Protein AF-A0A5C2SNL9-F1 (afdb_monomer)

pLDDT: mean 78.42, std 20.56, range [28.67, 98.5]

Mean predicted aligned error: 19.16 Å

Organism: NCBI:txid1328759

Solvent-accessible surface area (backbone atoms only — not comparable to full-atom values): 27314 Å² total; per-residue (Å²): 134,86,83,87,65,66,71,44,98,86,70,51,68,56,78,79,51,70,65,57,56,46,52,51,51,50,51,48,57,51,48,55,52,50,52,53,54,51,51,59,58,72,69,59,87,65,99,70,80,88,68,76,87,62,68,80,42,65,68,57,46,49,50,51,54,52,52,55,47,50,52,51,52,53,46,53,50,50,50,52,50,49,53,50,51,52,52,52,50,50,54,48,51,54,49,53,52,50,54,48,51,52,53,48,54,51,50,54,51,52,49,54,52,51,50,54,54,48,56,52,49,53,51,52,50,52,53,51,50,54,52,51,52,52,50,55,52,49,52,51,52,53,52,52,50,52,52,48,55,50,53,53,51,49,53,51,51,52,52,52,52,53,49,52,50,55,50,51,58,47,49,54,52,51,53,49,54,50,51,52,51,53,49,52,52,55,53,48,54,53,51,52,54,49,51,50,53,55,52,49,52,49,52,52,51,52,50,51,50,54,50,51,53,50,48,54,51,49,50,52,53,48,51,55,50,49,52,52,48,51,52,55,43,50,65,39,50,80,70,57,80,86,72,80,89,84,82,88,87,83,90,90,89,88,93,86,83,88,91,85,82,90,80,92,86,83,86,89,84,84,80,86,80,84,73,83,71,82,83,74,88,69,82,82,68,77,77,78,74,74,73,74,66,97,74,66,45,70,66,53,70,68,59,47,58,60,48,71,73,52,82,76,40,89,64,88,70,65,45,102,81,72,53,82,63,78,39,40,51,64,54,48,25,68,56,35,26,40,63,43,89,86,41,47,69,31,56,31,82,56,60,29,77,58,16,64,75,66,70,42,56,47,36,34,54,45,40,44,84,82,40,61,39,52,44,91,48,54,36,46,53,29,44,39,85,54,68,74,61,73,67,72,62,51,68,84,74,64,76,92,83,71,48,66,75,44,70,34,40,39,28,44,24,59,67,86,57,87,76,55,37,25,34,74,40,50,76,31,36,34,29,81,36,80,66,73,50,76,68,58,49,68,54,44,56,76,92,59,52,81,63,87,83,60,55,24,31,31,43,80

Secondary structure (DSSP, 8-state):
------B-TTS-B----HHHHHHHHHHHHHHHHHHHHHHHHHT----S------TT-HHHHHHHHHHHHHHHHHHHHHHHHHHHHHHHHHHHHHHHHHHHHHHHHHHHHHHHHHHHHHHHHHHHHHHHHHHHHHHHHHHHHHHHHHHHHHHHHHHHHHHHHHHHHHHHHHHHHHHHHHHHHHHHHHHHHHHHHHHHHHHHHHHHHHHHHHHHHHHHHHHHHHHHHHHHHHHHHHHHHTT-SS---------------------------------------------------TT--PPPHHHHHHHTTSPP-------TTSPPPEEEHHHHHHHT-S--SS-SEEE-SS--HHHHHTT--EEEEEEGGG-TTS-SSTT--EEE-SPPPTTTTTTT-S-SS--TTEEEEEEEEESS-SSPEEEEEEEEEEEE-PPPPHHHHHTS-HHHHT--S---EEE-

Sequence (460 aa):
MVSLQEVDESGRKKLVTTSDTFVLELVQVLSDIFECNVSVFQGSSSPTHQSPLNMFKPHVVQYLVQSLRRAAESHVTRNADYASCKKALLAAEEATVAARGEAQCELETQSAAHQSTLENAEAAHRIALANMEAQLAQVRVDSSREAGVAQEEIQRLEGELLSQKAAHEAEIREQATMHASVTIVLQVELMETKRHLEQEKSKALEEFKRLTTRCAELEATNKELMRKFEEQSNERVERTNDQEEQSSSAQTSLTIRVPVPSSSSRSPIAAGSKRTIEQSTEDPARPQEFLQTTNEPSLPSRRALDLAKLPEIHADLSASNGTPEFFTRESISATLGGNARYRLHIYVANPTSLSVKHDIKWYLCLTVSKLGWLPSGPGKHGFLHMELDQKVTKTDGSSAGNIDNTQLHLFVGIGAGSPEIFQYYGMYRITDAPVLSPEEWEALPAEVSHRRYRLPIRIC

Radius of gyration: 68.68 Å; Cα contacts (8 Å, |Δi|>4): 320; chains: 1; bounding box: 152×44×224 Å

Structure (mmCIF, N/CA/C/O backbone):
data_AF-A0A5C2SNL9-F1
#
_entry.id   AF-A0A5C2SNL9-F1
#
loop_
_atom_site.group_PDB
_atom_site.id
_atom_site.type_symbol
_atom_site.label_atom_id
_atom_site.label_alt_id
_atom_site.label_comp_id
_atom_site.label_asym_id
_atom_site.label_entity_id
_atom_site.label_seq_id
_atom_site.pdbx_PDB_ins_code
_atom_site.Cartn_x
_atom_site.Cartn_y
_atom_site.Cartn_z
_atom_site.occupancy
_atom_site.B_iso_or_equiv
_atom_site.auth_seq_id
_atom_site.auth_comp_id
_atom_site.auth_asym_id
_atom_site.auth_atom_id
_atom_site.pdbx_PDB_model_num
ATOM 1 N N . MET A 1 1 ? 35.360 6.014 -78.372 1.00 32.19 1 MET A N 1
ATOM 2 C CA . MET A 1 1 ? 35.058 5.244 -77.142 1.00 32.19 1 MET A CA 1
ATOM 3 C C . MET A 1 1 ? 36.319 4.491 -76.752 1.00 32.19 1 MET A C 1
ATOM 5 O O . MET A 1 1 ? 36.962 3.970 -77.652 1.00 32.19 1 MET A O 1
ATOM 9 N N . VAL A 1 2 ? 36.692 4.447 -75.471 1.00 33.28 2 VAL A N 1
ATOM 10 C CA . VAL A 1 2 ? 37.789 3.576 -75.008 1.00 33.28 2 VAL A CA 1
ATOM 11 C C . VAL A 1 2 ? 37.181 2.217 -74.677 1.00 33.28 2 VAL A C 1
ATOM 13 O O . VAL A 1 2 ? 36.361 2.132 -73.765 1.00 33.28 2 VAL A O 1
ATOM 16 N N . SER A 1 3 ? 37.541 1.175 -75.427 1.00 36.47 3 SER A N 1
ATOM 17 C CA . SER A 1 3 ? 37.116 -0.190 -75.106 1.00 36.47 3 SER A CA 1
ATOM 18 C C . SER A 1 3 ? 37.955 -0.712 -73.941 1.00 36.47 3 SER A C 1
ATOM 20 O O . SER A 1 3 ? 39.163 -0.891 -74.077 1.00 36.47 3 SER A O 1
ATOM 22 N N . LEU A 1 4 ? 37.327 -0.916 -72.783 1.00 38.38 4 LEU A N 1
ATOM 23 C CA . LEU A 1 4 ? 37.940 -1.606 -71.650 1.00 38.38 4 LEU A CA 1
ATOM 24 C C . LEU A 1 4 ? 37.628 -3.095 -71.778 1.00 38.38 4 LEU A C 1
ATOM 26 O O . LEU A 1 4 ? 36.536 -3.529 -71.414 1.00 38.38 4 LEU A O 1
ATOM 30 N N . GLN A 1 5 ? 38.580 -3.859 -72.307 1.00 48.78 5 GLN A N 1
ATOM 31 C CA . GLN A 1 5 ? 38.438 -5.298 -72.495 1.00 48.78 5 GLN A CA 1
ATOM 32 C C . GLN A 1 5 ? 39.237 -6.065 -71.431 1.00 48.78 5 GLN A C 1
ATOM 34 O O . GLN A 1 5 ? 40.351 -5.679 -71.093 1.00 48.78 5 GLN A O 1
ATOM 39 N N . GLU A 1 6 ? 38.618 -7.130 -70.917 1.00 47.19 6 GLU A N 1
ATOM 40 C CA . GLU A 1 6 ? 39.160 -8.155 -70.009 1.00 47.19 6 GLU A CA 1
ATOM 41 C C . GLU A 1 6 ? 39.798 -7.679 -68.682 1.00 47.19 6 GLU A C 1
ATOM 43 O O . GLU A 1 6 ? 40.902 -7.136 -68.592 1.00 47.19 6 GLU A O 1
ATOM 48 N N . VAL A 1 7 ? 39.074 -7.973 -67.597 1.00 43.97 7 VAL A N 1
ATOM 49 C CA . VAL A 1 7 ? 39.592 -7.966 -66.226 1.00 43.97 7 VAL A CA 1
ATOM 50 C C . VAL A 1 7 ? 40.145 -9.361 -65.943 1.00 43.97 7 VAL A C 1
ATOM 52 O O . VAL A 1 7 ? 39.394 -10.331 -65.949 1.00 43.97 7 VAL A O 1
ATOM 55 N N . ASP A 1 8 ? 41.453 -9.446 -65.715 1.00 49.72 8 ASP A N 1
ATOM 56 C CA . ASP A 1 8 ? 42.127 -10.652 -65.225 1.00 49.72 8 ASP A CA 1
ATOM 57 C C . ASP A 1 8 ? 41.672 -10.997 -63.790 1.00 49.72 8 ASP A C 1
ATOM 59 O O . ASP A 1 8 ? 41.261 -10.104 -63.045 1.00 49.72 8 ASP A O 1
ATOM 63 N N . GLU A 1 9 ? 41.783 -12.262 -63.367 1.00 52.03 9 GLU A N 1
ATOM 64 C CA . GLU A 1 9 ? 41.311 -12.727 -62.045 1.00 52.03 9 GLU A CA 1
ATOM 65 C C . GLU A 1 9 ? 41.981 -11.988 -60.868 1.00 52.03 9 GLU A C 1
ATOM 67 O O . GLU A 1 9 ? 41.417 -11.895 -59.779 1.00 52.03 9 GLU A O 1
ATOM 72 N N . SER A 1 10 ? 43.146 -11.370 -61.097 1.00 54.22 10 SER A N 1
ATOM 73 C CA . SER A 1 10 ? 43.816 -10.477 -60.141 1.00 54.22 10 SER A CA 1
ATOM 74 C C . SER A 1 10 ? 43.144 -9.102 -59.946 1.00 54.22 10 SER A C 1
ATOM 76 O O . SER A 1 10 ? 43.667 -8.260 -59.211 1.00 54.22 10 SER A O 1
ATOM 78 N N . GLY A 1 11 ? 42.030 -8.824 -60.634 1.00 50.88 11 GLY A N 1
ATOM 79 C CA . GLY A 1 11 ? 41.327 -7.533 -60.645 1.00 50.88 11 GLY A CA 1
ATOM 80 C C . GLY A 1 11 ? 42.047 -6.428 -61.432 1.00 50.88 11 GLY A C 1
ATOM 81 O O . GLY A 1 11 ? 41.539 -5.310 -61.562 1.00 50.88 11 GLY A O 1
ATOM 82 N N . ARG A 1 12 ? 43.235 -6.714 -61.977 1.00 46.56 12 ARG A N 1
ATOM 83 C CA . ARG A 1 12 ? 44.069 -5.746 -62.695 1.00 46.56 12 ARG A CA 1
ATOM 84 C C . ARG A 1 12 ? 43.608 -5.650 -64.146 1.00 46.56 12 ARG A C 1
ATOM 86 O O . ARG A 1 12 ? 43.833 -6.556 -64.943 1.00 46.56 12 ARG A O 1
ATOM 93 N N . LYS A 1 13 ? 42.988 -4.520 -64.503 1.00 47.03 13 LYS A N 1
ATOM 94 C CA . LYS A 1 13 ? 42.634 -4.186 -65.894 1.00 47.03 13 LYS A CA 1
ATOM 95 C C . LYS A 1 13 ? 43.892 -4.244 -66.760 1.00 47.03 13 LYS A C 1
ATOM 97 O O . LYS A 1 13 ? 44.826 -3.467 -66.540 1.00 47.03 13 LYS A O 1
ATOM 102 N N . LYS A 1 14 ? 43.928 -5.166 -67.721 1.00 48.41 14 LYS A N 1
ATOM 103 C CA . LYS A 1 14 ? 45.103 -5.380 -68.568 1.00 48.41 14 LYS A CA 1
ATOM 104 C C . LYS A 1 14 ? 45.218 -4.203 -69.533 1.00 48.41 14 LYS A C 1
ATOM 106 O O . LYS A 1 14 ? 44.316 -3.950 -70.327 1.00 48.41 14 LYS A O 1
ATOM 111 N N . LEU A 1 15 ? 46.296 -3.429 -69.423 1.00 46.41 15 LEU A N 1
ATOM 112 C CA . LEU A 1 15 ? 46.454 -2.225 -70.231 1.00 46.41 15 LEU A CA 1
ATOM 113 C C . LEU A 1 15 ? 46.811 -2.615 -71.672 1.00 46.41 15 LEU A C 1
ATOM 115 O O . LEU A 1 15 ? 47.982 -2.853 -71.965 1.00 46.41 15 LEU A O 1
ATOM 119 N N . VAL A 1 16 ? 45.805 -2.665 -72.553 1.00 51.72 16 VAL A N 1
ATOM 120 C CA . VAL A 1 16 ? 46.008 -2.698 -74.011 1.00 51.72 16 VAL A CA 1
ATOM 121 C C . VAL A 1 16 ? 46.941 -1.545 -74.362 1.00 51.72 16 VAL A C 1
ATOM 123 O O . VAL A 1 16 ? 46.668 -0.392 -74.012 1.00 51.72 16 VAL A O 1
ATOM 126 N N . THR A 1 17 ? 48.086 -1.855 -74.963 1.00 52.75 17 THR A N 1
ATOM 127 C CA . THR A 1 17 ? 49.123 -0.847 -75.158 1.00 52.75 17 THR A CA 1
ATOM 128 C C . THR A 1 17 ? 48.731 0.048 -76.324 1.00 52.75 17 THR A C 1
ATOM 130 O O . THR A 1 17 ? 48.059 -0.374 -77.264 1.00 52.75 17 THR A O 1
ATOM 133 N N . THR A 1 18 ? 49.140 1.314 -76.300 1.00 57.50 18 THR A N 1
ATOM 134 C CA . THR A 1 18 ? 48.778 2.244 -77.381 1.00 57.50 18 THR A CA 1
ATOM 135 C C . THR A 1 18 ? 49.390 1.846 -78.729 1.00 57.50 18 THR A C 1
ATOM 137 O O . THR A 1 18 ? 48.820 2.173 -79.769 1.00 57.50 18 THR A O 1
ATOM 140 N N . SER A 1 19 ? 50.451 1.024 -78.711 1.00 61.34 19 SER A N 1
ATOM 141 C CA . SER A 1 19 ? 50.983 0.315 -79.880 1.00 61.34 19 SER A CA 1
ATOM 142 C C . SER A 1 19 ? 49.924 -0.538 -80.584 1.00 61.34 19 SER A C 1
ATOM 144 O O . SER A 1 19 ? 49.846 -0.514 -81.808 1.00 61.34 19 SER A O 1
ATOM 146 N N . ASP A 1 20 ? 49.087 -1.259 -79.836 1.00 60.19 20 ASP A N 1
ATOM 147 C CA . ASP A 1 20 ? 48.084 -2.171 -80.397 1.00 60.19 20 ASP A CA 1
ATOM 148 C C . ASP A 1 20 ? 46.988 -1.380 -81.130 1.00 60.19 20 ASP A C 1
ATOM 150 O O . ASP A 1 20 ? 46.641 -1.679 -82.273 1.00 60.19 20 ASP A O 1
ATOM 154 N N . THR A 1 21 ? 46.519 -0.285 -80.521 1.00 65.12 21 THR A N 1
ATOM 155 C CA . THR A 1 21 ? 45.574 0.655 -81.146 1.00 65.12 21 THR A CA 1
ATOM 156 C C . THR A 1 21 ? 46.169 1.322 -82.389 1.00 65.12 21 THR A C 1
ATOM 158 O O . THR A 1 21 ? 45.479 1.446 -83.398 1.00 65.12 21 THR A O 1
ATOM 161 N N . PHE A 1 22 ? 47.450 1.713 -82.357 1.00 66.62 22 PHE A N 1
ATOM 162 C CA . PHE A 1 22 ? 48.137 2.269 -83.527 1.00 66.62 22 PHE A CA 1
ATOM 163 C C . PHE A 1 22 ? 48.246 1.254 -84.667 1.00 66.62 22 PHE A C 1
ATOM 165 O O . PHE A 1 22 ? 47.986 1.610 -85.812 1.00 66.62 22 PHE A O 1
ATOM 172 N N . VAL A 1 23 ? 48.585 -0.005 -84.371 1.00 66.62 23 VAL A N 1
ATOM 173 C CA . VAL A 1 23 ? 48.637 -1.081 -85.373 1.00 66.62 23 VAL A CA 1
ATOM 174 C C . VAL A 1 23 ? 47.256 -1.322 -85.987 1.00 66.62 23 VAL A C 1
ATOM 176 O O . VAL A 1 23 ? 47.160 -1.452 -87.204 1.00 66.62 23 VAL A O 1
ATOM 179 N N . LEU A 1 24 ? 46.182 -1.311 -85.191 1.00 66.00 24 LEU A N 1
ATOM 180 C CA . LEU A 1 24 ? 44.815 -1.462 -85.700 1.00 66.00 24 LEU A CA 1
ATOM 181 C C . LEU A 1 24 ? 44.378 -0.285 -86.588 1.00 66.00 24 LEU A C 1
ATOM 183 O O . LEU A 1 24 ? 43.839 -0.513 -87.669 1.00 66.00 24 LEU A O 1
ATOM 187 N N . GLU A 1 25 ? 44.652 0.963 -86.196 1.00 69.56 25 GLU A N 1
ATOM 188 C CA . GLU A 1 25 ? 44.330 2.135 -87.029 1.00 69.56 25 GLU A CA 1
ATOM 189 C C . GLU A 1 25 ? 45.195 2.212 -88.294 1.00 69.56 25 GLU A C 1
ATOM 191 O O . GLU A 1 25 ? 44.699 2.578 -89.357 1.00 69.56 25 GLU A O 1
ATOM 196 N N . LEU A 1 26 ? 46.464 1.806 -88.211 1.00 73.19 26 LEU A N 1
ATOM 197 C CA . LEU A 1 26 ? 47.361 1.657 -89.356 1.00 73.19 26 LEU A CA 1
ATOM 198 C C . LEU A 1 26 ? 46.841 0.601 -90.344 1.00 73.19 26 LEU A C 1
ATOM 200 O O . LEU A 1 26 ? 46.809 0.857 -91.546 1.00 73.19 26 LEU A O 1
ATOM 204 N N . VAL A 1 27 ? 46.405 -0.561 -89.850 1.00 71.12 27 VAL A N 1
ATOM 205 C CA . VAL A 1 27 ? 45.818 -1.630 -90.674 1.00 71.12 27 VAL A CA 1
ATOM 206 C C . VAL A 1 27 ? 44.502 -1.179 -91.311 1.00 71.12 27 VAL A C 1
ATOM 208 O O . VAL A 1 27 ? 44.329 -1.396 -92.508 1.00 71.12 27 VAL A O 1
ATOM 211 N N . GLN A 1 28 ? 43.619 -0.496 -90.574 1.00 73.50 28 GLN A N 1
ATOM 212 C CA . GLN A 1 28 ? 42.370 0.033 -91.133 1.00 73.50 28 GLN A CA 1
ATOM 213 C C . GLN A 1 28 ? 42.643 1.062 -92.238 1.00 73.50 28 GLN A C 1
ATOM 215 O O . GLN A 1 28 ? 42.144 0.907 -93.345 1.00 73.50 28 GLN A O 1
ATOM 220 N N . VAL A 1 29 ? 43.512 2.048 -91.988 1.00 74.44 29 VAL A N 1
ATOM 221 C CA . VAL A 1 29 ? 43.892 3.066 -92.985 1.00 74.44 29 VAL A CA 1
ATOM 222 C C . VAL A 1 29 ? 44.501 2.439 -94.244 1.00 74.44 29 VAL A C 1
ATOM 224 O O . VAL A 1 29 ? 44.264 2.922 -95.351 1.00 74.44 29 VAL A O 1
ATOM 227 N N . LEU A 1 30 ? 45.273 1.357 -94.105 1.00 72.25 30 LEU A N 1
ATOM 228 C CA . LEU A 1 30 ? 45.780 0.601 -95.250 1.00 72.25 30 LEU A CA 1
ATOM 229 C C . LEU A 1 30 ? 44.655 -0.157 -95.980 1.00 72.25 30 LEU A C 1
ATOM 231 O O . LEU A 1 30 ? 44.642 -0.148 -97.211 1.00 72.25 30 LEU A O 1
ATOM 235 N N . SER A 1 31 ? 43.695 -0.751 -95.261 1.00 70.25 31 SER A N 1
ATOM 236 C CA . SER A 1 31 ? 42.516 -1.411 -95.849 1.00 70.25 31 SER A CA 1
ATOM 237 C C . SER A 1 31 ? 41.666 -0.434 -96.659 1.00 70.25 31 SER A C 1
ATOM 239 O O . SER A 1 31 ? 41.411 -0.686 -97.836 1.00 70.25 31 SER A O 1
ATOM 241 N N . ASP A 1 32 ? 41.335 0.729 -96.089 1.00 73.38 32 ASP A N 1
ATOM 242 C CA . ASP A 1 32 ? 40.562 1.791 -96.747 1.00 73.38 32 ASP A CA 1
ATOM 243 C C . ASP A 1 32 ? 41.228 2.229 -98.069 1.00 73.38 32 ASP A C 1
ATOM 245 O O . ASP A 1 32 ? 40.563 2.462 -99.082 1.00 73.38 32 ASP A O 1
ATOM 249 N N . ILE A 1 33 ? 42.568 2.294 -98.088 1.00 70.56 33 ILE A N 1
ATOM 250 C CA . ILE A 1 33 ? 43.363 2.602 -99.285 1.00 70.56 33 ILE A CA 1
ATOM 251 C C . ILE A 1 33 ? 43.245 1.491 -100.334 1.00 70.56 33 ILE A C 1
ATOM 253 O O . ILE A 1 33 ? 43.094 1.795 -101.522 1.00 70.56 33 ILE A O 1
ATOM 257 N N . PHE A 1 34 ? 43.302 0.216 -99.942 1.00 67.62 34 PHE A N 1
ATOM 258 C CA . PHE A 1 34 ? 43.116 -0.894 -100.879 1.00 67.62 34 PHE A CA 1
ATOM 259 C C . PHE A 1 34 ? 41.684 -0.937 -101.433 1.00 67.62 34 PHE A C 1
ATOM 261 O O . PHE A 1 34 ? 41.520 -1.034 -102.650 1.00 67.62 34 PHE A O 1
ATOM 268 N N . GLU A 1 35 ? 40.661 -0.768 -100.595 1.00 69.25 35 GLU A N 1
ATOM 269 C CA . GLU A 1 35 ? 39.249 -0.752 -101.005 1.00 69.25 35 GLU A CA 1
ATOM 270 C C . GLU A 1 35 ? 38.927 0.407 -101.960 1.00 69.25 35 GLU A C 1
ATOM 272 O O . GLU A 1 35 ? 38.272 0.200 -102.988 1.00 69.25 35 GLU A O 1
ATOM 277 N N . CYS A 1 36 ? 39.464 1.607 -101.707 1.00 70.81 36 CYS A N 1
ATOM 278 C CA . CYS A 1 36 ? 39.355 2.735 -102.636 1.00 70.81 36 CYS A CA 1
ATOM 279 C C . CYS A 1 36 ? 39.973 2.418 -104.008 1.00 70.81 36 CYS A C 1
ATOM 281 O O . CYS A 1 36 ? 39.364 2.696 -105.043 1.00 70.81 36 CYS A O 1
ATOM 283 N N . ASN A 1 37 ? 41.164 1.810 -104.042 1.00 64.44 37 ASN A N 1
ATOM 284 C CA . ASN A 1 37 ? 41.824 1.444 -105.300 1.00 64.44 37 ASN A CA 1
ATOM 285 C C . ASN A 1 37 ? 41.065 0.337 -106.056 1.00 64.44 37 ASN A C 1
ATOM 287 O O . ASN A 1 37 ? 40.913 0.429 -107.275 1.00 64.44 37 ASN A O 1
ATOM 291 N N . VAL A 1 38 ? 40.546 -0.676 -105.354 1.00 65.31 38 VAL A N 1
ATOM 292 C CA . VAL A 1 38 ? 39.716 -1.741 -105.948 1.00 65.31 38 VAL A CA 1
ATOM 293 C C . VAL A 1 38 ? 38.429 -1.163 -106.543 1.00 65.31 38 VAL A C 1
ATOM 295 O O . VAL A 1 38 ? 38.079 -1.492 -107.677 1.00 65.31 38 VAL A O 1
ATOM 298 N N . SER A 1 39 ? 37.771 -0.244 -105.833 1.00 68.50 39 SER A N 1
ATOM 299 C CA . SER A 1 39 ? 36.540 0.415 -106.291 1.00 68.50 39 SER A CA 1
ATOM 300 C C . SER A 1 39 ? 36.750 1.215 -107.584 1.00 68.50 39 SER A C 1
ATOM 302 O O . SER A 1 39 ? 35.936 1.140 -108.504 1.00 68.50 39 SER A O 1
ATOM 304 N N . VAL A 1 40 ? 37.878 1.928 -107.702 1.00 66.75 40 VAL A N 1
ATOM 305 C CA . VAL A 1 40 ? 38.250 2.662 -108.928 1.00 66.75 40 VAL A CA 1
ATOM 306 C C . VAL A 1 40 ? 38.477 1.718 -110.117 1.00 66.75 40 VAL A C 1
ATOM 308 O O . VAL A 1 40 ? 38.085 2.054 -111.233 1.00 66.75 40 VAL A O 1
ATOM 311 N N . PHE A 1 41 ? 39.048 0.527 -109.899 1.00 59.66 41 PHE A N 1
ATOM 312 C CA . PHE A 1 41 ? 39.198 -0.490 -110.951 1.00 59.66 41 PHE A CA 1
ATOM 313 C C . PHE A 1 41 ? 37.863 -1.128 -111.366 1.00 59.66 41 PHE A C 1
ATOM 315 O O . PHE A 1 41 ? 37.646 -1.379 -112.550 1.00 59.66 41 PHE A O 1
ATOM 322 N N . GLN A 1 42 ? 36.953 -1.381 -110.422 1.00 63.53 42 GLN A N 1
ATOM 323 C CA . GLN A 1 42 ? 35.643 -1.971 -110.728 1.00 63.53 42 GLN A CA 1
ATOM 324 C C . GLN A 1 42 ? 34.722 -1.006 -111.496 1.00 63.53 42 GLN A C 1
ATOM 326 O O . GLN A 1 42 ? 33.881 -1.452 -112.273 1.00 63.53 42 GLN A O 1
ATOM 331 N N . GLY A 1 43 ? 34.911 0.310 -111.341 1.00 61.12 43 GLY A N 1
ATOM 332 C CA . GLY A 1 43 ? 34.165 1.330 -112.084 1.00 61.12 43 GLY A CA 1
ATOM 333 C C . GLY A 1 43 ? 34.548 1.487 -113.565 1.00 61.12 43 GLY A C 1
ATOM 334 O O . GLY A 1 43 ? 33.787 2.091 -114.320 1.00 61.12 43 GLY A O 1
ATOM 335 N N . SER A 1 44 ? 35.698 0.967 -114.019 1.00 55.66 44 SER A N 1
ATOM 336 C CA . SER A 1 44 ? 36.167 1.144 -115.404 1.00 55.66 44 SER A CA 1
ATOM 337 C C . SER A 1 44 ? 35.714 0.007 -116.330 1.00 55.66 44 SER A C 1
ATOM 339 O O . SER A 1 44 ? 36.445 -0.953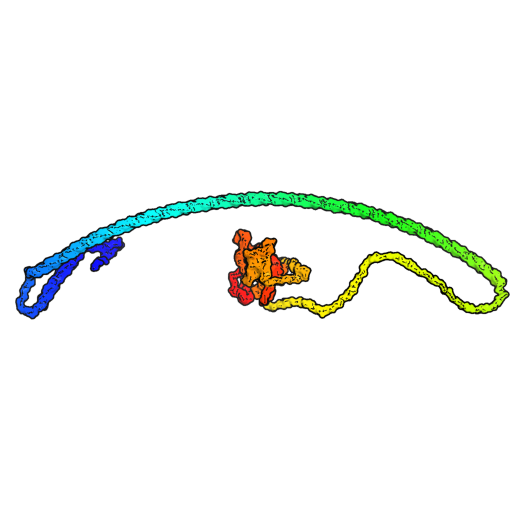 -116.566 1.00 55.66 44 SER A O 1
ATOM 341 N N . SER A 1 45 ? 34.509 0.127 -116.890 1.00 51.53 45 SER A N 1
ATOM 342 C CA . SER A 1 45 ? 33.850 -0.907 -117.708 1.00 51.53 45 SER A CA 1
ATOM 343 C C . SER A 1 45 ? 34.259 -0.965 -119.198 1.00 51.53 45 SER A C 1
ATOM 345 O O . SER A 1 45 ? 33.584 -1.619 -119.992 1.00 51.53 45 SER A O 1
ATOM 347 N N . SER A 1 46 ? 35.368 -0.330 -119.605 1.00 52.62 46 SER A N 1
ATOM 348 C CA . SER A 1 46 ? 35.897 -0.377 -120.984 1.00 52.62 46 SER A CA 1
ATOM 349 C C . SER A 1 46 ? 37.118 -1.315 -121.110 1.00 52.62 46 SER A C 1
ATOM 351 O O . SER A 1 46 ? 38.172 -1.003 -120.551 1.00 52.62 46 SER A O 1
ATOM 353 N N . PRO A 1 47 ? 37.039 -2.439 -121.851 1.00 53.25 47 PRO A N 1
ATOM 354 C CA . PRO A 1 47 ? 38.054 -3.497 -121.822 1.00 53.25 47 PRO A CA 1
ATOM 355 C C . PRO A 1 47 ? 39.234 -3.272 -122.793 1.00 53.25 47 PRO A C 1
ATOM 357 O O . PRO A 1 47 ? 39.540 -4.128 -123.621 1.00 53.25 47 PRO A O 1
ATOM 360 N N . THR A 1 48 ? 39.940 -2.143 -122.683 1.00 53.22 48 THR A N 1
ATOM 361 C CA . THR A 1 48 ? 41.230 -1.913 -123.366 1.00 53.22 48 THR A CA 1
ATOM 362 C C . THR A 1 48 ? 42.224 -1.188 -122.453 1.00 53.22 48 THR A C 1
ATOM 364 O O . THR A 1 48 ? 41.891 -0.205 -121.803 1.00 53.22 48 THR A O 1
ATOM 367 N N . HIS A 1 49 ? 43.466 -1.686 -122.408 1.00 52.62 49 HIS A N 1
ATOM 368 C CA . HIS A 1 49 ? 44.561 -1.207 -121.547 1.00 52.62 49 HIS A CA 1
ATOM 369 C C . HIS A 1 49 ? 44.280 -1.178 -120.032 1.00 52.62 49 HIS A C 1
ATOM 371 O O . HIS A 1 49 ? 44.311 -0.130 -119.383 1.00 52.62 49 HIS A O 1
ATOM 377 N N . GLN A 1 50 ? 44.204 -2.370 -119.428 1.00 51.53 50 GLN A N 1
ATOM 378 C CA . GLN A 1 50 ? 44.609 -2.536 -118.028 1.00 51.53 50 GLN A CA 1
ATOM 379 C C . GLN A 1 50 ? 46.097 -2.170 -117.888 1.00 51.53 50 GLN A C 1
ATOM 381 O O . GLN A 1 50 ? 46.984 -2.987 -118.133 1.00 51.53 50 GLN A O 1
ATOM 386 N N . SER A 1 51 ? 46.386 -0.921 -117.521 1.00 51.12 51 SER A N 1
ATOM 387 C CA . SER A 1 51 ? 47.729 -0.548 -117.070 1.00 51.12 51 SER A CA 1
ATOM 388 C C . SER A 1 51 ? 48.011 -1.240 -115.733 1.00 51.12 51 SER A C 1
ATOM 390 O O . SER A 1 51 ? 47.137 -1.203 -114.862 1.00 51.12 51 SER A O 1
ATOM 392 N N . PRO A 1 52 ? 49.201 -1.838 -115.525 1.00 56.50 52 PRO A N 1
ATOM 393 C CA . PRO A 1 52 ? 49.544 -2.446 -114.244 1.00 56.50 52 PRO A CA 1
ATOM 394 C C . PRO A 1 52 ? 49.435 -1.411 -113.119 1.00 56.50 52 PRO A C 1
ATOM 396 O O . PRO A 1 52 ? 49.699 -0.221 -113.326 1.00 56.50 52 PRO A O 1
ATOM 399 N N . LEU A 1 53 ? 49.012 -1.868 -111.937 1.00 56.56 53 LEU A N 1
ATOM 400 C CA . LEU A 1 53 ? 48.620 -1.023 -110.808 1.00 56.56 53 LEU A CA 1
ATOM 401 C C . LEU A 1 53 ? 49.837 -0.272 -110.248 1.00 56.56 53 LEU A C 1
ATOM 403 O O . LEU A 1 53 ? 50.536 -0.729 -109.345 1.00 56.56 53 LEU A O 1
ATOM 407 N N . ASN A 1 54 ? 50.122 0.887 -110.841 1.00 61.94 54 ASN A N 1
ATOM 408 C CA . ASN A 1 54 ? 51.305 1.671 -110.532 1.00 61.94 54 ASN A CA 1
ATOM 409 C C . ASN A 1 54 ? 51.119 2.427 -109.207 1.00 61.94 54 ASN A C 1
ATOM 411 O O . ASN A 1 54 ? 50.722 3.593 -109.185 1.00 61.94 54 ASN A O 1
ATOM 415 N N . MET A 1 55 ? 51.450 1.736 -108.114 1.00 60.72 55 MET A N 1
ATOM 416 C CA . MET A 1 55 ? 51.522 2.249 -106.739 1.00 60.72 55 MET A CA 1
ATOM 417 C C . MET A 1 55 ? 52.372 3.525 -106.609 1.00 60.72 55 MET A C 1
ATOM 419 O O . MET A 1 55 ? 52.154 4.313 -105.695 1.00 60.72 55 MET A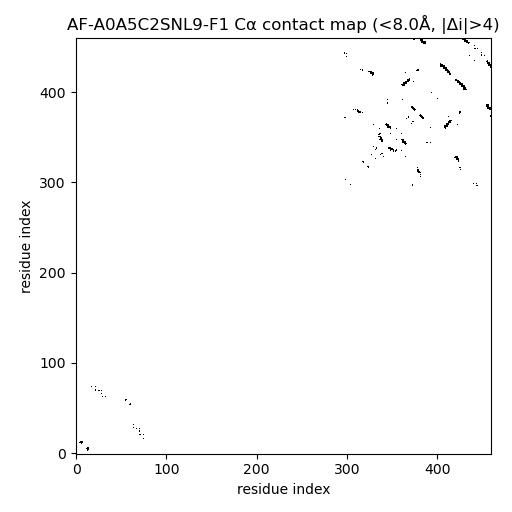 O 1
ATOM 423 N N . PHE A 1 56 ? 53.305 3.764 -107.538 1.00 58.22 56 PHE A N 1
ATOM 424 C CA . PHE A 1 56 ? 54.171 4.945 -107.568 1.00 58.22 56 PHE A CA 1
ATOM 425 C C . PHE A 1 56 ? 53.535 6.161 -108.271 1.00 58.22 56 PHE A C 1
ATOM 427 O O . PHE A 1 56 ? 54.199 7.184 -108.440 1.00 58.22 56 PHE A O 1
ATOM 434 N N . LYS A 1 57 ? 52.249 6.103 -108.664 1.00 66.25 57 LYS A N 1
ATOM 435 C CA . LYS A 1 57 ? 51.488 7.301 -109.065 1.00 66.25 57 LYS A CA 1
ATOM 436 C C . LYS A 1 57 ? 51.523 8.324 -107.913 1.00 66.25 57 LYS A C 1
ATOM 438 O O . LYS A 1 57 ? 51.013 8.004 -106.837 1.00 66.25 57 LYS A O 1
ATOM 443 N N . PRO A 1 58 ? 52.046 9.555 -108.111 1.00 65.69 58 PRO A N 1
ATOM 444 C CA . PRO A 1 58 ? 52.345 10.472 -107.007 1.00 65.69 58 PRO A CA 1
ATOM 445 C C . PRO A 1 58 ? 51.185 10.732 -106.042 1.00 65.69 58 PRO A C 1
ATOM 447 O O . PRO A 1 58 ? 51.402 10.775 -104.837 1.00 65.69 58 PRO A O 1
ATOM 450 N N . HIS A 1 59 ? 49.949 10.837 -106.539 1.00 67.69 59 HIS A N 1
ATOM 451 C CA . HIS A 1 59 ? 48.773 11.089 -105.698 1.00 67.69 59 HIS A CA 1
ATOM 452 C C . HIS A 1 59 ? 48.402 9.913 -104.777 1.00 67.69 59 HIS A C 1
ATOM 454 O O . HIS A 1 59 ? 47.898 10.148 -103.683 1.00 67.69 59 HIS A O 1
ATOM 460 N N . VAL A 1 60 ? 48.684 8.662 -105.170 1.00 72.31 60 VAL A N 1
ATOM 461 C CA . VAL A 1 60 ? 48.441 7.478 -104.321 1.00 72.31 60 VAL A CA 1
ATOM 462 C C . VAL A 1 60 ? 49.458 7.443 -103.182 1.00 72.31 60 VAL A C 1
ATOM 464 O O . VAL A 1 60 ? 49.078 7.303 -102.021 1.00 72.31 60 VAL A O 1
ATOM 467 N N . VAL A 1 61 ? 50.738 7.675 -103.497 1.00 69.62 61 VAL A N 1
ATOM 468 C CA . VAL A 1 61 ? 51.811 7.812 -102.496 1.00 69.62 61 VAL A CA 1
ATOM 469 C C . VAL A 1 61 ? 51.522 8.982 -101.549 1.00 69.62 61 VAL A C 1
ATOM 471 O O . VAL A 1 61 ? 51.647 8.840 -100.337 1.00 69.62 61 VAL A O 1
ATOM 474 N N . GLN A 1 62 ? 51.080 10.124 -102.081 1.00 69.88 62 GLN A N 1
ATOM 475 C CA . GLN A 1 62 ? 50.734 11.316 -101.305 1.00 69.88 62 GLN A CA 1
ATOM 476 C C . GLN A 1 62 ? 49.546 11.076 -100.361 1.00 69.88 62 GLN A C 1
ATOM 478 O O . GLN A 1 62 ? 49.615 11.480 -99.201 1.00 69.88 62 GLN A O 1
ATOM 483 N N . TYR A 1 63 ? 48.488 10.398 -100.822 1.00 75.19 63 TYR A N 1
ATOM 484 C CA . TYR A 1 63 ? 47.343 10.038 -99.982 1.00 75.19 63 TYR A CA 1
ATOM 485 C C . TYR A 1 63 ? 47.745 9.050 -98.880 1.00 75.19 63 TYR A C 1
ATOM 487 O O . TYR A 1 63 ? 47.449 9.291 -97.713 1.00 75.19 63 TYR A O 1
ATOM 495 N N . LEU A 1 64 ? 48.498 7.997 -99.222 1.00 75.56 64 LEU A N 1
ATOM 496 C CA . LEU A 1 64 ? 49.041 7.041 -98.254 1.00 75.56 64 LEU A CA 1
ATOM 497 C C . LEU A 1 64 ? 49.878 7.751 -97.180 1.00 75.56 64 LEU A C 1
ATOM 499 O O . LEU A 1 64 ? 49.601 7.603 -95.994 1.00 75.56 64 LEU A O 1
ATOM 503 N N . VAL A 1 65 ? 50.844 8.585 -97.575 1.00 72.00 65 VAL A N 1
ATOM 504 C CA . VAL A 1 65 ? 51.682 9.352 -96.637 1.00 72.00 65 VAL A CA 1
ATOM 505 C C . VAL A 1 65 ? 50.847 10.309 -95.779 1.00 72.00 65 VAL A C 1
ATOM 507 O O . VAL A 1 65 ? 51.111 10.430 -94.584 1.00 72.00 65 VAL A O 1
ATOM 510 N N . GLN A 1 66 ? 49.819 10.961 -96.333 1.00 74.50 66 GLN A N 1
ATOM 511 C CA . GLN A 1 66 ? 48.948 11.854 -95.563 1.00 74.50 66 GLN A CA 1
ATOM 512 C C . GLN A 1 66 ? 48.075 11.096 -94.548 1.00 74.50 66 GLN A C 1
ATOM 514 O O . GLN A 1 66 ? 47.903 11.572 -93.426 1.00 74.50 66 GLN A O 1
ATOM 519 N N . SER A 1 67 ? 47.554 9.922 -94.904 1.00 75.81 67 SER A N 1
ATOM 520 C CA . SER A 1 67 ? 46.726 9.106 -94.009 1.00 75.81 67 SER A CA 1
ATOM 521 C C . SER A 1 67 ? 47.561 8.414 -92.925 1.00 75.81 67 SER A C 1
ATOM 523 O O . SER A 1 67 ? 47.191 8.476 -91.753 1.00 75.81 67 SER A O 1
ATOM 525 N N . LEU A 1 68 ? 48.743 7.882 -93.267 1.00 74.88 68 LEU A N 1
ATOM 526 C CA . LEU A 1 68 ? 49.739 7.401 -92.296 1.00 74.88 68 LEU A CA 1
ATOM 527 C C . LEU A 1 68 ? 50.142 8.506 -91.310 1.00 74.88 68 LEU A C 1
ATOM 529 O O . LEU A 1 68 ? 50.202 8.277 -90.102 1.00 74.88 68 LEU A O 1
ATOM 533 N N . ARG A 1 69 ? 50.371 9.725 -91.815 1.00 74.06 69 ARG A N 1
ATOM 534 C CA . ARG A 1 69 ? 50.682 10.893 -90.989 1.00 74.06 69 ARG A CA 1
ATOM 535 C C . ARG A 1 69 ? 49.537 11.237 -90.032 1.00 74.06 69 ARG A C 1
ATOM 537 O O . ARG A 1 69 ? 49.805 11.430 -88.854 1.00 74.06 69 ARG A O 1
ATOM 544 N N . ARG A 1 70 ? 48.282 11.258 -90.496 1.00 78.00 70 ARG A N 1
ATOM 545 C CA . ARG A 1 70 ? 47.107 11.509 -89.635 1.00 78.00 70 ARG A CA 1
ATOM 546 C C . ARG A 1 70 ? 46.931 10.438 -88.555 1.00 78.00 70 ARG A C 1
ATOM 548 O O . ARG A 1 70 ? 46.607 10.785 -87.422 1.00 78.00 70 ARG A O 1
ATOM 555 N N . ALA A 1 71 ? 47.169 9.165 -88.877 1.00 74.94 71 ALA A N 1
ATOM 556 C CA . ALA A 1 71 ? 47.144 8.078 -87.898 1.00 74.94 71 ALA A CA 1
ATOM 557 C C . ALA A 1 71 ? 48.242 8.258 -86.832 1.00 74.94 71 ALA A C 1
ATOM 559 O O . ALA A 1 71 ? 47.962 8.183 -85.638 1.00 74.94 71 ALA A O 1
ATOM 560 N N . ALA A 1 72 ? 49.470 8.591 -87.243 1.00 71.81 72 ALA A N 1
ATOM 561 C CA . ALA A 1 72 ? 50.563 8.895 -86.319 1.00 71.81 72 ALA A CA 1
ATOM 562 C C . ALA A 1 72 ? 50.282 10.143 -85.456 1.00 71.81 72 ALA A C 1
ATOM 564 O O . ALA A 1 72 ? 50.501 10.108 -84.247 1.00 71.81 72 ALA A O 1
ATOM 565 N N . GLU A 1 73 ? 49.746 11.219 -86.039 1.00 75.50 73 GLU A N 1
ATOM 566 C CA . GLU A 1 73 ? 49.347 12.435 -85.315 1.00 75.50 73 GLU A CA 1
ATOM 567 C C . GLU A 1 73 ? 48.227 12.141 -84.295 1.00 75.50 73 GLU A C 1
ATOM 569 O O . GLU A 1 73 ? 48.330 12.580 -83.150 1.00 75.50 73 GLU A O 1
ATOM 574 N N . SER A 1 74 ? 47.217 11.328 -84.645 1.00 78.44 74 SER A N 1
ATOM 575 C CA . SER A 1 74 ? 46.153 10.912 -83.711 1.00 78.44 74 SER A CA 1
ATOM 576 C C . SER A 1 74 ? 46.651 9.962 -82.615 1.00 78.44 74 SER A C 1
ATOM 578 O O . SER A 1 74 ? 46.194 10.040 -81.475 1.00 78.44 74 SER A O 1
ATOM 580 N N . HIS A 1 75 ? 47.618 9.094 -82.916 1.00 74.00 75 HIS A N 1
ATOM 581 C CA . HIS A 1 75 ? 48.257 8.250 -81.909 1.00 74.00 75 HIS A CA 1
ATOM 582 C C . HIS A 1 75 ? 49.087 9.084 -80.923 1.00 74.00 75 HIS A C 1
ATOM 584 O O . HIS A 1 75 ? 48.998 8.875 -79.714 1.00 74.00 75 HIS A O 1
ATOM 590 N N . VAL A 1 76 ? 49.863 10.062 -81.402 1.00 73.81 76 VAL A N 1
ATOM 591 C CA . VAL A 1 76 ? 50.661 10.953 -80.541 1.00 73.81 76 VAL A CA 1
ATOM 592 C C . VAL A 1 76 ? 49.771 11.799 -79.626 1.00 73.81 76 VAL A C 1
ATOM 594 O O . VAL A 1 76 ? 50.073 11.888 -78.435 1.00 73.81 76 VAL A O 1
ATOM 597 N N . THR A 1 77 ? 48.653 12.352 -80.114 1.00 80.25 77 THR A N 1
ATOM 598 C CA . THR A 1 77 ? 47.719 13.083 -79.237 1.00 80.25 77 THR A CA 1
ATOM 599 C C . THR A 1 77 ? 47.070 12.163 -78.206 1.00 80.25 77 THR A C 1
ATOM 601 O O . THR A 1 77 ? 47.135 12.467 -77.019 1.00 80.25 77 THR A O 1
ATOM 604 N N . ARG A 1 78 ? 46.572 10.980 -78.597 1.00 79.69 78 ARG A N 1
ATOM 605 C CA . ARG A 1 78 ? 46.009 10.006 -77.639 1.00 79.69 78 ARG A CA 1
ATOM 606 C C . ARG A 1 78 ? 47.018 9.513 -76.603 1.00 79.69 78 ARG A C 1
ATOM 608 O O . ARG A 1 78 ? 46.625 9.240 -75.474 1.00 79.69 78 ARG A O 1
ATOM 615 N N . ASN A 1 79 ? 48.302 9.407 -76.949 1.00 79.25 79 ASN A N 1
ATOM 616 C CA . ASN A 1 79 ? 49.360 9.100 -75.982 1.00 79.25 79 ASN A CA 1
ATOM 617 C C . ASN A 1 79 ? 49.538 10.228 -74.956 1.00 79.25 79 ASN A C 1
ATOM 619 O O . ASN A 1 79 ? 49.693 9.947 -73.767 1.00 79.25 79 ASN A O 1
ATOM 623 N N . ALA A 1 80 ? 49.492 11.490 -75.393 1.00 79.38 80 ALA A N 1
ATOM 624 C CA . ALA A 1 80 ? 49.551 12.646 -74.501 1.00 79.38 80 ALA A CA 1
ATOM 625 C C . ALA A 1 80 ? 48.306 12.732 -73.598 1.00 79.38 80 ALA A C 1
ATOM 627 O O . ALA A 1 80 ? 48.445 12.898 -72.386 1.00 79.38 80 ALA A O 1
ATOM 628 N N . ASP A 1 81 ? 47.111 12.524 -74.159 1.00 84.00 81 ASP A N 1
ATOM 629 C CA . ASP A 1 81 ? 45.851 12.468 -73.411 1.00 84.00 81 ASP A CA 1
ATOM 630 C C . ASP A 1 81 ? 45.866 11.323 -72.389 1.00 84.00 81 ASP A C 1
ATOM 632 O O . ASP A 1 81 ? 45.564 11.534 -71.217 1.00 84.00 81 ASP A O 1
ATOM 636 N N . TYR A 1 82 ? 46.301 10.122 -72.787 1.00 82.56 82 TYR A N 1
ATOM 637 C CA . TYR A 1 82 ? 46.432 8.978 -71.883 1.00 82.56 82 TYR A CA 1
ATOM 638 C C . TYR A 1 82 ? 47.448 9.236 -70.760 1.00 82.56 82 TYR A C 1
ATOM 640 O O . TYR A 1 82 ? 47.170 8.931 -69.599 1.00 82.56 82 TYR A O 1
ATOM 648 N N . ALA A 1 83 ? 48.605 9.834 -71.065 1.00 83.06 83 ALA A N 1
ATOM 649 C CA . ALA A 1 83 ? 49.594 10.211 -70.056 1.00 83.06 83 ALA A CA 1
ATOM 650 C C . ALA A 1 83 ? 49.046 11.272 -69.082 1.00 83.06 83 ALA A C 1
ATOM 652 O O . ALA A 1 83 ? 49.274 11.173 -67.874 1.00 83.06 83 ALA A O 1
ATOM 653 N N . SER A 1 84 ? 48.273 12.238 -69.589 1.00 90.25 84 SER A N 1
ATOM 654 C CA . SER A 1 84 ? 47.570 13.246 -68.789 1.00 90.25 84 SER A CA 1
ATOM 655 C C . SER A 1 84 ? 46.525 12.603 -67.869 1.00 90.25 84 SER A C 1
ATOM 657 O O . SER A 1 84 ? 46.572 12.796 -66.654 1.00 90.25 84 SER A O 1
ATOM 659 N N . CYS A 1 85 ? 45.655 11.740 -68.406 1.00 86.62 85 CYS A N 1
ATOM 660 C CA . CYS A 1 85 ? 44.668 10.985 -67.634 1.00 86.62 85 CYS A CA 1
ATOM 661 C C . CYS A 1 85 ? 45.318 10.075 -66.584 1.00 86.62 85 CYS A C 1
ATOM 663 O O . CYS A 1 85 ? 44.832 10.010 -65.459 1.00 86.62 85 CYS A O 1
ATOM 665 N N . LYS A 1 86 ? 46.435 9.408 -66.905 1.00 89.44 86 LYS A N 1
ATOM 666 C CA . LYS A 1 86 ? 47.186 8.586 -65.944 1.00 89.44 86 LYS A CA 1
ATOM 667 C C . LYS A 1 86 ? 47.781 9.433 -64.817 1.00 89.44 86 LYS A C 1
ATOM 669 O O . LYS A 1 86 ? 47.715 9.023 -63.662 1.00 89.44 86 LYS A O 1
ATOM 674 N N . LYS A 1 87 ? 48.323 10.618 -65.123 1.00 93.19 87 LYS A N 1
ATOM 675 C CA . LYS A 1 87 ? 48.820 11.557 -64.105 1.00 93.19 87 LYS A CA 1
ATOM 676 C C . LYS A 1 87 ? 47.686 12.082 -63.218 1.00 93.19 87 LYS A C 1
ATOM 678 O O . LYS A 1 87 ? 47.852 12.138 -62.006 1.00 93.19 87 LYS A O 1
ATOM 683 N N . ALA A 1 88 ? 46.541 12.430 -63.806 1.00 92.31 88 ALA A N 1
ATOM 684 C CA . ALA A 1 88 ? 45.360 12.871 -63.065 1.00 92.31 88 ALA A CA 1
ATOM 685 C C . ALA A 1 88 ? 44.785 11.760 -62.169 1.00 92.31 88 ALA A C 1
ATOM 687 O O . ALA A 1 88 ? 44.393 12.036 -61.040 1.00 92.31 88 ALA A O 1
ATOM 688 N N . LEU A 1 89 ? 44.787 10.506 -62.639 1.00 91.06 89 LEU A N 1
ATOM 689 C CA . LEU A 1 89 ? 44.363 9.345 -61.855 1.00 91.06 89 LEU A CA 1
ATOM 690 C C . LEU A 1 89 ? 45.273 9.116 -60.642 1.00 91.06 89 LEU A C 1
ATOM 692 O O . LEU A 1 89 ? 44.760 8.957 -59.543 1.00 91.06 89 LEU A O 1
ATOM 696 N N . LEU A 1 90 ? 46.598 9.159 -60.824 1.00 93.94 90 LEU A N 1
ATOM 697 C CA . LEU A 1 90 ? 47.557 9.019 -59.720 1.00 93.94 90 LEU A CA 1
ATOM 698 C C . LEU A 1 90 ? 47.424 10.159 -58.701 1.00 93.94 90 LEU A C 1
ATOM 700 O O . LEU A 1 90 ? 47.364 9.896 -57.508 1.00 93.94 90 LEU A O 1
ATOM 704 N N . ALA A 1 91 ? 47.277 11.408 -59.153 1.00 94.25 91 ALA A N 1
ATOM 705 C CA . ALA A 1 91 ? 47.053 12.545 -58.256 1.00 94.25 91 ALA A CA 1
ATOM 706 C C . ALA A 1 91 ? 45.716 12.447 -57.488 1.00 94.25 91 ALA A C 1
ATOM 708 O O . ALA A 1 91 ? 45.626 12.875 -56.339 1.00 94.25 91 ALA A O 1
ATOM 709 N N . ALA A 1 92 ? 44.674 11.868 -58.096 1.00 92.69 92 ALA A N 1
ATOM 710 C CA . ALA A 1 92 ? 43.410 11.587 -57.415 1.00 92.69 92 ALA A CA 1
ATOM 711 C C . ALA A 1 92 ? 43.535 10.419 -56.415 1.00 92.69 92 ALA A C 1
ATOM 713 O O . ALA A 1 92 ? 42.957 10.471 -55.330 1.00 92.69 92 ALA A O 1
ATOM 714 N N . GLU A 1 93 ? 44.313 9.386 -56.744 1.00 93.69 93 GLU A N 1
ATOM 715 C CA . GLU A 1 93 ? 44.620 8.268 -55.845 1.00 93.69 93 GLU A CA 1
ATOM 716 C C . GLU A 1 93 ? 45.405 8.762 -54.617 1.00 93.69 93 GLU A C 1
ATOM 718 O O . GLU A 1 93 ? 44.961 8.558 -53.490 1.00 93.69 93 GLU A O 1
ATOM 723 N N . GLU A 1 94 ? 46.471 9.542 -54.818 1.00 95.69 94 GLU A N 1
ATOM 724 C CA . GLU A 1 94 ? 47.221 10.230 -53.755 1.00 95.69 94 GLU A CA 1
ATOM 725 C C . GLU A 1 94 ? 46.310 11.108 -52.875 1.00 95.69 94 GLU A C 1
ATOM 727 O O . GLU A 1 94 ? 46.354 11.006 -51.647 1.00 95.69 94 GLU A O 1
ATOM 732 N N . ALA A 1 95 ? 45.425 11.914 -53.476 1.00 95.12 95 ALA A N 1
ATOM 733 C CA . ALA A 1 95 ? 44.484 12.761 -52.738 1.00 95.12 95 ALA A CA 1
ATOM 734 C C . ALA A 1 95 ? 43.458 11.954 -51.917 1.00 95.12 95 ALA A C 1
ATOM 736 O O . ALA A 1 95 ? 43.138 12.328 -50.789 1.00 95.12 95 ALA A O 1
ATOM 737 N N . THR A 1 96 ? 42.957 10.830 -52.444 1.00 92.81 96 THR A N 1
ATOM 738 C CA . THR A 1 96 ? 42.042 9.944 -51.695 1.00 92.81 96 THR A CA 1
ATOM 739 C C . THR A 1 96 ? 42.740 9.176 -50.575 1.00 92.81 96 THR A C 1
ATOM 741 O O . THR A 1 96 ? 42.121 8.939 -49.539 1.00 92.81 96 THR A O 1
ATOM 744 N N . VAL A 1 97 ? 44.025 8.836 -50.724 1.00 95.38 97 VAL A N 1
ATOM 745 C CA . VAL A 1 97 ? 44.842 8.273 -49.636 1.00 95.38 97 VAL A CA 1
ATOM 746 C C . VAL A 1 97 ? 45.086 9.317 -48.541 1.00 95.38 97 VAL A C 1
ATOM 748 O O . VAL A 1 97 ? 44.908 8.998 -47.367 1.00 95.38 97 VAL A O 1
ATOM 751 N N . ALA A 1 98 ? 45.410 10.563 -48.904 1.00 95.25 98 ALA A N 1
ATOM 752 C CA . ALA A 1 98 ? 45.587 11.658 -47.948 1.00 95.25 98 ALA A CA 1
ATOM 753 C C . ALA A 1 98 ? 44.303 11.935 -47.144 1.00 95.25 98 ALA A C 1
ATOM 755 O O . ALA A 1 98 ? 44.317 11.836 -45.917 1.00 95.25 98 ALA A O 1
ATOM 756 N N . ALA A 1 99 ? 43.172 12.152 -47.826 1.00 94.00 99 ALA A N 1
ATOM 757 C CA . ALA A 1 99 ? 41.877 12.394 -47.182 1.00 94.00 99 ALA A CA 1
ATOM 758 C C . ALA A 1 99 ? 41.417 11.218 -46.295 1.00 94.00 99 ALA A C 1
ATOM 760 O O . ALA A 1 99 ? 40.751 11.415 -45.280 1.00 94.00 99 ALA A O 1
ATOM 761 N N . ARG A 1 100 ? 41.794 9.977 -46.642 1.00 95.81 100 ARG A N 1
ATOM 762 C CA . ARG A 1 100 ? 41.537 8.795 -45.805 1.00 95.81 100 ARG A CA 1
ATOM 763 C C . ARG A 1 100 ? 42.389 8.784 -44.535 1.00 95.81 100 ARG A C 1
ATOM 765 O O . ARG A 1 100 ? 41.884 8.380 -43.492 1.00 95.81 100 ARG A O 1
ATOM 772 N N . GLY A 1 101 ? 43.645 9.224 -44.615 1.00 96.69 101 GLY A N 1
ATOM 773 C CA . GLY A 1 101 ? 44.521 9.391 -43.453 1.00 96.69 101 GLY A CA 1
ATOM 774 C C . GLY A 1 101 ? 44.025 10.483 -42.503 1.00 96.69 101 GLY A C 1
ATOM 775 O O . GLY A 1 101 ? 43.986 10.269 -41.295 1.00 96.69 101 GLY A O 1
ATOM 776 N N . GLU A 1 102 ? 43.566 11.614 -43.047 1.00 97.00 102 GLU A N 1
ATOM 777 C CA . GLU A 1 102 ? 42.937 12.695 -42.275 1.00 97.00 102 GLU A CA 1
ATOM 778 C C . GLU A 1 102 ? 41.668 12.204 -41.558 1.00 97.00 102 GLU A C 1
ATOM 780 O O . GLU A 1 102 ? 41.562 12.337 -40.339 1.00 97.00 102 GLU A O 1
ATOM 785 N N . ALA A 1 103 ? 40.755 11.542 -42.278 1.00 95.25 103 ALA A N 1
ATOM 786 C CA . ALA A 1 103 ? 39.526 10.991 -41.701 1.00 95.25 103 ALA A CA 1
ATOM 787 C C . ALA A 1 103 ? 39.782 9.887 -40.654 1.00 95.25 103 ALA A C 1
ATOM 789 O O . ALA A 1 103 ? 39.033 9.774 -39.683 1.00 95.25 103 ALA A O 1
ATOM 790 N N . GLN A 1 104 ? 40.838 9.079 -40.814 1.00 97.12 104 GLN A N 1
ATOM 791 C CA . GLN A 1 104 ? 41.241 8.102 -39.798 1.00 97.12 104 GLN A CA 1
ATOM 792 C C . GLN A 1 104 ? 41.790 8.794 -38.540 1.00 97.12 104 GLN A C 1
ATOM 794 O O . GLN A 1 104 ? 41.400 8.429 -37.434 1.00 97.12 104 GLN A O 1
ATOM 799 N N . CYS A 1 105 ? 42.639 9.813 -38.696 1.00 97.25 105 CYS A N 1
ATOM 800 C CA . CYS A 1 105 ? 43.177 10.596 -37.581 1.00 97.25 105 CYS A CA 1
ATOM 801 C C . CYS A 1 105 ? 42.062 11.311 -36.792 1.00 97.25 105 CYS A C 1
ATOM 803 O O . CYS A 1 105 ? 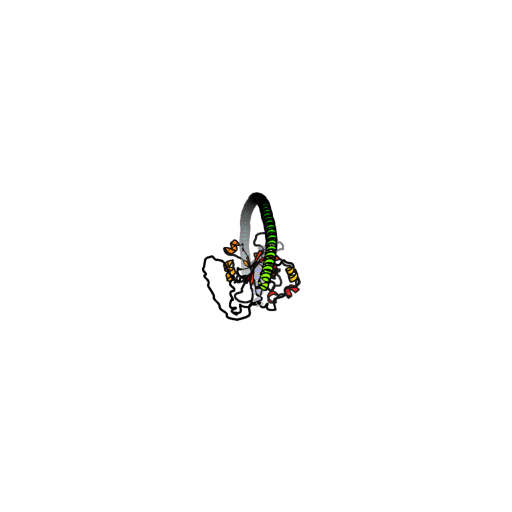42.067 11.319 -35.557 1.00 97.25 105 CYS A O 1
ATOM 805 N N . GLU A 1 106 ? 41.055 11.854 -37.488 1.00 97.38 106 GLU A N 1
ATOM 806 C CA . GLU A 1 106 ? 39.875 12.436 -36.842 1.00 97.38 106 GLU A CA 1
ATOM 807 C C . GLU A 1 106 ? 39.068 11.373 -36.080 1.00 97.38 106 GLU A C 1
ATOM 809 O O . GLU A 1 106 ? 38.733 11.585 -34.916 1.00 97.38 106 GLU A O 1
ATOM 814 N N . LEU A 1 107 ? 38.810 10.207 -36.684 1.00 97.00 107 LEU A N 1
ATOM 815 C CA . LEU A 1 107 ? 38.080 9.111 -36.040 1.00 97.00 107 LEU A CA 1
ATOM 816 C C . LEU A 1 107 ? 38.800 8.580 -34.787 1.00 97.00 107 LEU A C 1
ATOM 818 O O . LEU A 1 107 ? 38.158 8.340 -33.765 1.00 97.00 107 LEU A O 1
ATOM 822 N N . GLU A 1 108 ? 40.124 8.429 -34.837 1.00 97.38 108 GLU A N 1
ATOM 823 C CA . GLU A 1 108 ? 40.946 8.040 -33.684 1.00 97.38 108 GLU A CA 1
ATOM 824 C C . GLU A 1 108 ? 40.886 9.104 -32.573 1.00 97.38 108 GLU A C 1
ATOM 826 O O . GLU A 1 108 ? 40.714 8.764 -31.399 1.00 97.38 108 GLU A O 1
ATOM 831 N N . THR A 1 109 ? 40.914 10.390 -32.938 1.00 97.50 109 THR A N 1
ATOM 832 C CA . THR A 1 109 ? 40.774 11.516 -31.997 1.00 97.50 109 THR A CA 1
ATOM 833 C C . THR A 1 109 ? 39.386 11.554 -31.345 1.00 97.50 109 THR A C 1
ATOM 835 O O . THR A 1 109 ? 39.279 11.690 -30.124 1.00 97.50 109 THR A O 1
ATOM 838 N N . GLN A 1 110 ? 38.314 11.387 -32.128 1.00 96.81 110 GLN A N 1
ATOM 839 C CA . GLN A 1 110 ? 36.940 11.319 -31.620 1.00 96.81 110 GLN A CA 1
ATOM 840 C C . GLN A 1 110 ? 36.735 10.092 -30.715 1.00 96.81 110 GLN A C 1
ATOM 842 O O . GLN A 1 110 ? 36.111 10.205 -29.660 1.00 96.81 110 GLN A O 1
ATOM 847 N N . SER A 1 111 ? 37.307 8.939 -31.076 1.00 96.88 111 SER A N 1
ATOM 848 C CA . SER A 1 111 ? 37.262 7.712 -30.268 1.00 96.88 111 SER A CA 1
ATOM 849 C C . SER A 1 111 ? 37.947 7.895 -28.907 1.00 96.88 111 SER A C 1
ATOM 851 O O . SER A 1 111 ? 37.354 7.588 -27.871 1.00 96.88 111 SER A O 1
ATOM 853 N N . ALA A 1 112 ? 39.147 8.487 -28.881 1.00 97.62 112 ALA A N 1
ATOM 854 C CA . ALA A 1 112 ? 39.867 8.786 -27.642 1.00 97.62 112 ALA A CA 1
ATOM 855 C C . ALA A 1 112 ? 39.105 9.782 -26.744 1.00 97.62 112 ALA A C 1
ATOM 857 O O . ALA A 1 112 ? 39.019 9.588 -25.528 1.00 97.62 112 ALA A O 1
ATOM 858 N N . ALA A 1 113 ? 38.497 10.817 -27.336 1.00 97.06 113 ALA A N 1
ATOM 859 C CA . ALA A 1 113 ? 37.647 11.759 -26.609 1.00 97.06 113 ALA A CA 1
ATOM 860 C C . ALA A 1 113 ? 36.413 11.064 -26.005 1.00 97.06 113 ALA A C 1
ATOM 862 O O . ALA A 1 113 ? 36.124 11.241 -24.820 1.00 97.06 113 ALA A O 1
ATOM 863 N N . HIS A 1 114 ? 35.722 10.221 -26.780 1.00 95.25 114 HIS A N 1
ATOM 864 C CA . HIS A 1 114 ? 34.571 9.459 -26.296 1.00 95.25 114 HIS A CA 1
ATOM 865 C C . HIS A 1 114 ? 34.940 8.484 -25.173 1.00 95.25 114 HIS A C 1
ATOM 867 O O . HIS A 1 114 ? 34.251 8.471 -24.149 1.00 95.25 114 HIS A O 1
ATOM 873 N N . GLN A 1 115 ? 36.042 7.738 -25.301 1.00 97.69 115 GLN A N 1
ATOM 874 C CA . GLN A 1 115 ? 36.526 6.859 -24.234 1.00 97.69 115 GLN A CA 1
ATOM 875 C C . GLN A 1 115 ? 36.802 7.651 -22.947 1.00 97.69 115 GLN A C 1
ATOM 877 O O . GLN A 1 115 ? 36.313 7.273 -21.884 1.00 97.69 115 GLN A O 1
ATOM 882 N N . SER A 1 116 ? 37.480 8.800 -23.038 1.00 97.50 116 SER A N 1
ATOM 883 C CA . SER A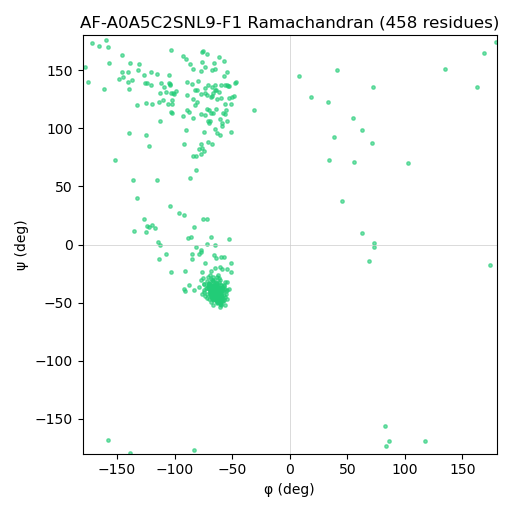 1 116 ? 37.720 9.650 -21.867 1.00 97.50 116 SER A CA 1
ATOM 884 C C . SER A 1 116 ? 36.415 10.158 -21.235 1.00 97.50 116 SER A C 1
ATOM 886 O O . SER A 1 116 ? 36.292 10.176 -20.009 1.00 97.50 116 SER A O 1
ATOM 888 N N . THR A 1 117 ? 35.393 10.519 -22.024 1.00 96.44 117 THR A N 1
ATOM 889 C CA . THR A 1 117 ? 34.082 10.895 -21.453 1.00 96.44 117 THR A CA 1
ATOM 890 C C . THR A 1 117 ? 33.375 9.731 -20.752 1.00 96.44 117 THR A C 1
ATOM 892 O O . THR A 1 117 ? 32.740 9.953 -19.720 1.00 96.44 117 THR A O 1
ATOM 895 N N . LEU A 1 118 ? 33.524 8.499 -21.251 1.00 97.44 118 LEU A N 1
ATOM 896 C CA . LEU A 1 118 ? 32.956 7.298 -20.637 1.00 97.44 118 LEU A CA 1
ATOM 897 C C . LEU A 1 118 ? 33.645 6.971 -19.303 1.00 97.44 118 LEU A C 1
ATOM 899 O O . LEU A 1 118 ? 32.967 6.822 -18.290 1.00 97.44 118 LEU A O 1
ATOM 903 N N . GLU A 1 119 ? 34.979 6.951 -19.271 1.00 97.88 119 GLU A N 1
ATOM 904 C CA . GLU A 1 119 ? 35.767 6.689 -18.056 1.00 97.88 119 GLU A CA 1
ATOM 905 C C . GLU A 1 119 ? 35.460 7.704 -16.938 1.00 97.88 119 GLU A C 1
ATOM 907 O O . GLU A 1 119 ? 35.302 7.331 -15.770 1.00 97.88 119 GLU A O 1
ATOM 912 N N . ASN A 1 120 ? 35.294 8.984 -17.297 1.00 97.38 120 ASN A N 1
ATOM 913 C CA . ASN A 1 120 ? 34.873 10.036 -16.369 1.00 97.38 120 ASN A CA 1
ATOM 914 C C . ASN A 1 120 ? 33.432 9.833 -15.860 1.00 97.38 120 ASN A C 1
ATOM 916 O O . ASN A 1 120 ? 33.172 10.014 -14.668 1.00 97.38 120 ASN A O 1
ATOM 920 N N . ALA A 1 121 ? 32.497 9.421 -16.724 1.00 95.69 121 ALA A N 1
ATOM 921 C CA . ALA A 1 121 ? 31.122 9.119 -16.323 1.00 95.69 121 ALA A CA 1
ATOM 922 C C . ALA A 1 121 ? 31.047 7.898 -15.385 1.00 95.69 121 ALA A C 1
ATOM 924 O O . ALA A 1 121 ? 30.346 7.934 -14.372 1.00 95.69 121 ALA A O 1
ATOM 925 N N . GLU A 1 122 ? 31.823 6.845 -15.653 1.00 97.25 122 GLU A N 1
ATOM 926 C CA . GLU A 1 122 ? 31.937 5.673 -14.779 1.00 97.25 122 GLU A CA 1
ATOM 927 C C . GLU A 1 122 ? 32.600 5.997 -13.434 1.00 97.25 122 GLU A C 1
ATOM 929 O O . GLU A 1 122 ? 32.251 5.406 -12.409 1.00 97.25 122 GLU A O 1
ATOM 934 N N . ALA A 1 123 ? 33.570 6.915 -13.404 1.00 97.88 123 ALA A N 1
ATOM 935 C CA . ALA A 1 123 ? 34.158 7.409 -12.160 1.00 97.88 123 ALA A CA 1
ATOM 936 C C . ALA A 1 123 ? 33.124 8.189 -11.328 1.00 97.88 123 ALA A C 1
ATOM 938 O O . ALA A 1 123 ? 32.948 7.902 -10.142 1.00 97.88 123 ALA A O 1
ATOM 939 N N . ALA A 1 124 ? 32.374 9.101 -11.956 1.00 97.62 124 ALA A N 1
ATOM 940 C CA . ALA A 1 124 ? 31.296 9.842 -11.302 1.00 97.62 124 ALA A CA 1
ATOM 941 C C . ALA A 1 124 ? 30.185 8.913 -10.773 1.00 97.62 124 ALA A C 1
ATOM 943 O O . ALA A 1 124 ? 29.734 9.078 -9.638 1.00 97.62 124 ALA A O 1
ATOM 944 N N . HIS A 1 125 ? 29.790 7.893 -11.542 1.00 95.69 125 HIS A N 1
ATOM 945 C CA . HIS A 1 125 ? 28.792 6.908 -11.119 1.00 95.69 125 HIS A CA 1
ATOM 946 C C . HIS A 1 125 ? 29.268 6.068 -9.921 1.00 95.69 125 HIS A C 1
ATOM 948 O O . HIS A 1 125 ? 28.508 5.856 -8.978 1.00 95.69 125 HIS A O 1
ATOM 954 N N . ARG A 1 126 ? 30.541 5.644 -9.897 1.00 97.75 126 ARG A N 1
ATOM 955 C CA . ARG A 1 126 ? 31.135 4.944 -8.741 1.00 97.75 126 ARG A CA 1
ATOM 956 C C . ARG A 1 126 ? 31.139 5.805 -7.473 1.00 97.75 126 ARG A C 1
ATOM 958 O O . ARG A 1 126 ? 30.810 5.299 -6.404 1.00 97.75 126 ARG A O 1
ATOM 965 N N . ILE A 1 127 ? 31.444 7.099 -7.591 1.00 97.94 127 ILE A N 1
ATOM 966 C CA . ILE A 1 127 ? 31.372 8.049 -6.466 1.00 97.94 127 ILE A CA 1
ATOM 967 C C . ILE A 1 127 ? 29.918 8.223 -5.990 1.00 97.94 127 ILE A C 1
ATOM 969 O O . ILE A 1 127 ? 29.661 8.228 -4.788 1.00 97.94 127 ILE A O 1
ATOM 973 N N . ALA A 1 128 ? 28.954 8.313 -6.912 1.00 96.81 128 ALA A N 1
ATOM 974 C CA . ALA A 1 128 ? 27.535 8.420 -6.571 1.00 96.81 128 ALA A CA 1
ATOM 975 C C . ALA A 1 128 ? 27.009 7.174 -5.832 1.00 96.81 128 ALA A C 1
ATOM 977 O O . ALA A 1 128 ? 26.312 7.319 -4.828 1.00 96.81 128 ALA A O 1
ATOM 978 N N . LEU A 1 129 ? 27.388 5.966 -6.271 1.00 96.88 129 LEU A N 1
ATOM 979 C CA . LEU A 1 129 ? 27.063 4.715 -5.574 1.00 96.88 129 LEU A CA 1
ATOM 980 C C . LEU A 1 129 ? 27.632 4.696 -4.149 1.00 96.88 129 LEU A C 1
ATOM 982 O O . LEU A 1 129 ? 26.868 4.509 -3.206 1.00 96.88 129 LEU A O 1
ATOM 986 N N . ALA A 1 130 ? 28.928 4.975 -3.977 1.00 97.75 130 ALA A N 1
ATOM 987 C CA . ALA A 1 130 ? 29.569 4.989 -2.659 1.00 97.75 130 ALA A CA 1
ATOM 988 C C . ALA A 1 130 ? 28.918 6.003 -1.694 1.00 97.75 130 ALA A C 1
ATOM 990 O O . ALA A 1 130 ? 28.739 5.718 -0.509 1.00 97.75 130 ALA A O 1
ATOM 991 N N . ASN A 1 131 ? 28.495 7.167 -2.203 1.00 97.31 131 ASN A N 1
ATOM 992 C CA . ASN A 1 131 ? 27.756 8.158 -1.418 1.00 97.31 131 ASN A CA 1
ATOM 993 C C . ASN A 1 131 ? 26.362 7.655 -0.996 1.00 97.31 131 ASN A C 1
ATOM 995 O O . ASN A 1 131 ? 25.955 7.885 0.143 1.00 97.31 131 ASN A O 1
ATOM 999 N N . MET A 1 132 ? 25.633 6.950 -1.871 1.00 95.81 132 MET A N 1
ATOM 1000 C CA . MET A 1 132 ? 24.338 6.348 -1.518 1.00 95.81 132 MET A CA 1
ATOM 1001 C C . MET A 1 132 ? 24.491 5.183 -0.530 1.00 95.81 132 MET A C 1
ATOM 1003 O O . MET A 1 132 ? 23.689 5.060 0.393 1.00 95.81 132 MET A O 1
ATOM 1007 N N . GLU A 1 133 ? 25.531 4.359 -0.664 1.00 97.38 133 GLU A N 1
ATOM 1008 C CA . GLU A 1 133 ? 25.843 3.292 0.296 1.00 97.38 133 GLU A CA 1
ATOM 1009 C C . GLU A 1 133 ? 26.178 3.860 1.684 1.00 97.38 133 GLU A C 1
ATOM 1011 O O . GLU A 1 133 ? 25.667 3.361 2.688 1.00 97.38 133 GLU A O 1
ATOM 1016 N N . ALA A 1 134 ? 26.947 4.953 1.750 1.00 97.75 134 ALA A N 1
ATOM 1017 C CA . ALA A 1 134 ? 27.222 5.668 2.995 1.00 97.75 134 ALA A CA 1
ATOM 1018 C C . ALA A 1 134 ? 25.949 6.269 3.625 1.00 97.75 134 ALA A C 1
ATOM 1020 O O . ALA A 1 134 ? 25.749 6.160 4.835 1.00 97.75 134 ALA A O 1
ATOM 1021 N N . GLN A 1 135 ? 25.047 6.843 2.819 1.00 97.00 135 GLN A N 1
ATOM 1022 C CA . GLN A 1 135 ? 23.748 7.336 3.299 1.00 97.00 135 GLN A CA 1
ATOM 1023 C C . GLN A 1 135 ? 22.857 6.199 3.825 1.00 97.00 135 GLN A C 1
ATOM 1025 O O . GLN A 1 135 ? 22.272 6.329 4.899 1.00 97.00 135 GLN A O 1
ATOM 1030 N N . LEU A 1 136 ? 22.794 5.058 3.130 1.00 96.12 136 LEU A N 1
ATOM 1031 C CA . LEU A 1 136 ? 22.053 3.877 3.588 1.00 96.12 136 LEU A CA 1
ATOM 1032 C C . LEU A 1 136 ? 22.651 3.271 4.866 1.00 96.12 136 LEU A C 1
ATOM 1034 O O . LEU A 1 136 ? 21.904 2.786 5.717 1.00 96.12 136 LEU A O 1
ATOM 1038 N N . ALA A 1 137 ? 23.976 3.311 5.033 1.00 97.56 137 ALA A N 1
ATOM 1039 C CA . ALA A 1 137 ? 24.631 2.919 6.277 1.00 97.56 137 ALA A CA 1
ATOM 1040 C C . ALA A 1 137 ? 24.255 3.861 7.435 1.00 97.56 137 ALA A C 1
ATOM 1042 O O . ALA A 1 137 ? 23.878 3.379 8.502 1.00 97.56 137 ALA A O 1
ATOM 1043 N N . GLN A 1 138 ? 24.269 5.180 7.212 1.00 97.62 138 GLN A N 1
ATOM 1044 C CA . GLN A 1 138 ? 23.864 6.169 8.215 1.00 97.62 138 GLN A CA 1
ATOM 1045 C C . GLN A 1 138 ? 22.393 5.996 8.630 1.00 97.62 138 GLN A C 1
ATOM 1047 O O . GLN A 1 138 ? 22.108 5.877 9.818 1.00 97.62 138 GLN A O 1
ATOM 1052 N N . VAL A 1 139 ? 21.470 5.873 7.668 1.00 96.56 139 VAL A N 1
ATOM 1053 C CA . VAL A 1 139 ? 20.034 5.656 7.942 1.00 96.56 139 VAL A CA 1
ATOM 1054 C C . VAL A 1 139 ? 19.791 4.369 8.741 1.00 96.56 139 VAL A C 1
ATOM 1056 O O . VAL A 1 139 ? 18.927 4.345 9.614 1.00 96.56 139 VAL A O 1
ATOM 1059 N N . ARG A 1 140 ? 20.574 3.304 8.511 1.00 97.06 140 ARG A N 1
ATOM 1060 C CA . ARG A 1 140 ? 20.513 2.077 9.329 1.00 97.06 140 ARG A CA 1
ATOM 1061 C C . ARG A 1 140 ? 20.996 2.297 10.764 1.00 97.06 140 ARG A C 1
ATOM 1063 O O . ARG A 1 140 ? 20.411 1.723 11.678 1.00 97.06 140 ARG A O 1
ATOM 1070 N N . VAL A 1 141 ? 22.035 3.108 10.976 1.00 98.00 141 VAL A N 1
ATOM 1071 C CA . VAL A 1 141 ? 22.525 3.457 12.322 1.00 98.00 141 VAL A CA 1
ATOM 1072 C C . VAL A 1 141 ? 21.499 4.311 13.068 1.00 98.00 141 VAL A C 1
ATOM 1074 O O . VAL A 1 141 ? 21.178 3.997 14.213 1.00 98.00 141 VAL A O 1
ATOM 1077 N N . ASP A 1 142 ? 20.938 5.335 12.423 1.00 96.38 142 ASP A N 1
ATOM 1078 C CA . ASP A 1 142 ? 19.917 6.191 13.034 1.00 96.38 142 ASP A CA 1
ATOM 1079 C C . ASP A 1 142 ? 18.631 5.418 13.348 1.00 96.38 142 ASP A C 1
ATOM 1081 O O . ASP A 1 142 ? 18.165 5.464 14.484 1.00 96.38 142 ASP A O 1
ATOM 1085 N N . SER A 1 143 ? 18.128 4.607 12.412 1.00 95.38 143 SER A N 1
ATOM 1086 C CA . SER A 1 143 ? 16.956 3.750 12.641 1.00 95.38 143 SER A CA 1
ATOM 1087 C C . SER A 1 143 ? 17.186 2.716 13.755 1.00 95.38 143 SER A C 1
ATOM 1089 O O . SER A 1 143 ? 16.293 2.477 14.565 1.00 95.38 143 SER A O 1
ATOM 1091 N N . SER A 1 144 ? 18.392 2.142 13.861 1.00 96.88 144 SER A N 1
ATOM 1092 C CA . SER A 1 144 ? 18.757 1.237 14.964 1.00 96.88 144 SER A CA 1
ATOM 1093 C C . SER A 1 144 ? 18.796 1.957 16.320 1.00 96.88 144 SER A C 1
ATOM 1095 O O . SER A 1 144 ? 18.375 1.405 17.336 1.00 96.88 144 SER A O 1
ATOM 1097 N N . ARG A 1 145 ? 19.241 3.222 16.346 1.00 97.88 145 ARG A N 1
ATOM 1098 C CA . ARG A 1 145 ? 19.225 4.068 17.549 1.00 97.88 145 ARG A CA 1
ATOM 1099 C C . ARG A 1 145 ? 17.801 4.449 17.960 1.00 97.88 145 ARG A C 1
ATOM 1101 O O . ARG A 1 145 ? 17.479 4.368 19.141 1.00 97.88 145 ARG A O 1
ATOM 1108 N N . GLU A 1 146 ? 16.951 4.828 17.009 1.00 96.69 146 GLU A N 1
ATOM 1109 C CA . GLU A 1 146 ? 15.533 5.130 17.253 1.00 96.69 146 GLU A CA 1
ATOM 1110 C C . GLU A 1 146 ? 14.776 3.898 17.770 1.00 96.69 146 GLU A C 1
ATOM 1112 O O . GLU A 1 146 ? 14.031 4.002 18.743 1.00 96.69 146 GLU A O 1
ATOM 1117 N N . ALA A 1 147 ? 15.033 2.717 17.197 1.00 95.50 147 ALA A N 1
ATOM 1118 C CA . ALA A 1 147 ? 14.496 1.451 17.692 1.00 95.50 147 ALA A CA 1
ATOM 1119 C C . ALA A 1 147 ? 14.972 1.126 19.121 1.00 95.50 147 ALA A C 1
ATOM 1121 O O . ALA A 1 147 ? 14.179 0.650 19.930 1.00 95.50 147 ALA A O 1
ATOM 1122 N N . GLY A 1 148 ? 16.233 1.427 19.456 1.00 97.62 148 GLY A N 1
ATOM 1123 C CA . GLY A 1 148 ? 16.760 1.305 20.819 1.00 97.62 148 GLY A CA 1
ATOM 1124 C C . GLY A 1 148 ? 16.019 2.194 21.821 1.00 97.62 148 GLY A C 1
ATOM 1125 O O . GLY A 1 148 ? 15.503 1.693 22.816 1.00 97.62 148 GLY A O 1
ATOM 1126 N N . VAL A 1 149 ? 15.878 3.490 21.520 1.00 97.75 149 VAL A N 1
ATOM 1127 C CA . VAL A 1 149 ? 15.147 4.449 22.374 1.00 97.75 149 VAL A CA 1
ATOM 1128 C C . VAL A 1 149 ? 13.673 4.053 22.532 1.00 97.75 149 VAL A C 1
ATOM 1130 O O . VAL A 1 149 ? 13.130 4.120 23.633 1.00 97.75 149 VAL A O 1
ATOM 1133 N N . ALA A 1 150 ? 13.024 3.585 21.461 1.00 95.50 150 ALA A N 1
ATOM 1134 C CA . ALA A 1 150 ? 11.654 3.079 21.532 1.00 95.50 150 ALA A CA 1
ATOM 1135 C C . ALA A 1 150 ? 11.539 1.822 22.416 1.00 95.50 150 ALA A C 1
ATOM 1137 O O . ALA A 1 150 ? 10.577 1.687 23.170 1.00 95.50 150 ALA A O 1
ATOM 1138 N N . GLN A 1 151 ? 12.521 0.918 22.366 1.00 97.25 151 GLN A N 1
ATOM 1139 C CA . GLN A 1 151 ? 12.549 -0.293 23.189 1.00 97.25 151 GLN A CA 1
ATOM 1140 C C . GLN A 1 151 ? 12.785 0.011 24.680 1.00 97.25 151 GLN A C 1
ATOM 1142 O O . GLN A 1 151 ? 12.173 -0.642 25.528 1.00 97.25 151 GLN A O 1
ATOM 1147 N N . GLU A 1 152 ? 13.624 1.000 25.000 1.00 98.00 152 GLU A N 1
ATOM 1148 C CA . GLU A 1 152 ? 13.830 1.504 26.368 1.00 98.00 152 GLU A CA 1
ATOM 1149 C C . GLU A 1 152 ? 12.551 2.155 26.927 1.00 98.00 152 GLU A C 1
ATOM 1151 O O . GLU A 1 152 ? 12.152 1.872 28.058 1.00 98.00 152 GLU A O 1
ATOM 1156 N N . GLU A 1 153 ? 11.853 2.963 26.122 1.00 97.88 153 GLU A N 1
ATOM 1157 C CA . GLU A 1 153 ? 10.582 3.594 26.506 1.00 97.88 153 GLU A CA 1
ATOM 1158 C C . GLU A 1 153 ? 9.455 2.565 26.712 1.00 97.88 153 GLU A C 1
ATOM 1160 O O . GLU A 1 153 ? 8.694 2.670 27.675 1.00 97.88 153 GLU A O 1
ATOM 1165 N N . ILE A 1 154 ? 9.380 1.522 25.875 1.00 95.69 154 ILE A N 1
ATOM 1166 C CA . ILE A 1 154 ? 8.453 0.395 26.079 1.00 95.69 154 ILE A CA 1
ATOM 1167 C C . ILE A 1 154 ? 8.732 -0.288 27.425 1.00 95.69 154 ILE A C 1
ATOM 1169 O O . ILE A 1 154 ? 7.806 -0.468 28.213 1.00 95.69 154 ILE A O 1
ATOM 1173 N N . GLN A 1 155 ? 9.994 -0.599 27.738 1.00 97.94 155 GLN A N 1
ATOM 1174 C CA . GLN A 1 155 ? 10.361 -1.228 29.015 1.00 97.94 155 GLN A CA 1
ATOM 1175 C C . GLN A 1 155 ? 10.056 -0.328 30.226 1.00 97.94 155 GLN A C 1
ATOM 1177 O O . GLN A 1 155 ? 9.626 -0.826 31.271 1.00 97.94 155 GLN A O 1
ATOM 1182 N N . ARG A 1 156 ? 10.215 0.998 30.093 1.00 98.50 156 ARG A N 1
ATOM 1183 C CA . ARG A 1 156 ? 9.811 1.969 31.124 1.00 98.50 156 ARG A CA 1
ATOM 1184 C C . ARG A 1 156 ? 8.300 1.916 31.375 1.00 98.50 156 ARG A C 1
ATOM 1186 O O . ARG A 1 156 ? 7.876 1.808 32.526 1.00 98.50 156 ARG A O 1
ATOM 1193 N N . LEU A 1 157 ? 7.499 1.948 30.310 1.00 97.56 157 LEU A N 1
ATOM 1194 C CA . LEU A 1 157 ? 6.036 1.914 30.384 1.00 97.56 157 LEU A CA 1
ATOM 1195 C C . LEU A 1 157 ? 5.501 0.568 30.901 1.00 97.56 157 LEU A C 1
ATOM 1197 O O . LEU A 1 157 ? 4.555 0.554 31.686 1.00 97.56 157 LEU A O 1
ATOM 1201 N N . GLU A 1 158 ? 6.124 -0.558 30.538 1.00 97.81 158 GLU A N 1
ATOM 1202 C CA . GLU A 1 158 ? 5.812 -1.879 31.106 1.00 97.81 158 GLU A CA 1
ATOM 1203 C C . GLU A 1 158 ? 6.081 -1.921 32.620 1.00 97.81 158 GLU A C 1
ATOM 1205 O O . GLU A 1 158 ? 5.243 -2.404 33.387 1.00 97.81 158 GLU A O 1
ATOM 1210 N N . GLY A 1 159 ? 7.209 -1.360 33.073 1.00 97.88 159 GLY A N 1
ATOM 1211 C CA . GLY A 1 159 ? 7.534 -1.234 34.496 1.00 97.88 159 GLY A CA 1
ATOM 1212 C C . GLY A 1 159 ? 6.540 -0.357 35.267 1.00 97.88 159 GLY A C 1
ATOM 1213 O O . GLY A 1 159 ? 6.101 -0.725 36.361 1.00 97.88 159 GLY A O 1
ATOM 1214 N N . GLU A 1 160 ? 6.126 0.772 34.689 1.00 97.94 160 GLU A N 1
ATOM 1215 C CA . GLU A 1 160 ? 5.116 1.660 35.278 1.00 97.94 160 GLU A CA 1
ATOM 1216 C C . GLU A 1 160 ? 3.730 1.002 35.338 1.00 97.94 160 GLU A C 1
ATOM 1218 O O . GLU A 1 160 ? 3.064 1.084 36.372 1.00 97.94 160 GLU A O 1
ATOM 1223 N N . LEU A 1 161 ? 3.322 0.275 34.294 1.00 97.56 161 LEU A N 1
ATOM 1224 C CA . LEU A 1 161 ? 2.059 -0.467 34.260 1.00 97.56 161 LEU A CA 1
ATOM 1225 C C . LEU A 1 161 ? 2.022 -1.594 35.306 1.00 97.56 161 LEU A C 1
ATOM 1227 O O . LEU A 1 161 ? 1.015 -1.769 35.996 1.00 97.56 161 LEU A O 1
ATOM 1231 N N . LEU A 1 162 ? 3.122 -2.338 35.469 1.00 97.81 162 LEU A N 1
ATOM 1232 C CA . LEU A 1 162 ? 3.250 -3.364 36.511 1.00 97.81 162 LEU A CA 1
ATOM 1233 C C . LEU A 1 162 ? 3.200 -2.756 37.921 1.00 97.81 162 LEU A C 1
ATOM 1235 O O . LEU A 1 162 ? 2.547 -3.317 38.803 1.00 97.81 162 LEU A O 1
ATOM 1239 N N . SER A 1 163 ? 3.826 -1.593 38.123 1.00 97.75 163 SER A N 1
ATOM 1240 C CA . SER A 1 163 ? 3.780 -0.846 39.386 1.00 97.75 163 SER A CA 1
ATOM 1241 C C . SER A 1 163 ? 2.359 -0.368 39.721 1.00 97.75 163 SER A C 1
ATOM 1243 O O . SER A 1 163 ? 1.855 -0.631 40.815 1.00 97.75 163 SER A O 1
ATOM 1245 N N . GLN A 1 164 ? 1.658 0.241 38.755 1.00 97.19 164 GLN A N 1
ATOM 1246 C CA . GLN A 1 164 ? 0.258 0.661 38.906 1.00 97.19 164 GLN A CA 1
ATOM 1247 C C . GLN A 1 164 ? -0.665 -0.524 39.214 1.00 97.19 164 GLN A C 1
ATOM 1249 O O . GLN A 1 164 ? -1.496 -0.441 40.120 1.00 97.19 164 GLN A O 1
ATOM 1254 N N . LYS A 1 165 ? -0.489 -1.654 38.517 1.00 97.12 165 LYS A N 1
ATOM 1255 C CA . LYS A 1 165 ? -1.251 -2.879 38.782 1.00 97.12 165 LYS A CA 1
ATOM 1256 C C . LYS A 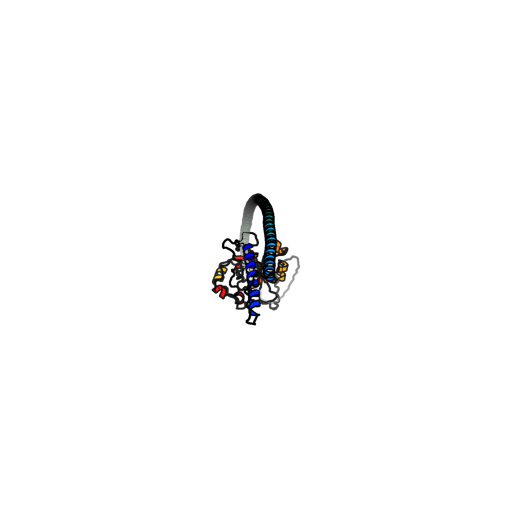1 165 ? -1.017 -3.398 40.204 1.00 97.12 165 LYS A C 1
ATOM 1258 O O . LYS A 1 165 ? -1.983 -3.706 40.897 1.00 97.12 165 LYS A O 1
ATOM 1263 N N . ALA A 1 166 ? 0.234 -3.458 40.664 1.00 97.69 166 ALA A N 1
ATOM 1264 C CA . ALA A 1 166 ? 0.561 -3.908 42.018 1.00 97.69 166 ALA A CA 1
ATOM 1265 C C . ALA A 1 166 ? -0.023 -2.988 43.109 1.00 97.69 166 ALA A C 1
ATOM 1267 O O . ALA A 1 166 ? -0.464 -3.479 44.152 1.00 97.69 166 ALA A O 1
ATOM 1268 N N . ALA A 1 167 ? -0.068 -1.674 42.857 1.00 97.38 167 ALA A N 1
ATOM 1269 C CA . ALA A 1 167 ? -0.707 -0.697 43.737 1.00 97.38 167 ALA A CA 1
ATOM 1270 C C . ALA A 1 167 ? -2.235 -0.882 43.794 1.00 97.38 167 ALA A C 1
ATOM 1272 O O . ALA A 1 167 ? -2.797 -0.974 44.883 1.00 97.38 167 ALA A O 1
ATOM 1273 N N . HIS A 1 168 ? -2.904 -1.027 42.646 1.00 96.19 168 HIS A N 1
ATOM 1274 C CA . HIS A 1 168 ? -4.354 -1.243 42.598 1.00 96.19 168 HIS A CA 1
ATOM 1275 C C . HIS A 1 168 ? -4.768 -2.606 43.188 1.00 96.19 168 HIS A C 1
ATOM 1277 O O . HIS A 1 168 ? -5.761 -2.711 43.903 1.00 96.19 168 HIS A O 1
ATOM 1283 N N . GLU A 1 169 ? -3.965 -3.659 43.001 1.00 97.06 169 GLU A N 1
ATOM 1284 C CA . GLU A 1 169 ? -4.178 -4.934 43.699 1.00 97.06 169 GLU A CA 1
ATOM 1285 C C . GLU A 1 169 ? -4.026 -4.811 45.226 1.00 97.06 169 GLU A C 1
ATOM 1287 O O . GLU A 1 169 ? -4.632 -5.596 45.957 1.00 97.06 169 GLU A O 1
ATOM 1292 N N . ALA A 1 170 ? -3.219 -3.866 45.726 1.00 97.56 170 ALA A N 1
ATOM 1293 C CA . ALA A 1 170 ? -3.109 -3.581 47.157 1.00 97.56 170 ALA A CA 1
ATOM 1294 C C . ALA A 1 170 ? -4.319 -2.786 47.675 1.00 97.56 170 ALA A C 1
ATOM 1296 O O . ALA A 1 170 ? -4.877 -3.158 48.705 1.00 97.56 170 ALA A O 1
ATOM 1297 N N . GLU A 1 171 ? -4.777 -1.784 46.923 1.00 97.62 171 GLU A N 1
ATOM 1298 C CA . GLU A 1 171 ? -6.005 -1.020 47.187 1.00 97.62 171 GLU A CA 1
ATOM 1299 C C . GLU A 1 171 ? -7.241 -1.935 47.264 1.00 97.62 171 GLU A C 1
ATOM 1301 O O . GLU A 1 171 ? -7.985 -1.887 48.242 1.00 97.62 171 GLU A O 1
ATOM 1306 N N . ILE A 1 172 ? -7.421 -2.852 46.304 1.00 96.50 172 ILE A N 1
ATOM 1307 C CA . ILE A 1 172 ? -8.506 -3.851 46.327 1.00 96.50 172 ILE A CA 1
ATOM 1308 C C . ILE A 1 172 ? -8.414 -4.742 47.577 1.00 96.50 172 ILE A C 1
ATOM 1310 O O . ILE A 1 172 ? -9.435 -5.067 48.190 1.00 96.50 172 ILE A O 1
ATOM 1314 N N . ARG A 1 173 ? -7.200 -5.135 47.990 1.00 97.44 173 ARG A N 1
ATOM 1315 C CA . ARG A 1 173 ? -6.986 -5.929 49.213 1.00 97.44 173 ARG A CA 1
ATOM 1316 C C . ARG A 1 173 ? -7.332 -5.144 50.482 1.00 97.44 173 ARG A C 1
ATOM 1318 O O . ARG A 1 173 ? -7.931 -5.725 51.384 1.00 97.44 173 ARG A O 1
ATOM 1325 N N . GLU A 1 174 ? -7.018 -3.853 50.545 1.00 97.38 174 GLU A N 1
ATOM 1326 C CA . GLU A 1 174 ? -7.391 -2.971 51.660 1.00 97.38 174 GLU A CA 1
ATOM 1327 C C . GLU A 1 174 ? -8.904 -2.700 51.701 1.00 97.38 174 GLU A C 1
ATOM 1329 O O . GLU A 1 174 ? -9.531 -2.779 52.758 1.00 97.38 174 GLU A O 1
ATOM 1334 N N . GLN A 1 175 ? -9.539 -2.490 50.545 1.00 95.38 175 GLN A N 1
ATOM 1335 C CA . GLN A 1 175 ? -10.993 -2.356 50.457 1.00 95.38 175 GLN A CA 1
ATOM 1336 C C . GLN A 1 175 ? -11.707 -3.646 50.901 1.00 95.38 175 GLN A C 1
ATOM 1338 O O . GLN A 1 175 ? -12.729 -3.587 51.590 1.00 95.38 175 GLN A O 1
ATOM 1343 N N . ALA A 1 176 ? -11.153 -4.819 50.574 1.00 95.88 176 ALA A N 1
ATOM 1344 C CA . ALA A 1 176 ? -11.686 -6.109 51.006 1.00 95.88 176 ALA A CA 1
ATOM 1345 C C . ALA A 1 176 ? -11.560 -6.332 52.526 1.00 95.88 176 ALA A C 1
ATOM 1347 O O . ALA A 1 176 ? -12.514 -6.807 53.149 1.00 95.88 176 ALA A O 1
ATOM 1348 N N . THR A 1 177 ? -10.435 -5.964 53.156 1.00 97.25 177 THR A N 1
ATOM 1349 C CA . THR A 1 177 ? -10.291 -6.058 54.624 1.00 97.25 177 THR A CA 1
ATOM 1350 C C . THR A 1 177 ? -11.154 -5.028 55.355 1.00 97.25 177 THR A C 1
ATOM 1352 O O . THR A 1 177 ? -11.733 -5.349 56.398 1.00 97.25 177 THR A O 1
ATOM 1355 N N . MET A 1 178 ? -11.338 -3.831 54.788 1.00 96.69 178 MET A N 1
ATOM 1356 C CA . MET A 1 178 ? -12.295 -2.839 55.285 1.00 96.69 178 MET A CA 1
ATOM 1357 C C . MET A 1 178 ? -13.735 -3.373 55.222 1.00 96.69 178 MET A C 1
ATOM 1359 O O . MET A 1 178 ? -14.439 -3.355 56.232 1.00 96.69 178 MET A O 1
ATOM 1363 N N . HIS A 1 179 ? -14.163 -3.924 54.081 1.00 93.75 179 HIS A N 1
ATOM 1364 C CA . HIS A 1 179 ? -15.503 -4.498 53.923 1.00 93.75 179 HIS A CA 1
ATOM 1365 C C . HIS A 1 179 ? -15.742 -5.682 54.873 1.00 93.75 179 HIS A C 1
ATOM 1367 O O . HIS A 1 179 ? -16.809 -5.782 55.484 1.00 93.75 179 HIS A O 1
ATOM 1373 N N . ALA A 1 180 ? -14.752 -6.563 55.053 1.00 96.25 180 ALA A N 1
ATOM 1374 C CA . ALA A 1 180 ? -14.827 -7.649 56.031 1.00 96.25 180 ALA A CA 1
ATOM 1375 C C . ALA A 1 180 ? -15.000 -7.111 57.465 1.00 96.25 180 ALA A C 1
ATOM 1377 O O . ALA A 1 180 ? -15.845 -7.606 58.210 1.00 96.25 180 ALA A O 1
ATOM 1378 N N . SER A 1 181 ? -14.272 -6.050 57.825 1.00 96.50 181 SER A N 1
ATOM 1379 C CA . SER A 1 181 ? -14.376 -5.401 59.140 1.00 96.50 181 SER A CA 1
ATOM 1380 C C . SER A 1 181 ? -15.761 -4.783 59.374 1.00 96.50 181 SER A C 1
ATOM 1382 O O . SER A 1 181 ? -16.371 -5.022 60.414 1.00 96.50 181 SER A O 1
ATOM 1384 N N . VAL A 1 182 ? -16.307 -4.064 58.385 1.00 96.69 182 VAL A N 1
ATOM 1385 C CA . VAL A 1 182 ? -17.678 -3.515 58.432 1.00 96.69 182 VAL A CA 1
ATOM 1386 C C . VAL A 1 182 ? -18.722 -4.632 58.543 1.00 96.69 182 VAL A C 1
ATOM 1388 O O . VAL A 1 182 ? -19.657 -4.525 59.333 1.00 96.69 182 VAL A O 1
ATOM 1391 N N . THR A 1 183 ? -18.538 -5.738 57.814 1.00 96.31 183 THR A N 1
ATOM 1392 C CA . THR A 1 183 ? -19.432 -6.908 57.880 1.00 96.31 183 THR A CA 1
ATOM 1393 C C . THR A 1 183 ? -19.465 -7.509 59.289 1.00 96.31 183 THR A C 1
ATOM 1395 O O . THR A 1 183 ? -20.542 -7.828 59.790 1.00 96.31 183 THR A O 1
ATOM 1398 N N . ILE A 1 184 ? -18.310 -7.615 59.958 1.00 97.19 184 ILE A N 1
ATOM 1399 C CA . ILE A 1 184 ? -18.214 -8.110 61.341 1.00 97.19 184 ILE A CA 1
ATOM 1400 C C . ILE A 1 184 ? -18.940 -7.170 62.316 1.00 97.19 184 ILE A C 1
ATOM 1402 O O . ILE A 1 184 ? -19.697 -7.653 63.156 1.00 97.19 184 ILE A O 1
ATOM 1406 N N . VAL A 1 185 ? -18.765 -5.848 62.192 1.00 96.25 185 VAL A N 1
ATOM 1407 C CA . VAL A 1 185 ? -19.456 -4.862 63.050 1.00 96.25 185 VAL A CA 1
ATOM 1408 C C . VAL A 1 185 ? -20.976 -4.979 62.905 1.00 96.25 185 VAL A C 1
ATOM 1410 O O . VAL A 1 185 ? -21.666 -5.186 63.902 1.00 96.25 185 VAL A O 1
ATOM 1413 N N . LEU A 1 186 ? -21.491 -4.967 61.671 1.00 95.88 186 LEU A N 1
ATOM 1414 C CA . LEU A 1 186 ? -22.926 -5.121 61.398 1.00 95.88 186 LEU A CA 1
ATOM 1415 C C . LEU A 1 186 ? -23.478 -6.463 61.913 1.00 95.88 186 LEU A C 1
ATOM 1417 O O . LEU A 1 186 ? -24.609 -6.533 62.394 1.00 95.88 186 LEU A O 1
ATOM 1421 N N . GLN A 1 187 ? -22.686 -7.539 61.852 1.00 95.56 187 GLN A N 1
ATOM 1422 C CA . GLN A 1 187 ? -23.081 -8.843 62.386 1.00 95.56 187 GLN A CA 1
ATOM 1423 C C . GLN A 1 187 ? -23.127 -8.859 63.925 1.00 95.56 187 GLN A C 1
ATOM 1425 O O . GLN A 1 187 ? -23.989 -9.531 64.496 1.00 95.56 187 GLN A O 1
ATOM 1430 N N . VAL A 1 188 ? -22.252 -8.109 64.605 1.00 96.44 188 VAL A N 1
ATOM 1431 C CA . VAL A 1 188 ? -22.320 -7.913 66.062 1.00 96.44 188 VAL A CA 1
ATOM 1432 C C . VAL A 1 188 ? -23.570 -7.113 66.430 1.00 96.44 188 VAL A C 1
ATOM 1434 O O . VAL A 1 188 ? -24.376 -7.611 67.213 1.00 96.44 188 VAL A O 1
ATOM 1437 N N . GLU A 1 189 ? -23.806 -5.956 65.807 1.00 95.69 189 GLU A N 1
ATOM 1438 C CA . GLU A 1 189 ? -25.004 -5.126 66.035 1.00 95.69 189 GLU A CA 1
ATOM 1439 C C . GLU A 1 189 ? -26.312 -5.913 65.813 1.00 95.69 189 GLU A C 1
ATOM 1441 O O . GLU A 1 189 ? -27.258 -5.820 66.605 1.00 95.69 189 GLU A O 1
ATOM 1446 N N . LEU A 1 190 ? -26.356 -6.768 64.785 1.00 97.00 190 LEU A N 1
ATOM 1447 C CA . LEU A 1 190 ? -27.488 -7.656 64.511 1.00 97.00 190 LEU A CA 1
ATOM 1448 C C . LEU A 1 190 ? -27.691 -8.721 65.607 1.00 97.00 190 LEU A C 1
ATOM 1450 O O . LEU A 1 190 ? -28.828 -9.064 65.938 1.00 97.00 190 LEU A O 1
ATOM 1454 N N . MET A 1 191 ? -26.615 -9.242 66.206 1.00 95.94 191 MET A N 1
ATOM 1455 C CA . MET A 1 191 ? -26.720 -10.154 67.353 1.00 95.94 191 MET A CA 1
ATOM 1456 C C . MET A 1 191 ? -27.174 -9.437 68.629 1.00 95.94 191 MET A C 1
ATOM 1458 O O . MET A 1 191 ? -27.920 -10.022 69.415 1.00 95.94 191 MET A O 1
ATOM 1462 N N . GLU A 1 192 ? -26.762 -8.189 68.852 1.00 96.31 192 GLU A N 1
ATOM 1463 C CA . GLU A 1 192 ? -27.152 -7.422 70.041 1.00 96.31 192 GLU A CA 1
ATOM 1464 C C . GLU A 1 192 ? -28.608 -6.957 69.982 1.00 96.31 192 GLU A C 1
ATOM 1466 O O . GLU A 1 192 ? -29.359 -7.162 70.938 1.00 96.31 192 GLU A O 1
ATOM 1471 N N . THR A 1 193 ? -29.049 -6.436 68.835 1.00 94.31 193 THR A N 1
ATOM 1472 C CA . THR A 1 193 ? -30.459 -6.083 68.595 1.00 94.31 193 THR A CA 1
ATOM 1473 C C . THR A 1 193 ? -31.374 -7.307 68.685 1.00 94.31 193 THR A C 1
ATOM 1475 O O . THR A 1 193 ? -32.417 -7.247 69.340 1.00 94.31 193 THR A O 1
ATOM 1478 N N . LYS A 1 194 ? -30.959 -8.461 68.137 1.00 95.62 194 LYS A N 1
ATOM 1479 C CA . LYS A 1 194 ? -31.673 -9.733 68.329 1.00 95.62 194 LYS A CA 1
ATOM 1480 C C . LYS A 1 194 ? -31.754 -10.130 69.811 1.00 95.62 194 LYS A C 1
ATOM 1482 O O . LYS A 1 194 ? -32.831 -10.503 70.275 1.00 95.62 194 LYS A O 1
ATOM 1487 N N . ARG A 1 195 ? -30.652 -10.028 70.565 1.00 96.50 195 ARG A N 1
ATOM 1488 C CA . ARG A 1 195 ? -30.614 -10.336 72.007 1.00 96.50 195 ARG A CA 1
ATOM 1489 C C . ARG A 1 195 ? -31.562 -9.431 72.804 1.00 96.50 195 ARG A C 1
ATOM 1491 O O . ARG A 1 195 ? -32.242 -9.920 73.703 1.00 96.50 195 ARG A O 1
ATOM 1498 N N . HIS A 1 196 ? -31.650 -8.144 72.455 1.00 93.62 196 HIS A N 1
ATOM 1499 C CA . HIS A 1 196 ? -32.598 -7.208 73.068 1.00 93.62 196 HIS A CA 1
ATOM 1500 C C . HIS A 1 196 ? -34.052 -7.623 72.804 1.00 93.62 196 HIS A C 1
ATOM 1502 O O . HIS A 1 196 ? -34.833 -7.751 73.745 1.00 93.62 196 HIS A O 1
ATOM 1508 N N . LEU A 1 197 ? -34.394 -7.932 71.547 1.00 95.31 197 LEU A N 1
ATOM 1509 C CA . LEU A 1 197 ? -35.728 -8.405 71.157 1.00 95.31 197 LEU A CA 1
ATOM 1510 C C . LEU A 1 197 ? -36.122 -9.714 71.861 1.00 95.31 197 LEU A C 1
ATOM 1512 O O . LEU A 1 197 ? -37.266 -9.865 72.290 1.00 95.31 197 LEU A O 1
ATOM 1516 N N . GLU A 1 198 ? -35.191 -10.657 72.024 1.00 94.94 198 GLU A N 1
ATOM 1517 C CA . GLU A 1 198 ? -35.431 -11.894 72.780 1.00 94.94 198 GLU A CA 1
ATOM 1518 C C . GLU A 1 198 ? -35.636 -11.618 74.283 1.00 94.94 198 GLU A C 1
ATOM 1520 O O . GLU A 1 198 ? -36.524 -12.213 74.901 1.00 94.94 198 GLU A O 1
ATOM 1525 N N . GLN A 1 199 ? -34.901 -10.662 74.864 1.00 96.19 199 GLN A N 1
ATOM 1526 C CA . GLN A 1 199 ? -35.081 -10.241 76.256 1.00 96.19 199 GLN A CA 1
ATOM 1527 C C . GLN A 1 199 ? -36.423 -9.520 76.481 1.00 96.19 199 GLN A C 1
ATOM 1529 O O . GLN A 1 199 ? -37.109 -9.795 77.467 1.00 96.19 199 GLN A O 1
ATOM 1534 N N . GLU A 1 200 ? -36.833 -8.625 75.581 1.00 95.69 200 GLU A N 1
ATOM 1535 C CA . GLU A 1 200 ? -38.137 -7.949 75.641 1.00 95.69 200 GLU A CA 1
ATOM 1536 C C . GLU A 1 200 ? -39.295 -8.924 75.441 1.00 95.69 200 GLU A C 1
ATOM 1538 O O . GLU A 1 200 ? -40.259 -8.890 76.205 1.00 95.69 200 GLU A O 1
ATOM 1543 N N . LYS A 1 201 ? -39.166 -9.871 74.506 1.00 95.12 201 LYS A N 1
ATOM 1544 C CA . LYS A 1 201 ? -40.124 -10.971 74.339 1.00 95.12 201 LYS A CA 1
ATOM 1545 C C . LYS A 1 201 ? -40.260 -11.811 75.614 1.00 95.12 201 LYS A C 1
ATOM 1547 O O . LYS A 1 201 ? -41.371 -12.219 75.945 1.00 95.12 201 LYS A O 1
ATOM 1552 N N . SER A 1 202 ? -39.167 -12.047 76.347 1.00 94.12 202 SER A N 1
ATOM 1553 C CA . SER A 1 202 ? -39.216 -12.744 77.641 1.00 94.12 202 SER A CA 1
ATOM 1554 C C . SER A 1 202 ? -39.963 -11.927 78.703 1.00 94.12 202 SER A C 1
ATOM 1556 O O . SER A 1 202 ? -40.869 -12.459 79.341 1.00 94.12 202 SER A O 1
ATOM 1558 N N . LYS A 1 203 ? -39.657 -10.626 78.840 1.00 95.44 203 LYS A N 1
ATOM 1559 C CA . LYS A 1 203 ? -40.360 -9.709 79.762 1.00 95.44 203 LYS A CA 1
ATOM 1560 C C . LYS A 1 203 ? -41.863 -9.647 79.461 1.00 95.44 203 LYS A C 1
ATOM 1562 O O . LYS A 1 203 ? -42.679 -9.824 80.360 1.00 95.44 203 LYS A O 1
ATOM 1567 N N . ALA A 1 204 ? -42.232 -9.467 78.191 1.00 93.00 204 ALA A N 1
ATOM 1568 C CA . ALA A 1 204 ? -43.625 -9.417 77.751 1.00 93.00 204 ALA A CA 1
ATOM 1569 C C . ALA A 1 204 ? -44.365 -10.747 77.990 1.00 93.00 204 ALA A C 1
ATOM 1571 O O . ALA A 1 204 ? -45.545 -10.746 78.332 1.00 93.00 204 ALA A O 1
ATOM 1572 N N . LEU A 1 205 ? -43.681 -11.891 77.865 1.00 95.31 205 LEU A N 1
ATOM 1573 C CA . LEU A 1 205 ? -44.251 -13.204 78.181 1.00 95.31 205 LEU A CA 1
ATOM 1574 C C . LEU A 1 205 ? -44.470 -13.399 79.693 1.00 95.31 205 LEU A C 1
ATOM 1576 O O . LEU A 1 205 ? -45.449 -14.030 80.090 1.00 95.31 205 LEU A O 1
ATOM 1580 N N . GLU A 1 206 ? -43.588 -12.873 80.543 1.00 95.44 206 GLU A N 1
ATOM 1581 C CA . GLU A 1 206 ? -43.767 -12.869 82.002 1.00 95.44 206 GLU A CA 1
ATOM 1582 C C . GLU A 1 206 ? -44.899 -11.931 82.441 1.00 95.44 206 GLU A C 1
ATOM 1584 O O . GLU A 1 206 ? -45.728 -12.316 83.268 1.00 95.44 206 GLU A O 1
ATOM 1589 N N . GLU A 1 207 ? -44.999 -10.744 81.841 1.00 94.81 207 GLU A N 1
ATOM 1590 C CA . GLU A 1 207 ? -46.110 -9.820 82.074 1.00 94.81 207 GLU A CA 1
ATOM 1591 C C . GLU A 1 207 ? -47.447 -10.409 81.601 1.00 94.81 207 GLU A C 1
ATOM 1593 O O . GLU A 1 207 ? -48.418 -10.400 82.355 1.00 94.81 207 GLU A O 1
ATOM 1598 N N . PHE A 1 208 ? -47.490 -11.030 80.417 1.00 94.50 208 PHE A N 1
ATOM 1599 C CA . PHE A 1 208 ? -48.676 -11.733 79.921 1.00 94.50 208 PHE A CA 1
ATOM 1600 C C . PHE A 1 208 ? -49.105 -12.881 80.848 1.00 94.50 208 PHE A C 1
ATOM 1602 O O . PHE A 1 208 ? -50.291 -13.013 81.156 1.00 94.50 208 PHE A O 1
ATOM 1609 N N . LYS A 1 209 ? -48.158 -13.684 81.358 1.00 94.50 209 LYS A N 1
ATOM 1610 C CA . LYS A 1 209 ? -48.447 -14.701 82.386 1.00 94.50 209 LYS A CA 1
ATOM 1611 C C . LYS A 1 209 ? -49.045 -14.059 83.639 1.00 94.50 209 LYS A C 1
ATOM 1613 O O . LYS A 1 209 ? -50.088 -14.507 84.100 1.00 94.50 209 LYS A O 1
ATOM 1618 N N . ARG A 1 210 ? -48.436 -12.986 84.157 1.00 94.44 210 ARG A N 1
ATOM 1619 C CA . ARG A 1 210 ? -48.901 -12.265 85.356 1.00 94.44 210 ARG A CA 1
ATOM 1620 C C . ARG A 1 210 ? -50.307 -11.681 85.182 1.00 94.44 210 ARG A C 1
ATOM 1622 O O . ARG A 1 210 ? -51.114 -11.760 86.106 1.00 94.44 210 ARG A O 1
ATOM 1629 N N . LEU A 1 211 ? -50.607 -11.126 84.008 1.00 92.75 211 LEU A N 1
ATOM 1630 C CA . LEU A 1 211 ? -51.945 -10.658 83.641 1.00 92.75 211 LEU A CA 1
ATOM 1631 C C . LEU A 1 211 ? -52.936 -11.825 83.558 1.00 92.75 211 LEU A C 1
ATOM 1633 O O . LEU A 1 211 ? -54.027 -11.717 84.105 1.00 92.75 211 LEU A O 1
ATOM 1637 N N . THR A 1 212 ? -52.537 -12.959 82.976 1.00 93.75 212 THR A N 1
ATOM 1638 C CA . THR A 1 212 ? -53.366 -14.176 82.897 1.00 93.75 212 THR A CA 1
ATOM 1639 C C . THR A 1 212 ? -53.734 -14.695 84.292 1.00 93.75 212 THR A C 1
ATOM 1641 O O . THR A 1 212 ? -54.908 -14.953 84.553 1.00 93.75 212 THR A O 1
ATOM 1644 N N . THR A 1 213 ? -52.772 -14.775 85.223 1.00 93.94 213 THR A N 1
ATOM 1645 C CA . THR A 1 213 ? -53.046 -15.150 86.623 1.00 93.94 213 THR A CA 1
ATOM 1646 C C . THR A 1 213 ? -54.025 -14.173 87.272 1.00 93.94 213 THR A C 1
ATOM 1648 O O . THR A 1 213 ? -55.005 -14.598 87.877 1.00 93.94 213 THR A O 1
ATOM 1651 N N . ARG A 1 214 ? -53.822 -12.863 87.082 1.00 93.81 214 ARG A N 1
ATOM 1652 C CA . ARG A 1 214 ? -54.696 -11.830 87.655 1.00 93.81 214 ARG A CA 1
ATOM 1653 C C . ARG A 1 214 ? -56.103 -11.822 87.044 1.00 93.81 214 ARG A C 1
ATOM 1655 O O . ARG A 1 214 ? -57.063 -11.499 87.737 1.00 93.81 214 ARG A O 1
ATOM 1662 N N . CYS A 1 215 ? -56.256 -12.206 85.778 1.00 91.88 215 CYS A N 1
ATOM 1663 C CA . CYS A 1 215 ? -57.566 -12.441 85.171 1.00 91.88 215 CYS A CA 1
ATOM 1664 C C . CYS A 1 215 ? -58.263 -13.655 85.803 1.00 91.88 215 CYS A C 1
ATOM 1666 O O . CYS A 1 215 ? -59.438 -13.552 86.140 1.00 91.88 215 CYS A O 1
ATOM 1668 N N . ALA A 1 216 ? -57.549 -14.758 86.052 1.00 92.50 216 ALA A N 1
ATOM 1669 C CA . ALA A 1 216 ? -58.107 -15.921 86.748 1.00 92.50 216 ALA A CA 1
ATOM 1670 C C . ALA A 1 216 ? -58.494 -15.610 88.212 1.00 92.50 216 ALA A C 1
ATOM 1672 O O . ALA A 1 216 ? -59.542 -16.055 88.679 1.00 92.50 216 ALA A O 1
ATOM 1673 N N . GLU A 1 217 ? -57.703 -14.794 88.919 1.00 92.56 217 GLU A N 1
ATOM 1674 C CA . GLU A 1 217 ? -58.046 -14.256 90.247 1.00 92.56 217 GLU A CA 1
ATOM 1675 C C . GLU A 1 217 ? -59.330 -13.408 90.202 1.00 92.56 217 GLU A C 1
ATOM 1677 O O . GLU A 1 217 ? -60.219 -13.589 91.034 1.00 92.56 217 GLU A O 1
ATOM 1682 N N . LEU A 1 218 ? -59.456 -12.512 89.215 1.00 90.31 218 LEU A N 1
ATOM 1683 C CA . LEU A 1 218 ? -60.647 -11.675 89.023 1.00 90.31 218 LEU A CA 1
ATOM 1684 C C . LEU A 1 218 ? -61.881 -12.487 88.609 1.00 90.31 218 LEU A C 1
ATOM 1686 O O . LEU A 1 218 ? -62.984 -12.180 89.051 1.00 90.31 218 LEU A O 1
ATOM 1690 N N . GLU A 1 219 ? -61.727 -13.543 87.811 1.00 91.38 219 GLU A N 1
ATOM 1691 C CA . GLU A 1 219 ? -62.816 -14.481 87.531 1.00 91.38 219 GLU A CA 1
ATOM 1692 C C . GLU A 1 219 ? -63.260 -15.239 88.783 1.00 91.38 219 GLU A C 1
ATOM 1694 O O . GLU A 1 219 ? -64.457 -15.456 88.967 1.00 91.38 219 GLU A O 1
ATOM 1699 N N . ALA A 1 220 ? -62.324 -15.646 89.645 1.00 90.44 220 ALA A N 1
ATOM 1700 C CA . ALA A 1 220 ? -62.644 -16.330 90.893 1.00 90.44 220 ALA A CA 1
ATOM 1701 C C . ALA A 1 220 ? -63.397 -15.406 91.866 1.00 90.44 220 ALA A C 1
ATOM 1703 O O . ALA A 1 220 ? -64.404 -15.821 92.442 1.00 90.44 220 ALA A O 1
ATOM 1704 N N . THR A 1 221 ? -62.982 -14.140 92.003 1.00 91.19 221 THR A N 1
ATOM 1705 C CA . THR A 1 221 ? -63.714 -13.170 92.835 1.00 91.19 221 THR A CA 1
ATOM 1706 C C . THR A 1 221 ? -65.054 -12.764 92.226 1.00 91.19 221 THR A C 1
ATOM 1708 O O . THR A 1 221 ? -66.016 -12.622 92.978 1.00 91.19 221 THR A O 1
ATOM 1711 N N . ASN A 1 222 ? -65.181 -12.671 90.895 1.00 88.06 222 ASN A N 1
ATOM 1712 C CA . ASN A 1 222 ? -66.484 -12.483 90.245 1.00 88.06 222 ASN A CA 1
ATOM 1713 C C . ASN A 1 222 ? -67.408 -13.692 90.439 1.00 88.06 222 ASN A C 1
ATOM 1715 O O . ASN A 1 222 ? -68.586 -13.497 90.706 1.00 88.06 222 ASN A O 1
ATOM 1719 N N . LYS A 1 223 ? -66.907 -14.933 90.356 1.00 90.06 223 LYS A N 1
ATOM 1720 C CA . LYS A 1 223 ? -67.707 -16.144 90.626 1.00 90.06 223 LYS A CA 1
ATOM 1721 C C . LYS A 1 223 ? -68.202 -16.179 92.077 1.00 90.06 223 LYS A C 1
ATOM 1723 O O . LYS A 1 223 ? -69.366 -16.480 92.310 1.00 90.06 223 LYS A O 1
ATOM 1728 N N . GLU A 1 224 ? -67.367 -15.792 93.039 1.00 89.25 224 GLU A N 1
ATOM 1729 C CA . GLU A 1 224 ? -67.758 -15.674 94.453 1.00 89.25 224 GLU A CA 1
ATOM 1730 C C . GLU A 1 224 ? -68.728 -14.502 94.718 1.00 89.25 224 GLU A C 1
ATOM 1732 O O . GLU A 1 224 ? -69.618 -14.617 95.560 1.00 89.25 224 GLU A O 1
ATOM 1737 N N . LEU A 1 225 ? -68.601 -13.382 93.995 1.00 88.81 225 LEU A N 1
ATOM 1738 C CA . LEU A 1 225 ? -69.570 -12.279 94.036 1.00 88.81 225 LEU A CA 1
ATOM 1739 C C . LEU A 1 225 ? -70.911 -12.670 93.406 1.00 88.81 225 LEU A C 1
ATOM 1741 O O . LEU A 1 225 ? -71.947 -12.360 93.983 1.00 88.81 225 LEU A O 1
ATOM 1745 N N . MET A 1 226 ? -70.900 -13.378 92.274 1.00 86.06 226 MET A N 1
ATOM 1746 C CA . MET A 1 226 ? -72.104 -13.912 91.632 1.00 86.06 226 MET A CA 1
ATOM 1747 C C . MET A 1 226 ? -72.803 -14.928 92.533 1.00 86.06 226 MET A C 1
ATOM 1749 O O . MET A 1 226 ? -74.002 -14.798 92.734 1.00 86.06 226 MET A O 1
ATOM 1753 N N . ARG A 1 227 ? -72.063 -15.846 93.173 1.00 87.00 227 ARG A N 1
ATOM 1754 C CA . ARG A 1 227 ? -72.618 -16.779 94.167 1.00 87.00 227 ARG A CA 1
ATOM 1755 C C . ARG A 1 227 ? -73.315 -16.039 95.314 1.00 87.00 227 ARG A C 1
ATOM 1757 O O . ARG A 1 227 ? -74.442 -16.372 95.656 1.00 87.00 227 ARG A O 1
ATOM 1764 N N . LYS A 1 228 ? -72.696 -14.982 95.852 1.00 85.56 228 LYS A N 1
ATOM 1765 C CA . LYS A 1 228 ? -73.314 -14.119 96.880 1.00 85.56 228 LYS A CA 1
ATOM 1766 C C . LYS A 1 228 ? -74.514 -13.327 96.366 1.00 85.56 228 LYS A C 1
ATOM 1768 O O . LYS A 1 228 ? -75.433 -13.059 97.135 1.00 85.56 228 LYS A O 1
ATOM 1773 N N . PHE A 1 229 ? -74.521 -12.954 95.088 1.00 83.88 229 PHE A N 1
ATOM 1774 C CA . PHE A 1 229 ? -75.670 -12.320 94.446 1.00 83.88 229 PHE A CA 1
ATOM 1775 C C . PHE A 1 229 ? -76.818 -13.306 94.219 1.00 83.88 229 PHE A C 1
ATOM 1777 O O . PHE A 1 229 ? -77.960 -12.918 94.413 1.00 83.88 229 PHE A O 1
ATOM 1784 N N . GLU A 1 230 ? -76.545 -14.567 93.877 1.00 83.31 230 GLU A N 1
ATOM 1785 C CA . GLU A 1 230 ? -77.551 -15.634 93.802 1.00 83.31 230 GLU A CA 1
ATOM 1786 C C . GLU A 1 230 ? -78.082 -15.997 95.196 1.00 83.31 230 GLU A C 1
ATOM 1788 O O . GLU A 1 230 ? -79.289 -16.130 95.367 1.00 83.31 230 GLU A O 1
ATOM 1793 N N . GLU A 1 231 ? -77.225 -16.047 96.220 1.00 79.25 231 GLU A N 1
ATOM 1794 C CA . GLU A 1 231 ? -77.629 -16.213 97.624 1.00 79.25 231 GLU A CA 1
ATOM 1795 C C . GLU A 1 231 ? -78.535 -15.054 98.087 1.00 79.25 231 GLU A C 1
ATOM 1797 O O . GLU A 1 231 ? -79.640 -15.300 98.571 1.00 79.25 231 GLU A O 1
ATOM 1802 N N . GLN A 1 232 ? -78.156 -13.791 97.837 1.00 77.75 232 GLN A N 1
ATOM 1803 C CA . GLN A 1 232 ? -79.024 -12.630 98.099 1.00 77.75 232 GLN A CA 1
ATOM 1804 C C . GLN A 1 232 ? -80.270 -12.566 97.204 1.00 77.75 232 GLN A C 1
ATOM 1806 O O . GLN A 1 232 ? -81.282 -11.992 97.607 1.00 77.75 232 GLN A O 1
ATOM 1811 N N . SER A 1 233 ? -80.214 -13.115 95.989 1.00 73.62 233 SER A N 1
ATOM 1812 C CA . SER A 1 233 ? -81.356 -13.189 95.077 1.00 73.62 233 SER A CA 1
ATOM 1813 C C . SER A 1 233 ? -82.366 -14.211 95.584 1.00 73.62 233 SER A C 1
ATOM 1815 O O . SER A 1 233 ? -83.550 -13.902 95.639 1.00 73.62 233 SER A O 1
ATOM 1817 N N . ASN A 1 234 ? -81.917 -15.374 96.053 1.00 63.84 234 ASN A N 1
ATOM 1818 C CA . ASN A 1 234 ? -82.775 -16.384 96.671 1.00 63.84 234 ASN A CA 1
ATOM 1819 C C . ASN A 1 234 ? -83.384 -15.861 97.986 1.00 63.84 234 ASN A C 1
ATOM 1821 O O . ASN A 1 234 ? -84.599 -15.927 98.154 1.00 63.84 234 ASN A O 1
ATOM 1825 N N . GLU A 1 235 ? -82.597 -15.194 98.840 1.00 59.22 235 GLU A N 1
ATOM 1826 C CA . GLU A 1 235 ? -83.105 -14.460 100.015 1.00 59.22 235 GLU A CA 1
ATOM 1827 C C . GLU A 1 235 ? -84.095 -13.321 99.677 1.00 59.22 235 GLU A C 1
ATOM 1829 O O . GLU A 1 235 ? -84.807 -12.824 100.558 1.00 59.22 235 GLU A O 1
ATOM 1834 N N . ARG A 1 236 ? -84.113 -12.836 98.430 1.00 53.06 236 ARG A N 1
ATOM 1835 C CA . ARG A 1 236 ? -85.096 -11.855 97.948 1.00 53.06 236 ARG A CA 1
ATOM 1836 C C . ARG A 1 236 ? -86.313 -12.523 97.329 1.00 53.06 236 ARG A C 1
ATOM 1838 O O . ARG A 1 236 ? -87.408 -12.060 97.607 1.00 53.06 236 ARG A O 1
ATOM 1845 N N . VAL A 1 237 ? -86.154 -13.625 96.600 1.00 48.56 237 VAL A N 1
ATOM 1846 C CA . VAL A 1 237 ? -87.261 -14.438 96.072 1.00 48.56 237 VAL A CA 1
ATOM 1847 C C . VAL A 1 237 ? -88.113 -15.000 97.217 1.00 48.56 237 VAL A C 1
ATOM 1849 O O . VAL A 1 237 ? -89.335 -14.899 97.159 1.00 48.56 237 VAL A O 1
ATOM 1852 N N . GLU A 1 238 ? -87.504 -15.436 98.326 1.00 46.53 238 GLU A N 1
ATOM 1853 C CA . GLU A 1 238 ? -88.228 -15.789 99.565 1.00 46.53 238 GLU A CA 1
ATOM 1854 C C . GLU A 1 238 ? -88.966 -14.602 100.226 1.00 46.53 238 GLU A C 1
ATOM 1856 O O . GLU A 1 238 ? -89.792 -14.806 101.114 1.00 46.53 238 GLU A O 1
ATOM 1861 N N . ARG A 1 239 ? -88.708 -13.360 99.794 1.00 41.41 239 ARG A N 1
ATOM 1862 C CA . ARG A 1 239 ? -89.386 -12.130 100.248 1.00 41.41 239 ARG A CA 1
ATOM 1863 C C . ARG A 1 239 ? -90.243 -11.457 99.164 1.00 41.41 239 ARG A C 1
ATOM 1865 O O . ARG A 1 239 ? -90.849 -10.427 99.448 1.00 41.41 239 ARG A O 1
ATOM 1872 N N . THR A 1 240 ? -90.308 -12.002 97.947 1.00 38.19 240 THR A N 1
ATOM 1873 C CA . THR A 1 240 ? -91.074 -11.443 96.814 1.00 38.19 240 THR A CA 1
ATOM 1874 C C . THR A 1 240 ? -91.915 -12.507 96.104 1.00 38.19 240 THR A C 1
ATOM 1876 O O . THR A 1 240 ? -92.009 -12.509 94.879 1.00 38.19 240 THR A O 1
ATOM 1879 N N . ASN A 1 241 ? -92.532 -13.408 96.874 1.00 35.06 241 ASN A N 1
ATOM 1880 C CA . ASN A 1 241 ? -93.596 -14.299 96.388 1.00 35.06 241 ASN A CA 1
ATOM 1881 C C . ASN A 1 241 ? -94.996 -13.647 96.430 1.00 35.06 241 ASN A C 1
ATOM 1883 O O . ASN A 1 241 ? -95.935 -14.209 95.878 1.00 35.06 241 ASN A O 1
ATOM 1887 N N . ASP A 1 242 ? -95.124 -12.459 97.036 1.00 33.53 242 ASP A N 1
ATOM 1888 C CA . ASP A 1 242 ? -96.376 -11.701 97.177 1.00 33.53 242 ASP A CA 1
ATOM 1889 C C . ASP A 1 242 ? -96.341 -10.361 96.408 1.00 33.53 242 ASP A C 1
ATOM 1891 O O . ASP A 1 242 ? -96.566 -9.306 97.002 1.00 33.53 242 ASP A O 1
ATOM 1895 N N . GLN A 1 243 ? -96.062 -10.363 95.094 1.00 32.47 243 GLN A N 1
ATOM 1896 C CA . GLN A 1 243 ? -96.730 -9.397 94.200 1.00 32.47 243 GLN A CA 1
ATOM 1897 C C . GLN A 1 243 ? -96.700 -9.745 92.706 1.00 32.47 243 GLN A C 1
ATOM 1899 O O . GLN A 1 243 ? -95.679 -10.101 92.123 1.00 32.47 243 GLN A O 1
ATOM 1904 N N . GLU A 1 244 ? -97.883 -9.597 92.118 1.00 30.36 244 GLU A N 1
ATOM 1905 C CA . GLU A 1 244 ? -98.273 -9.896 90.747 1.00 30.36 244 GLU A CA 1
ATOM 1906 C C . GLU A 1 244 ? -97.581 -9.032 89.672 1.00 30.36 244 GLU A C 1
ATOM 1908 O O . GLU A 1 244 ? -97.232 -7.871 89.873 1.00 30.36 244 GLU A O 1
ATOM 1913 N N . GLU A 1 245 ? -97.439 -9.649 88.498 1.00 35.81 245 GLU A N 1
ATOM 1914 C CA . GLU A 1 245 ? -97.841 -9.146 87.174 1.00 35.81 245 GLU A CA 1
ATOM 1915 C C . GLU A 1 245 ? -98.095 -7.629 86.974 1.00 35.81 245 GLU A C 1
ATOM 1917 O O . GLU A 1 245 ? -99.013 -7.071 87.569 1.00 35.81 245 GLU A O 1
ATOM 1922 N N . GLN A 1 246 ? -97.441 -7.013 85.967 1.00 29.78 246 GLN A N 1
ATOM 1923 C CA . GLN A 1 246 ? -98.091 -6.449 84.751 1.00 29.78 246 GLN A CA 1
ATOM 1924 C C . GLN A 1 246 ? -97.165 -5.562 83.871 1.00 29.78 246 GLN A C 1
ATOM 1926 O O . GLN A 1 246 ? -96.135 -5.051 84.297 1.00 29.78 246 GLN A O 1
ATOM 1931 N N . SER A 1 247 ? -97.618 -5.304 82.633 1.00 28.67 247 SER A N 1
ATOM 1932 C CA . SER A 1 247 ? -97.287 -4.150 81.757 1.00 28.67 247 SER A CA 1
ATOM 1933 C C . SER A 1 247 ? -95.893 -4.008 81.091 1.00 28.67 247 SER A C 1
ATOM 1935 O O . SER A 1 247 ? -95.012 -3.278 81.522 1.00 28.67 247 SER A O 1
ATOM 1937 N N . SER A 1 248 ? -95.782 -4.621 79.908 1.00 36.78 248 SER A N 1
ATOM 1938 C CA . SER A 1 248 ? -95.380 -4.023 78.608 1.00 36.78 248 SER A CA 1
ATOM 1939 C C . SER A 1 248 ? -94.841 -2.569 78.489 1.00 36.78 248 SER A C 1
ATOM 1941 O O . SER A 1 248 ? -95.488 -1.642 78.973 1.00 36.78 248 SER A O 1
ATOM 1943 N N . SER A 1 249 ? -93.884 -2.359 77.556 1.00 31.75 249 SER A N 1
ATOM 1944 C CA . SER A 1 249 ? -93.994 -1.474 76.348 1.00 31.75 249 SER A CA 1
ATOM 1945 C C . SER A 1 249 ? -92.797 -0.533 76.017 1.00 31.75 249 SER A C 1
ATOM 1947 O O . SER A 1 249 ? -92.103 -0.042 76.896 1.00 31.75 249 SER A O 1
ATOM 1949 N N . ALA A 1 250 ? -92.642 -0.244 74.711 1.00 32.31 250 ALA A N 1
ATOM 1950 C CA . ALA A 1 250 ? -92.044 0.941 74.050 1.00 32.31 250 ALA A CA 1
ATOM 1951 C C . ALA A 1 250 ? -90.548 1.357 74.215 1.00 32.31 250 ALA A C 1
ATOM 1953 O O . ALA A 1 250 ? -90.171 2.147 75.071 1.00 32.31 250 ALA A O 1
ATOM 1954 N N . GLN A 1 251 ? -89.734 0.980 73.215 1.00 39.38 251 GLN A N 1
ATOM 1955 C CA . GLN A 1 251 ? -89.110 1.881 72.209 1.00 39.38 251 GLN A CA 1
ATOM 1956 C C . GLN A 1 251 ? -88.683 3.330 72.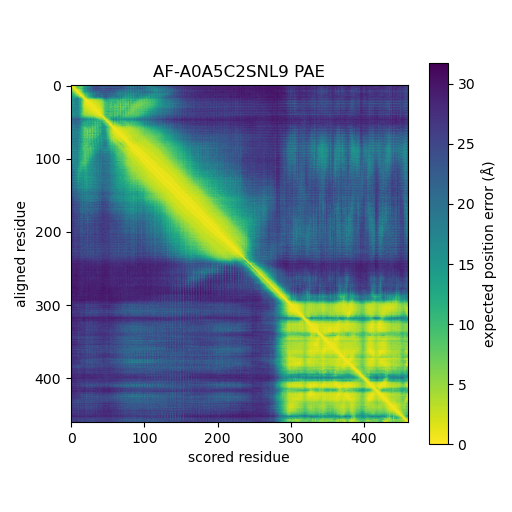588 1.00 39.38 251 GLN A C 1
ATOM 1958 O O . GLN A 1 251 ? -89.536 4.190 72.791 1.00 39.38 251 GLN A O 1
ATOM 1963 N N . THR A 1 252 ? -87.393 3.683 72.412 1.00 31.31 252 THR A N 1
ATOM 1964 C CA . THR A 1 252 ? -86.939 4.992 71.838 1.00 31.31 252 THR A CA 1
ATOM 1965 C C . THR A 1 252 ? -85.448 5.006 71.430 1.00 31.31 252 THR A C 1
ATOM 1967 O O . THR A 1 252 ? -84.725 4.050 71.699 1.00 31.31 252 THR A O 1
ATOM 1970 N N . SER A 1 253 ? -84.988 6.060 70.730 1.00 46.31 253 SER A N 1
ATOM 1971 C CA . SER A 1 253 ? -83.654 6.166 70.098 1.00 46.31 253 SER A CA 1
ATOM 1972 C C . SER A 1 253 ? -83.088 7.607 70.046 1.00 46.31 253 SER A C 1
ATOM 1974 O O . SER A 1 253 ? -83.841 8.546 69.806 1.00 46.31 253 SER A O 1
ATOM 1976 N N . LEU A 1 254 ? -81.764 7.773 70.237 1.00 30.89 254 LEU A N 1
ATOM 1977 C CA . LEU A 1 254 ? -80.892 8.942 69.921 1.00 30.89 254 LEU A CA 1
ATOM 1978 C C . LEU A 1 254 ? -79.421 8.536 70.233 1.00 30.89 254 LEU A C 1
ATOM 1980 O O . LEU A 1 254 ? -79.225 7.825 71.212 1.00 30.89 254 LEU A O 1
ATOM 1984 N N . THR A 1 255 ? -78.320 8.839 69.521 1.00 46.88 255 THR A N 1
ATOM 1985 C CA . THR A 1 255 ? -77.974 9.671 68.333 1.00 46.88 255 THR A CA 1
ATOM 1986 C C . THR A 1 255 ? -77.291 11.032 68.610 1.00 46.88 255 THR A C 1
ATOM 1988 O O . THR A 1 255 ? -77.854 12.093 68.351 1.00 46.88 255 THR A O 1
ATOM 1991 N N . ILE A 1 256 ? -76.023 11.001 69.060 1.00 32.81 256 ILE A N 1
ATOM 1992 C CA . ILE A 1 256 ? -75.055 12.128 69.140 1.00 32.81 256 ILE A CA 1
ATOM 1993 C C . ILE A 1 256 ? -73.646 11.557 68.833 1.00 32.81 256 ILE A C 1
ATOM 1995 O O . ILE A 1 256 ? -73.357 10.477 69.332 1.00 32.81 256 ILE A O 1
ATOM 1999 N N . ARG A 1 257 ? -72.658 12.178 68.166 1.00 29.00 257 ARG A N 1
ATOM 2000 C CA . ARG A 1 257 ? -72.486 13.155 67.060 1.00 29.00 257 ARG A CA 1
ATOM 2001 C C . ARG A 1 257 ? -70.946 13.292 66.872 1.00 29.00 257 ARG A C 1
ATOM 2003 O O . ARG A 1 257 ? -70.205 13.074 67.824 1.00 29.00 257 ARG A O 1
ATOM 2010 N N . VAL A 1 258 ? -70.456 13.630 65.677 1.00 51.34 258 VAL A N 1
ATOM 2011 C CA . VAL A 1 258 ? -69.007 13.655 65.318 1.00 51.34 258 VAL A CA 1
ATOM 2012 C C . VAL A 1 258 ? -68.371 15.038 65.594 1.00 51.34 258 VAL A C 1
ATOM 2014 O O . VAL A 1 258 ? -69.106 16.029 65.627 1.00 51.34 258 VAL A O 1
ATOM 2017 N N . PRO A 1 259 ? -67.031 15.148 65.732 1.00 40.84 259 PRO A N 1
ATOM 2018 C CA . PRO A 1 259 ? -66.302 16.046 64.817 1.00 40.84 259 PRO A CA 1
ATOM 2019 C C . PRO A 1 259 ? -64.951 15.511 64.278 1.00 40.84 259 PRO A C 1
ATOM 2021 O O . PRO A 1 259 ? -64.295 14.664 64.873 1.00 40.84 259 PRO A O 1
ATOM 2024 N N . VAL A 1 260 ? -64.551 16.060 63.127 1.00 44.06 260 VAL A N 1
ATOM 2025 C CA . VAL A 1 260 ? -63.329 15.813 62.326 1.00 44.06 260 VAL A CA 1
ATOM 2026 C C . VAL A 1 260 ? -62.627 17.172 62.152 1.00 44.06 260 VAL A C 1
ATOM 2028 O O . VAL A 1 260 ? -63.359 18.151 61.974 1.00 44.06 260 VAL A O 1
ATOM 2031 N N . PRO A 1 261 ? -61.279 17.301 62.251 1.00 47.69 261 PRO A N 1
ATOM 2032 C CA . PRO A 1 261 ? -60.494 17.634 61.035 1.00 47.69 261 PRO A CA 1
ATOM 2033 C C . PRO A 1 261 ? -58.977 17.259 61.006 1.00 47.69 261 PRO A C 1
ATOM 2035 O O . PRO A 1 261 ? -58.333 17.173 62.041 1.00 47.69 261 PRO A O 1
ATOM 2038 N N . SER A 1 262 ? -58.439 17.108 59.777 1.00 35.72 262 SER A N 1
ATOM 2039 C CA . SER A 1 262 ? -57.231 17.753 59.168 1.00 35.72 262 SER A CA 1
ATOM 2040 C C . SER A 1 262 ? -55.910 17.969 59.961 1.00 35.72 262 SER A C 1
ATOM 2042 O O . SER A 1 262 ? -55.943 18.273 61.141 1.00 35.72 262 SER A O 1
ATOM 2044 N N . SER A 1 263 ? -54.696 17.988 59.373 1.00 34.91 263 SER A N 1
ATOM 2045 C CA . SER A 1 263 ? -54.209 17.963 57.964 1.00 34.91 263 SER A CA 1
ATOM 2046 C C . SER A 1 263 ? -52.666 17.789 57.889 1.00 34.91 263 SER A C 1
ATOM 2048 O O . SER A 1 263 ? -51.995 17.964 58.897 1.00 34.91 263 SER A O 1
ATOM 2050 N N . SER A 1 264 ? -52.114 17.621 56.664 1.00 35.56 264 SER A N 1
ATOM 2051 C CA . SER A 1 264 ? -50.697 17.884 56.270 1.00 35.56 264 SER A CA 1
ATOM 2052 C C . SER A 1 264 ? -49.633 16.888 56.790 1.00 35.56 264 SER A C 1
ATOM 2054 O O . SER A 1 264 ? -49.624 16.571 57.967 1.00 35.56 264 SER A O 1
ATOM 2056 N N . SER A 1 265 ? -48.647 16.375 56.034 1.00 38.53 265 SER A N 1
ATOM 2057 C CA . SER A 1 265 ? -48.329 16.296 54.580 1.00 38.53 265 SER A CA 1
ATOM 2058 C C . SER A 1 265 ? -47.340 15.096 54.385 1.00 38.53 265 SER A C 1
ATOM 2060 O O . SER A 1 265 ? -47.209 14.314 55.319 1.00 38.53 265 SER A O 1
ATOM 2062 N N . ARG A 1 266 ? -46.628 14.790 53.280 1.00 36.88 266 ARG A N 1
ATOM 2063 C CA . ARG A 1 266 ? -46.282 15.470 52.008 1.00 36.88 266 ARG A CA 1
ATOM 2064 C C . ARG A 1 266 ? -45.911 14.425 50.920 1.00 36.88 266 ARG A C 1
ATOM 2066 O O . ARG A 1 266 ? -45.748 13.249 51.220 1.00 36.88 266 ARG A O 1
ATOM 2073 N N . SER A 1 267 ? -45.768 14.867 49.670 1.00 39.56 267 SER A N 1
ATOM 2074 C CA . SER A 1 267 ? -45.363 14.089 48.471 1.00 39.56 267 SER A CA 1
ATOM 2075 C C . SER A 1 267 ? -43.821 13.943 48.334 1.00 39.56 267 SER A C 1
ATOM 2077 O O . SER A 1 267 ? -43.132 14.545 49.162 1.00 39.56 267 SER A O 1
ATOM 2079 N N . PRO A 1 268 ? -43.242 13.317 47.266 1.00 59.22 268 PRO A N 1
ATOM 2080 C CA . PRO A 1 268 ? -43.844 12.609 46.105 1.00 59.22 268 PRO A CA 1
ATOM 2081 C C . PRO A 1 268 ? -43.132 11.284 45.677 1.00 59.22 268 PRO A C 1
ATOM 2083 O O . PRO A 1 268 ? -42.104 10.930 46.240 1.00 59.22 268 PRO A O 1
ATOM 2086 N N . ILE A 1 269 ? -43.624 10.601 44.619 1.00 39.91 269 ILE A N 1
ATOM 2087 C CA . ILE A 1 269 ? -42.910 10.289 43.336 1.00 39.91 269 ILE A CA 1
ATOM 2088 C C . ILE A 1 269 ? -43.593 9.149 42.528 1.00 39.91 269 ILE A C 1
ATOM 2090 O O . ILE A 1 269 ? -43.976 8.122 43.069 1.00 39.91 269 ILE A O 1
ATOM 2094 N N . ALA A 1 270 ? -43.717 9.374 41.210 1.00 39.53 270 ALA A N 1
ATOM 2095 C CA . ALA A 1 270 ? -43.935 8.426 40.098 1.00 39.53 270 ALA A CA 1
ATOM 2096 C C . ALA A 1 270 ? -44.877 7.206 40.276 1.00 39.53 270 ALA A C 1
ATOM 2098 O O . ALA A 1 270 ? -44.440 6.085 40.526 1.00 39.53 270 ALA A O 1
ATOM 2099 N N . ALA A 1 271 ? -46.153 7.381 39.911 1.00 39.50 271 ALA A N 1
ATOM 2100 C CA . ALA A 1 271 ? -46.958 6.279 39.373 1.00 39.50 271 ALA A CA 1
ATOM 2101 C C . ALA A 1 271 ? -46.641 6.076 37.875 1.00 39.50 271 ALA A C 1
ATOM 2103 O O . ALA A 1 271 ? -46.615 7.042 37.109 1.00 39.50 271 ALA A O 1
ATOM 2104 N N . GLY A 1 272 ? -46.416 4.830 37.444 1.00 36.53 272 GLY A N 1
ATOM 2105 C CA . GLY A 1 272 ? -46.123 4.502 36.044 1.00 36.53 272 GLY A CA 1
ATOM 2106 C C . GLY A 1 272 ? -47.332 4.720 35.129 1.00 36.53 272 GLY A C 1
ATOM 2107 O O . GLY A 1 272 ? -48.329 4.006 35.229 1.00 36.53 272 GLY A O 1
ATOM 2108 N N . SER A 1 273 ? -47.247 5.697 34.223 1.00 36.78 273 SER A N 1
ATOM 2109 C CA . SER A 1 273 ? -48.344 6.032 33.309 1.00 36.78 273 SER A CA 1
ATOM 2110 C C . SER A 1 273 ? -48.509 4.982 32.207 1.00 36.78 273 SER A C 1
ATOM 2112 O O . SER A 1 273 ? -47.684 4.885 31.296 1.00 36.78 273 SER A O 1
ATOM 2114 N N . LYS A 1 274 ? -49.614 4.227 32.248 1.00 46.03 274 LYS A N 1
ATOM 2115 C CA . LYS A 1 274 ? -50.088 3.447 31.098 1.00 46.03 274 LYS A CA 1
ATOM 2116 C C . LYS A 1 274 ? -50.631 4.400 30.031 1.00 46.03 274 LYS A C 1
ATOM 2118 O O . LYS A 1 274 ? -51.827 4.676 29.991 1.00 46.03 274 LYS A O 1
ATOM 2123 N N . ARG A 1 275 ? -49.760 4.877 29.137 1.00 37.78 275 ARG A N 1
ATOM 2124 C CA . ARG A 1 275 ? -50.211 5.417 27.850 1.00 37.78 275 ARG A CA 1
ATOM 2125 C C . ARG A 1 275 ? -50.744 4.268 27.000 1.00 37.78 275 ARG A C 1
ATOM 2127 O O . ARG A 1 275 ? -49.963 3.497 26.449 1.00 37.78 275 ARG A O 1
ATOM 2134 N N . THR A 1 276 ? -52.063 4.200 26.852 1.00 44.84 276 THR A N 1
ATOM 2135 C CA . THR A 1 276 ? -52.661 3.657 25.630 1.00 44.84 276 THR A CA 1
ATOM 2136 C C . THR A 1 276 ? -52.153 4.528 24.484 1.00 44.84 276 THR A C 1
ATOM 2138 O O . THR A 1 276 ? -52.563 5.679 24.356 1.00 44.84 276 THR A O 1
ATOM 2141 N N . ILE A 1 277 ? -51.201 4.017 23.708 1.00 40.41 277 ILE A N 1
ATOM 2142 C CA . ILE A 1 277 ? -50.849 4.610 22.421 1.00 40.41 277 ILE A CA 1
ATOM 2143 C C . ILE A 1 277 ? -51.903 4.113 21.439 1.00 40.41 277 ILE A C 1
ATOM 2145 O O . ILE A 1 277 ? -52.097 2.905 21.307 1.00 40.41 277 ILE A O 1
ATOM 2149 N N . GLU A 1 278 ? -52.606 5.036 20.789 1.00 37.81 278 GLU A N 1
ATOM 2150 C CA . GLU A 1 278 ? -53.510 4.683 19.699 1.00 37.81 278 GLU A CA 1
ATOM 2151 C C . GLU A 1 278 ? -52.675 4.093 18.562 1.00 37.81 278 GLU A C 1
ATOM 2153 O O . GLU A 1 278 ? -51.774 4.735 18.020 1.00 37.81 278 GLU A O 1
ATOM 2158 N N . GLN A 1 279 ? -52.933 2.822 18.264 1.00 38.41 279 GLN A N 1
ATOM 2159 C CA . GLN A 1 279 ? -52.174 2.042 17.301 1.00 38.41 279 GLN A CA 1
ATOM 2160 C C . GLN A 1 279 ? -52.598 2.439 15.883 1.00 38.41 279 GLN A C 1
ATOM 2162 O O . GLN A 1 279 ? -53.385 1.744 15.245 1.00 38.41 279 GLN A O 1
ATOM 2167 N N . SER A 1 280 ? -52.099 3.587 15.415 1.00 35.09 280 SER A N 1
ATOM 2168 C CA . SER A 1 280 ? -52.298 4.039 14.037 1.00 35.09 280 SER A CA 1
ATOM 2169 C C . SER A 1 280 ? -51.746 2.988 13.078 1.00 35.09 280 SER A C 1
ATOM 2171 O O . SER A 1 280 ? -50.541 2.738 13.038 1.00 35.09 280 SER A O 1
ATOM 2173 N N . THR A 1 281 ? -52.634 2.347 12.322 1.00 38.75 281 THR A N 1
ATOM 2174 C CA . THR A 1 281 ? -52.284 1.358 11.301 1.00 38.75 281 THR A CA 1
ATOM 2175 C C . THR A 1 281 ? -51.869 2.052 10.005 1.00 38.75 281 THR A C 1
ATOM 2177 O O . THR A 1 281 ? -52.530 1.909 8.978 1.00 38.75 281 THR A O 1
ATOM 2180 N N . GLU A 1 282 ? -50.773 2.805 10.058 1.00 42.97 282 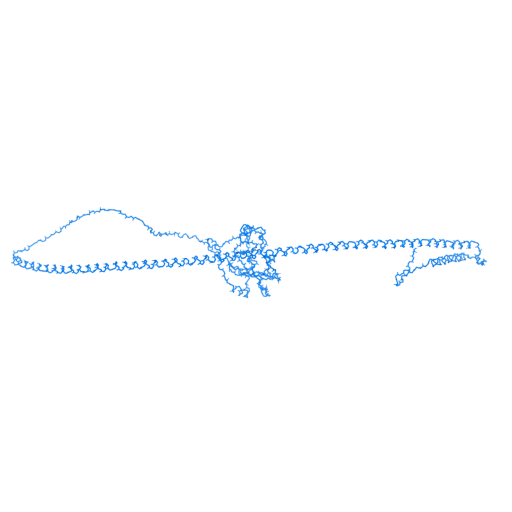GLU A N 1
ATOM 2181 C CA . GLU A 1 282 ? -50.001 3.159 8.867 1.00 42.97 282 GLU A CA 1
ATOM 2182 C C . GLU A 1 282 ? -48.903 2.104 8.700 1.00 42.97 282 GLU A C 1
ATOM 2184 O O . GLU A 1 282 ? -48.011 1.988 9.538 1.00 42.97 282 GLU A O 1
ATOM 2189 N N . ASP A 1 283 ? -49.036 1.280 7.657 1.00 44.75 283 ASP A N 1
ATOM 2190 C CA . ASP A 1 283 ? -48.177 0.126 7.364 1.00 44.75 283 ASP A CA 1
ATOM 2191 C C . ASP A 1 283 ? -46.713 0.576 7.163 1.00 44.75 283 ASP A C 1
ATOM 2193 O O . ASP A 1 283 ? -46.410 1.232 6.157 1.00 44.75 283 ASP A O 1
ATOM 2197 N N . PRO A 1 284 ? -45.792 0.285 8.107 1.00 44.56 284 PRO A N 1
ATOM 2198 C CA . PRO A 1 284 ? -44.446 0.836 8.091 1.00 44.56 284 PRO A CA 1
ATOM 2199 C C . PRO A 1 284 ? -43.563 0.032 7.136 1.00 44.56 284 PRO A C 1
ATOM 2201 O O . PRO A 1 284 ? -42.739 -0.773 7.564 1.00 44.56 284 PRO A O 1
ATOM 2204 N N . ALA A 1 285 ? -43.764 0.275 5.837 1.00 49.69 285 ALA A N 1
ATOM 2205 C CA . ALA A 1 285 ? -42.895 -0.098 4.726 1.00 49.69 285 ALA A CA 1
ATOM 2206 C C . ALA A 1 285 ? -42.169 -1.437 4.934 1.00 49.69 285 ALA A C 1
ATOM 2208 O O . ALA A 1 285 ? -40.956 -1.461 5.161 1.00 49.69 285 ALA A O 1
ATOM 2209 N N . ARG A 1 286 ? -42.931 -2.542 4.834 1.00 40.06 286 ARG A N 1
ATOM 2210 C CA . ARG A 1 286 ? -42.418 -3.920 4.732 1.00 40.06 286 ARG A CA 1
ATOM 2211 C C . ARG A 1 286 ? -41.067 -3.904 4.005 1.00 40.06 286 ARG A C 1
ATOM 2213 O O . ARG A 1 286 ? -41.062 -3.512 2.833 1.00 40.06 286 ARG A O 1
ATOM 2220 N N . PRO A 1 287 ? -39.952 -4.295 4.659 1.00 44.31 287 PRO A N 1
ATOM 2221 C CA . PRO A 1 287 ? -38.646 -4.269 4.024 1.00 44.31 287 PRO A CA 1
ATOM 2222 C C . PRO A 1 287 ? -38.744 -4.971 2.680 1.00 44.31 287 PRO A C 1
ATOM 2224 O O . PRO A 1 287 ? -39.257 -6.091 2.609 1.00 44.31 287 PRO A O 1
ATOM 2227 N N . GLN A 1 288 ? -38.311 -4.301 1.611 1.00 45.44 288 GLN A N 1
ATOM 2228 C CA . GLN A 1 288 ? -38.177 -4.981 0.336 1.00 45.44 288 GLN A CA 1
ATOM 2229 C C . GLN A 1 288 ? -37.092 -6.034 0.525 1.00 45.44 288 GLN A C 1
ATOM 2231 O O . GLN A 1 288 ? -35.901 -5.731 0.485 1.00 45.44 288 GLN A O 1
ATOM 2236 N N . GLU A 1 289 ? -37.528 -7.275 0.739 1.00 42.91 289 GLU A N 1
ATOM 2237 C CA . GLU A 1 289 ? -36.781 -8.461 0.358 1.00 42.91 289 GLU A CA 1
ATOM 2238 C C . GLU A 1 289 ? -36.413 -8.232 -1.109 1.00 42.91 289 GLU A C 1
ATOM 2240 O O . GLU A 1 289 ? -37.255 -8.365 -2.000 1.00 42.91 289 GLU A O 1
ATOM 2245 N N . PHE A 1 290 ? -35.191 -7.741 -1.341 1.00 51.22 290 PHE A N 1
ATOM 2246 C CA . PHE A 1 290 ? -34.674 -7.468 -2.674 1.00 51.22 290 PHE A CA 1
ATOM 2247 C C . PHE A 1 290 ? -34.625 -8.812 -3.382 1.00 51.22 290 PHE A C 1
ATOM 2249 O O . PHE A 1 290 ? -33.705 -9.597 -3.160 1.00 51.22 290 PHE A O 1
ATOM 2256 N N . LEU A 1 291 ? -35.679 -9.092 -4.154 1.00 42.97 291 LEU A N 1
ATOM 2257 C CA . LEU A 1 291 ? -35.908 -10.378 -4.790 1.00 42.97 291 LEU A CA 1
ATOM 2258 C C . LEU A 1 291 ? -34.668 -10.724 -5.604 1.00 42.97 291 LEU A C 1
ATOM 2260 O O . LEU A 1 291 ? -34.432 -10.119 -6.651 1.00 42.97 291 LEU A O 1
ATOM 2264 N N . GLN A 1 292 ? -33.882 -11.674 -5.092 1.00 50.47 292 GLN A N 1
ATOM 2265 C CA . GLN A 1 292 ? -32.704 -12.198 -5.765 1.00 50.47 292 GLN A CA 1
ATOM 2266 C C . GLN A 1 292 ? -33.187 -12.769 -7.092 1.00 50.47 292 GLN A C 1
ATOM 2268 O O . GLN A 1 292 ? -33.836 -13.817 -7.141 1.00 50.47 292 GLN A O 1
ATOM 2273 N N . THR A 1 293 ? -32.967 -12.015 -8.168 1.00 48.16 293 THR A N 1
ATOM 2274 C CA . THR A 1 293 ? -33.426 -12.403 -9.494 1.00 48.16 293 THR A CA 1
ATOM 2275 C C . THR A 1 293 ? -32.709 -13.696 -9.847 1.00 48.16 293 THR A C 1
ATOM 2277 O O . THR A 1 293 ? -31.490 -13.794 -9.741 1.00 48.16 293 THR A O 1
ATOM 2280 N N . THR A 1 294 ? -33.485 -14.721 -10.197 1.00 52.84 294 THR A N 1
ATOM 2281 C CA . THR A 1 294 ? -33.151 -16.148 -10.004 1.00 52.84 294 THR A CA 1
ATOM 2282 C C . THR A 1 294 ? -32.061 -16.716 -10.927 1.00 52.84 294 THR A C 1
ATOM 2284 O O . THR A 1 294 ? -31.999 -17.923 -11.133 1.00 52.84 294 THR A O 1
ATOM 2287 N N . ASN A 1 295 ? -31.211 -15.850 -11.480 1.00 62.31 295 ASN A N 1
ATOM 2288 C CA . ASN A 1 295 ? -30.151 -16.139 -12.440 1.00 62.31 295 ASN A CA 1
ATOM 2289 C C . ASN A 1 295 ? -28.774 -15.605 -11.975 1.00 62.31 295 ASN A C 1
ATOM 2291 O O . ASN A 1 295 ? -27.903 -15.375 -12.814 1.00 62.31 295 ASN A O 1
ATOM 2295 N N . GLU A 1 296 ? -28.550 -15.373 -10.673 1.00 67.62 296 GLU A N 1
ATOM 2296 C CA . GLU A 1 296 ? -27.179 -15.160 -10.177 1.00 67.62 296 GLU A CA 1
ATOM 2297 C C . GLU A 1 296 ? -26.331 -16.426 -10.438 1.00 67.62 296 GLU A C 1
ATOM 2299 O O . GLU A 1 296 ? -26.782 -17.537 -10.140 1.00 67.62 296 GLU A O 1
ATOM 2304 N N . PRO A 1 297 ? -25.122 -16.301 -11.022 1.00 75.12 297 PRO A N 1
ATOM 2305 C CA . PRO A 1 297 ? -24.314 -17.449 -11.426 1.00 75.12 297 PRO A CA 1
ATOM 2306 C C . PRO A 1 297 ? -23.762 -18.170 -10.195 1.00 75.12 297 PRO A C 1
ATOM 2308 O O . PRO A 1 297 ? -22.835 -17.685 -9.541 1.00 75.12 297 PRO A O 1
ATOM 2311 N N . SER A 1 298 ? -24.327 -19.338 -9.887 1.00 83.94 298 SER A N 1
ATOM 2312 C CA . SER A 1 298 ? -23.986 -20.111 -8.693 1.00 83.94 298 SER A CA 1
ATOM 2313 C C . SER A 1 298 ? -22.478 -20.348 -8.578 1.00 83.94 298 SER A C 1
ATOM 2315 O O . SER A 1 298 ? -21.819 -20.842 -9.494 1.00 83.94 298 SER A O 1
ATOM 2317 N N . LEU A 1 299 ? -21.914 -19.972 -7.428 1.00 88.56 299 LEU A N 1
ATOM 2318 C CA . LEU A 1 299 ? -20.491 -20.144 -7.153 1.00 88.56 299 LEU A CA 1
ATOM 2319 C C . LEU A 1 299 ? -20.131 -21.645 -7.225 1.00 88.56 299 LEU A C 1
ATOM 2321 O O . LEU A 1 299 ? -20.754 -22.435 -6.509 1.00 88.56 299 LEU A O 1
ATOM 2325 N N . PRO A 1 300 ? -19.131 -22.063 -8.033 1.00 91.31 300 PRO A N 1
ATOM 2326 C CA . PRO A 1 300 ? -18.772 -23.470 -8.181 1.00 91.31 300 PRO A CA 1
ATOM 2327 C C . PRO A 1 300 ? -18.506 -24.141 -6.832 1.00 91.31 300 PRO A C 1
ATOM 2329 O O . PRO A 1 300 ? -17.814 -23.580 -5.980 1.00 91.31 300 PRO A O 1
ATOM 2332 N N . SER A 1 301 ? -19.017 -25.360 -6.632 1.00 90.69 301 SER A N 1
ATOM 2333 C CA . SER A 1 301 ? -19.087 -26.004 -5.309 1.00 90.69 301 SER A CA 1
ATOM 2334 C C . SER A 1 301 ? -17.738 -26.092 -4.585 1.00 90.69 301 SER A C 1
ATOM 2336 O O . SER A 1 301 ? -17.680 -25.970 -3.364 1.00 90.69 301 SER A O 1
ATOM 2338 N N . ARG A 1 302 ? -16.635 -26.242 -5.332 1.00 91.81 302 ARG A N 1
ATOM 2339 C CA . ARG A 1 302 ? -15.264 -26.182 -4.801 1.00 91.81 302 ARG A CA 1
ATOM 2340 C C . ARG A 1 302 ? -14.948 -24.819 -4.176 1.00 91.81 302 ARG A C 1
ATOM 2342 O O . ARG A 1 302 ? -14.491 -24.762 -3.040 1.00 91.81 302 ARG A O 1
ATOM 2349 N N . ARG A 1 303 ? -15.228 -23.730 -4.897 1.00 91.88 303 ARG A N 1
ATOM 2350 C CA . ARG A 1 303 ? -15.023 -22.347 -4.441 1.00 91.88 303 ARG A CA 1
ATOM 2351 C C . ARG A 1 303 ? -15.931 -22.020 -3.258 1.00 91.88 303 ARG A C 1
ATOM 2353 O O . ARG A 1 303 ? -15.456 -21.430 -2.296 1.00 91.88 303 ARG A O 1
ATOM 2360 N N . ALA A 1 304 ? -17.185 -22.474 -3.276 1.00 91.94 304 ALA A N 1
ATOM 2361 C CA . ALA A 1 304 ? -18.093 -22.339 -2.136 1.00 91.94 304 ALA A CA 1
ATOM 2362 C C . ALA A 1 304 ? -17.546 -23.034 -0.872 1.00 91.94 304 ALA A C 1
ATOM 2364 O O . ALA A 1 304 ? -17.511 -22.426 0.196 1.00 91.94 304 ALA A O 1
ATOM 2365 N N . LEU A 1 305 ? -17.029 -24.264 -1.000 1.00 93.38 305 LEU A N 1
ATOM 2366 C CA . LEU A 1 305 ? -16.353 -24.974 0.093 1.00 93.38 305 LEU A CA 1
ATOM 2367 C C . LEU A 1 305 ? -15.056 -24.286 0.550 1.00 93.38 305 LEU A C 1
ATOM 2369 O O . LEU A 1 305 ? -14.704 -24.392 1.721 1.00 93.38 305 LEU A O 1
ATOM 2373 N N . ASP A 1 306 ? -14.337 -23.595 -0.336 1.00 92.88 306 ASP A N 1
ATOM 2374 C CA . ASP A 1 306 ? -13.123 -22.850 0.018 1.00 92.88 306 ASP A CA 1
ATOM 2375 C C . ASP A 1 306 ? -13.415 -21.510 0.719 1.00 92.88 306 ASP A C 1
ATOM 2377 O O . ASP A 1 306 ? -12.632 -21.113 1.583 1.00 92.88 306 ASP A O 1
ATOM 2381 N N . LEU A 1 307 ? -14.545 -20.848 0.428 1.00 92.94 307 LEU A N 1
ATOM 2382 C CA . LEU A 1 307 ? -15.020 -19.691 1.206 1.00 92.94 307 LEU A CA 1
ATOM 2383 C C . LEU A 1 307 ? -15.609 -20.109 2.560 1.00 92.94 307 LEU A C 1
ATOM 2385 O O . LEU A 1 307 ? -15.351 -19.448 3.559 1.00 92.94 307 LEU A O 1
ATOM 2389 N N . ALA A 1 308 ? -16.342 -21.224 2.625 1.00 93.62 308 ALA A N 1
ATOM 2390 C CA . ALA A 1 308 ? -16.976 -21.715 3.856 1.00 93.62 308 ALA A CA 1
ATOM 2391 C C . ALA A 1 308 ? -15.985 -22.158 4.958 1.00 93.62 308 ALA A C 1
ATOM 2393 O O . ALA A 1 308 ? -16.393 -22.426 6.085 1.00 93.62 308 ALA A O 1
ATOM 2394 N N . LYS A 1 309 ? -14.684 -22.240 4.644 1.00 94.75 309 LYS A N 1
ATOM 2395 C CA . LYS A 1 309 ? -13.591 -22.470 5.609 1.00 94.75 309 LYS A CA 1
ATOM 2396 C C . LYS A 1 309 ? -13.095 -21.183 6.278 1.00 94.75 309 LYS A C 1
ATOM 2398 O O . LYS A 1 309 ? -12.303 -21.263 7.213 1.00 94.75 309 LYS A O 1
ATOM 2403 N N . LEU A 1 310 ? -13.481 -20.016 5.764 1.00 93.62 310 LEU A N 1
ATOM 2404 C CA . LEU A 1 310 ? -13.040 -18.716 6.261 1.00 93.62 310 LEU A CA 1
ATOM 2405 C C . LEU A 1 310 ? -13.988 -18.232 7.369 1.00 93.62 310 LEU A C 1
ATOM 2407 O O . LEU A 1 310 ? -15.200 -18.422 7.251 1.00 93.62 310 LEU A O 1
ATOM 2411 N N . PRO A 1 311 ? -13.471 -17.616 8.448 1.00 94.25 311 PRO A N 1
ATOM 2412 C CA . PRO A 1 311 ? -14.308 -17.131 9.537 1.00 94.25 311 PRO A CA 1
ATOM 2413 C C . PRO A 1 311 ? -15.179 -15.969 9.056 1.00 94.25 311 PRO A C 1
ATOM 2415 O O . PRO A 1 311 ? -14.672 -14.995 8.502 1.00 94.25 311 PRO A O 1
ATOM 2418 N N . GLU A 1 312 ? -16.487 -16.054 9.276 1.00 92.81 312 GLU A N 1
ATOM 2419 C CA . GLU A 1 312 ? -17.389 -14.924 9.058 1.00 92.81 312 GLU A CA 1
ATOM 2420 C C . GLU A 1 312 ? -17.093 -13.813 10.070 1.00 92.81 312 GLU A C 1
ATOM 2422 O O . GLU A 1 312 ? -17.003 -14.065 11.273 1.00 92.81 312 GLU A O 1
ATOM 2427 N N . ILE A 1 313 ? -16.942 -12.582 9.583 1.00 91.69 313 ILE A N 1
ATOM 2428 C CA . ILE A 1 313 ? -16.694 -11.417 10.430 1.00 91.69 313 ILE A CA 1
ATOM 2429 C C . ILE A 1 313 ? -18.008 -10.653 10.566 1.00 91.69 313 ILE A C 1
ATOM 2431 O O . ILE A 1 313 ? -18.498 -10.070 9.605 1.00 91.69 313 ILE A O 1
ATOM 2435 N N . HIS A 1 314 ? -18.581 -10.603 11.766 1.00 87.44 314 HIS A N 1
ATOM 2436 C CA . HIS A 1 314 ? -19.718 -9.721 12.033 1.00 87.44 314 HIS A CA 1
ATOM 2437 C C . HIS A 1 314 ? -19.218 -8.278 12.182 1.00 87.44 314 HIS A C 1
ATOM 2439 O O . HIS A 1 314 ? -18.938 -7.803 13.280 1.00 87.44 314 HIS A O 1
ATOM 2445 N N . ALA A 1 315 ? -19.039 -7.607 11.043 1.00 81.19 315 ALA A N 1
ATOM 2446 C CA . ALA A 1 315 ? -18.598 -6.223 10.980 1.00 81.19 315 ALA A CA 1
ATOM 2447 C C . ALA A 1 315 ? -19.706 -5.286 11.482 1.00 81.19 315 ALA A C 1
ATOM 2449 O O . ALA A 1 315 ? -20.760 -5.175 10.854 1.00 81.19 315 ALA A O 1
ATOM 2450 N N . ASP A 1 316 ? -19.448 -4.582 12.586 1.00 82.31 316 ASP A N 1
ATOM 2451 C CA . ASP A 1 316 ? -20.340 -3.539 13.091 1.00 82.31 316 ASP A CA 1
ATOM 2452 C C . ASP A 1 316 ? -20.230 -2.276 12.220 1.00 82.31 316 ASP A C 1
ATOM 2454 O O . ASP A 1 316 ? -19.506 -1.328 12.518 1.00 82.31 316 ASP A O 1
ATOM 2458 N N . LEU A 1 317 ? -20.923 -2.306 11.079 1.00 72.44 317 LEU A N 1
ATOM 2459 C CA . LEU A 1 317 ? -21.098 -1.165 10.176 1.00 72.44 317 LEU A CA 1
ATOM 2460 C C . LEU A 1 317 ? -22.373 -0.371 10.511 1.00 72.44 317 LEU A C 1
ATOM 2462 O O . LEU A 1 317 ? -22.964 0.258 9.631 1.00 72.44 317 LEU A O 1
ATOM 2466 N N . SER A 1 318 ? -22.832 -0.432 11.764 1.00 61.81 318 SER A N 1
ATOM 2467 C CA . SER A 1 318 ? -24.068 0.213 12.195 1.00 61.81 318 SER A CA 1
ATOM 2468 C C . SER A 1 318 ? -23.917 1.733 12.211 1.00 61.81 318 SER A C 1
ATOM 2470 O O . SER A 1 318 ? -23.369 2.316 13.147 1.00 61.81 318 SER A O 1
ATOM 2472 N N . ALA A 1 319 ? -24.504 2.403 11.219 1.00 59.94 319 ALA A N 1
ATOM 2473 C CA . ALA A 1 319 ? -24.987 3.762 11.433 1.00 59.94 319 ALA A CA 1
ATOM 2474 C C . ALA A 1 319 ? -25.986 3.768 12.607 1.00 59.94 319 ALA A C 1
ATOM 2476 O O . ALA A 1 319 ? -26.610 2.745 12.900 1.00 59.94 319 ALA A O 1
ATOM 2477 N N . SER A 1 320 ? -26.188 4.924 13.248 1.00 61.25 320 SER A N 1
ATOM 2478 C CA . SER A 1 320 ? -26.916 5.099 14.525 1.00 61.25 320 SER A CA 1
ATOM 2479 C C . SER A 1 320 ? -28.316 4.468 14.621 1.00 61.25 320 SER A C 1
ATOM 2481 O O . SER A 1 320 ? -28.860 4.349 15.716 1.00 61.25 320 SER A O 1
ATOM 2483 N N . ASN A 1 321 ? -28.905 4.097 13.481 1.00 78.12 321 ASN A N 1
ATOM 2484 C CA . ASN A 1 321 ? -30.271 3.606 13.327 1.00 78.12 321 ASN A CA 1
ATOM 2485 C C . ASN A 1 321 ? -30.345 2.131 12.863 1.00 78.12 321 ASN A C 1
ATOM 2487 O O . ASN A 1 321 ? -31.439 1.640 12.595 1.00 78.12 321 ASN A O 1
ATOM 2491 N N . GLY A 1 322 ? -29.212 1.435 12.695 1.00 79.81 322 GLY A N 1
ATOM 2492 C CA . GLY A 1 322 ? -29.153 0.038 12.224 1.00 79.81 322 GLY A CA 1
ATOM 2493 C C . GLY A 1 322 ? -29.460 -0.181 10.732 1.00 79.81 322 GLY A C 1
ATOM 2494 O O . GLY A 1 322 ? -29.440 -1.314 10.257 1.00 79.81 322 GLY A O 1
ATOM 2495 N N . THR A 1 323 ? -29.733 0.882 9.973 1.00 83.31 323 THR A N 1
ATOM 2496 C CA . THR A 1 323 ? -29.935 0.838 8.516 1.00 83.31 323 THR A CA 1
ATOM 2497 C C . THR A 1 323 ? -28.598 0.919 7.769 1.00 83.31 323 THR A C 1
ATOM 2499 O O . THR A 1 323 ? -27.780 1.767 8.135 1.00 83.31 323 THR A O 1
ATOM 2502 N N . PRO A 1 324 ? -28.370 0.129 6.701 1.00 85.75 324 PRO A N 1
ATOM 2503 C CA . PRO A 1 324 ? -27.150 0.229 5.901 1.00 85.75 324 PRO A CA 1
ATOM 2504 C C . PRO A 1 324 ? -27.060 1.581 5.180 1.00 85.75 324 PRO A C 1
ATOM 2506 O O . PRO A 1 324 ? -28.045 2.055 4.612 1.00 85.75 324 PRO A O 1
ATOM 2509 N N . GLU A 1 325 ? -25.873 2.189 5.174 1.00 90.44 325 GLU A N 1
ATOM 2510 C CA . GLU A 1 325 ? -25.627 3.415 4.409 1.00 90.44 325 GLU A CA 1
ATOM 2511 C C . GLU A 1 325 ? -25.386 3.123 2.923 1.00 90.44 325 GLU A C 1
ATOM 2513 O O . GLU A 1 325 ? -24.703 2.163 2.547 1.00 90.44 325 GLU A O 1
ATOM 2518 N N . PHE A 1 326 ? -25.941 3.998 2.084 1.00 93.38 326 PHE A N 1
ATOM 2519 C CA . PHE A 1 326 ? -25.909 3.904 0.631 1.00 93.38 326 PHE A CA 1
ATOM 2520 C C . PHE A 1 326 ? -25.232 5.131 0.012 1.00 93.38 326 PHE A C 1
ATOM 2522 O O . PHE A 1 326 ? -25.490 6.271 0.395 1.00 93.38 326 PHE A O 1
ATOM 2529 N N . PHE A 1 327 ? -24.392 4.888 -0.990 1.00 95.12 327 PHE A N 1
ATOM 2530 C CA . PHE A 1 327 ? -23.509 5.867 -1.617 1.00 95.12 327 PHE A CA 1
ATOM 2531 C C . PHE A 1 327 ? -23.635 5.813 -3.147 1.00 95.12 327 PHE A C 1
ATOM 2533 O O . PHE A 1 327 ? -23.957 4.769 -3.712 1.00 95.12 327 PHE A O 1
ATOM 2540 N N . THR A 1 328 ? -23.325 6.904 -3.848 1.00 95.06 328 THR A N 1
ATOM 2541 C CA . THR A 1 328 ? -23.135 6.893 -5.312 1.00 95.06 328 THR A CA 1
ATOM 2542 C C . THR A 1 328 ? -21.647 6.938 -5.659 1.00 95.06 328 THR A C 1
ATOM 2544 O O . THR A 1 328 ? -20.807 7.264 -4.815 1.00 95.06 328 THR A O 1
ATOM 2547 N N . ARG A 1 329 ? -21.284 6.668 -6.921 1.00 94.19 329 ARG A N 1
ATOM 2548 C CA . ARG A 1 329 ? -19.894 6.854 -7.387 1.00 94.19 329 ARG A CA 1
ATOM 2549 C C . ARG A 1 329 ? -19.422 8.295 -7.179 1.00 94.19 329 ARG A C 1
ATOM 2551 O O . ARG A 1 329 ? -18.262 8.509 -6.844 1.00 94.19 329 ARG A O 1
ATOM 2558 N N . GLU A 1 330 ? -20.312 9.271 -7.319 1.00 94.50 330 GLU A N 1
ATOM 2559 C CA . GLU A 1 330 ? -20.044 10.690 -7.085 1.00 94.50 330 GLU A CA 1
ATOM 2560 C C . GLU A 1 330 ? -19.772 10.974 -5.605 1.00 94.50 330 GLU A C 1
ATOM 2562 O O . GLU A 1 330 ? -18.784 11.641 -5.306 1.00 94.50 330 GLU A O 1
ATOM 2567 N N . SER A 1 331 ? -20.582 10.447 -4.675 1.00 95.88 331 SER A N 1
ATOM 2568 C CA . SER A 1 331 ? -20.363 10.684 -3.241 1.00 95.88 331 SER A CA 1
ATOM 2569 C C . SER A 1 331 ? -19.099 9.988 -2.732 1.00 95.88 331 SER A C 1
ATOM 2571 O O . SER A 1 331 ? -18.336 10.600 -1.991 1.00 95.88 331 SER A O 1
ATOM 2573 N N . ILE A 1 332 ? -18.808 8.759 -3.180 1.00 95.94 332 ILE A N 1
ATOM 2574 C CA . ILE A 1 332 ? -17.546 8.072 -2.851 1.00 95.94 332 ILE A CA 1
ATOM 2575 C C . ILE A 1 332 ? -16.356 8.858 -3.425 1.00 95.94 332 ILE A C 1
ATOM 2577 O O . ILE A 1 332 ? -15.404 9.152 -2.704 1.00 95.94 332 ILE A O 1
ATOM 2581 N N . SER A 1 333 ? -16.422 9.273 -4.696 1.00 95.00 333 SER A N 1
ATOM 2582 C CA . SER A 1 333 ? -15.339 10.019 -5.353 1.00 95.00 333 SER A CA 1
ATOM 2583 C C . SER A 1 333 ? -15.143 11.434 -4.795 1.00 95.00 333 SER A C 1
ATOM 2585 O O . SER A 1 333 ? -14.048 11.972 -4.932 1.00 95.00 333 SER A O 1
ATOM 2587 N N . ALA A 1 334 ? -16.162 12.037 -4.172 1.00 95.94 334 ALA A N 1
ATOM 2588 C CA . ALA A 1 334 ? -16.060 13.319 -3.474 1.00 95.94 334 ALA A CA 1
ATOM 2589 C C . ALA A 1 334 ? -15.517 13.168 -2.041 1.00 95.94 334 ALA A C 1
ATOM 2591 O O . ALA A 1 334 ? -14.702 13.981 -1.611 1.00 95.94 334 ALA A O 1
ATOM 2592 N N . THR A 1 335 ? -15.930 12.122 -1.319 1.00 96.25 335 THR A N 1
ATOM 2593 C CA . THR A 1 335 ? -15.518 11.864 0.071 1.00 96.25 335 THR A CA 1
ATOM 2594 C C . THR A 1 335 ? -14.122 11.248 0.175 1.00 96.25 335 THR A C 1
ATOM 2596 O O . THR A 1 335 ? -13.378 11.599 1.090 1.00 96.25 335 THR A O 1
ATOM 2599 N N . LEU A 1 336 ? -13.734 10.367 -0.756 1.00 96.06 336 LEU A N 1
ATOM 2600 C CA . LEU A 1 336 ? -12.420 9.706 -0.770 1.00 96.06 336 LEU A CA 1
ATOM 2601 C C . LEU A 1 336 ? -11.438 10.290 -1.795 1.00 96.06 336 LEU A C 1
ATOM 2603 O O . LEU A 1 336 ? -10.227 10.145 -1.633 1.00 96.06 336 LEU A O 1
ATOM 2607 N N . GLY A 1 337 ? -11.934 10.941 -2.849 1.00 95.06 337 GLY A N 1
ATOM 2608 C CA . GLY A 1 337 ? -11.128 11.357 -3.997 1.00 95.06 337 GLY A CA 1
ATOM 2609 C C . GLY A 1 337 ? -10.990 10.268 -5.070 1.00 95.06 337 GLY A C 1
ATOM 2610 O O . GLY A 1 337 ? -11.682 9.245 -5.066 1.00 95.06 337 GLY A O 1
ATOM 2611 N N . GLY A 1 338 ? -10.085 10.500 -6.024 1.00 91.75 338 GLY A N 1
ATOM 2612 C CA . GLY A 1 338 ? -9.908 9.651 -7.208 1.00 91.75 338 GLY A CA 1
ATOM 2613 C C . GLY A 1 338 ? -10.905 9.961 -8.335 1.00 91.75 338 GLY A C 1
ATOM 2614 O O . GLY A 1 338 ? -11.403 11.078 -8.449 1.00 91.75 338 GLY A O 1
ATOM 2615 N N . ASN A 1 339 ? -11.164 8.981 -9.207 1.00 88.56 339 ASN A N 1
ATOM 2616 C CA . ASN A 1 339 ? -12.156 9.083 -10.286 1.00 88.56 339 ASN A CA 1
ATOM 2617 C C . ASN A 1 339 ? -12.928 7.763 -10.416 1.00 88.56 339 ASN A C 1
ATOM 2619 O O . ASN A 1 339 ? -12.481 6.827 -11.085 1.00 88.56 339 ASN A O 1
ATOM 2623 N N . ALA A 1 340 ? -14.095 7.702 -9.775 1.00 83.81 340 ALA A N 1
ATOM 2624 C CA . ALA A 1 340 ? -14.889 6.481 -9.677 1.00 83.81 340 ALA A CA 1
ATOM 2625 C C . ALA A 1 340 ? -15.723 6.128 -10.925 1.00 83.81 340 ALA A C 1
ATOM 2627 O O . ALA A 1 340 ? -16.292 5.039 -10.970 1.00 83.81 340 ALA A O 1
ATOM 2628 N N . ARG A 1 341 ? -15.823 7.006 -11.939 1.00 81.62 341 ARG A N 1
ATOM 2629 C CA . ARG A 1 341 ? -16.860 6.906 -12.994 1.00 81.62 341 ARG A CA 1
ATOM 2630 C C . ARG A 1 341 ? -16.826 5.622 -13.828 1.00 81.62 341 ARG A C 1
ATOM 2632 O O . ARG A 1 341 ? -17.880 5.104 -14.172 1.00 81.62 341 ARG A O 1
ATOM 2639 N N . TYR A 1 342 ? -15.634 5.123 -14.161 1.00 79.00 342 TYR A N 1
ATOM 2640 C CA . TYR A 1 342 ? -15.461 4.027 -15.133 1.00 79.00 342 TYR A CA 1
ATOM 2641 C C . TYR A 1 342 ? -14.482 2.936 -14.683 1.00 79.00 342 TYR A C 1
ATOM 2643 O O . TYR A 1 342 ? -14.061 2.115 -15.497 1.00 79.00 342 TYR A O 1
ATOM 2651 N N . ARG A 1 343 ? -14.070 2.935 -13.410 1.00 84.75 343 ARG A N 1
ATOM 2652 C CA . ARG A 1 343 ? -13.098 1.971 -12.880 1.00 84.75 343 ARG A CA 1
ATOM 2653 C C . ARG A 1 343 ? -13.683 1.160 -11.731 1.00 84.75 343 ARG A C 1
ATOM 2655 O O . ARG A 1 343 ? -14.540 1.635 -10.986 1.00 84.75 343 ARG A O 1
ATOM 2662 N N . LEU A 1 344 ? -13.206 -0.077 -11.634 1.00 88.50 344 LEU A N 1
ATOM 2663 C CA . LEU A 1 344 ? -13.562 -1.027 -10.584 1.00 88.50 344 LEU A CA 1
ATOM 2664 C C . LEU A 1 344 ? -12.588 -0.896 -9.408 1.00 88.50 344 LEU A C 1
ATOM 2666 O O . LEU A 1 344 ? -13.031 -0.849 -8.270 1.00 88.50 344 LEU A O 1
ATOM 2670 N N . HIS A 1 345 ? -11.295 -0.712 -9.687 1.00 89.25 345 HIS A N 1
ATOM 2671 C CA . HIS A 1 345 ? -10.266 -0.260 -8.747 1.00 89.25 345 HIS A CA 1
ATOM 2672 C C . HIS A 1 345 ? -9.918 1.213 -8.988 1.00 89.25 345 HIS A C 1
ATOM 2674 O O . HIS A 1 345 ? -9.677 1.639 -10.121 1.00 89.25 345 HIS A O 1
ATOM 2680 N N . ILE A 1 346 ? -9.907 2.015 -7.927 1.00 91.94 346 ILE A N 1
ATOM 2681 C CA . ILE A 1 346 ? -9.817 3.474 -8.020 1.00 91.94 346 ILE A CA 1
ATOM 2682 C C . ILE A 1 346 ? -8.627 3.958 -7.194 1.00 91.94 346 ILE A C 1
ATOM 2684 O O . ILE A 1 346 ? -8.543 3.697 -5.997 1.00 91.94 346 ILE A O 1
ATOM 2688 N N . TYR A 1 347 ? -7.702 4.655 -7.859 1.00 92.62 347 TYR A N 1
ATOM 2689 C CA . TYR A 1 347 ? -6.563 5.310 -7.217 1.00 92.62 347 TYR A CA 1
ATOM 2690 C C . TYR A 1 347 ? -6.981 6.666 -6.656 1.00 92.62 347 TYR A C 1
ATOM 2692 O O . TYR A 1 347 ? -7.580 7.480 -7.370 1.00 92.62 347 TYR A O 1
ATOM 2700 N N . VAL A 1 348 ? -6.601 6.939 -5.412 1.00 93.56 348 VAL A N 1
ATOM 2701 C CA . VAL A 1 348 ? -6.813 8.229 -4.758 1.00 93.56 348 VAL A CA 1
ATOM 2702 C C . VAL A 1 348 ? -5.682 9.188 -5.150 1.00 93.56 348 VAL A C 1
ATOM 2704 O O . VAL A 1 348 ? -4.752 9.455 -4.399 1.00 93.56 348 VAL A O 1
ATOM 2707 N N . ALA A 1 349 ? -5.762 9.705 -6.380 1.00 88.88 349 ALA A N 1
ATOM 2708 C CA . ALA A 1 349 ? -4.758 10.622 -6.935 1.00 88.88 349 ALA A CA 1
ATOM 2709 C C . ALA A 1 349 ? -4.717 11.992 -6.230 1.00 88.88 349 ALA A C 1
ATOM 2711 O O . ALA A 1 349 ? -3.662 12.609 -6.146 1.00 88.88 349 ALA A O 1
ATOM 2712 N N . ASN A 1 350 ? -5.867 12.449 -5.727 1.00 92.25 350 ASN A N 1
ATOM 2713 C CA . ASN A 1 350 ? -6.017 13.653 -4.912 1.00 92.25 350 ASN A CA 1
ATOM 2714 C C . ASN A 1 350 ? -6.718 13.229 -3.608 1.00 92.25 350 ASN A C 1
ATOM 2716 O O . ASN A 1 350 ? -7.948 13.106 -3.619 1.00 92.25 350 ASN A O 1
ATOM 2720 N N . PRO A 1 351 ? -5.981 12.917 -2.528 1.00 94.12 351 PRO A N 1
ATOM 2721 C CA . PRO A 1 351 ? -6.577 12.429 -1.291 1.00 94.12 351 PRO A CA 1
ATOM 2722 C C . PRO A 1 351 ? -7.295 13.539 -0.525 1.00 94.12 351 PRO A C 1
ATOM 2724 O O . PRO A 1 351 ? -6.778 14.640 -0.339 1.00 94.12 351 PRO A O 1
ATOM 2727 N N . THR A 1 352 ? -8.501 13.227 -0.057 1.00 96.94 352 THR A N 1
ATOM 2728 C CA . THR A 1 352 ? -9.251 14.069 0.880 1.00 96.94 352 THR A CA 1
ATOM 2729 C C . THR A 1 352 ? -8.676 13.949 2.291 1.00 96.94 352 THR A C 1
ATOM 2731 O O . THR A 1 352 ? -7.927 13.020 2.597 1.00 96.94 352 THR A O 1
ATOM 2734 N N . SER A 1 353 ? -9.073 14.847 3.195 1.00 97.25 353 SER A N 1
ATOM 2735 C CA . SER A 1 353 ? -8.705 14.759 4.616 1.00 97.25 353 SER A CA 1
ATOM 2736 C C . SER A 1 353 ? -9.115 13.429 5.263 1.00 97.25 353 SER A C 1
ATOM 2738 O O . SER A 1 353 ? -8.397 12.936 6.130 1.00 97.25 353 SER A O 1
ATOM 2740 N N . LEU A 1 354 ? -10.221 12.816 4.819 1.00 96.25 354 LEU A N 1
ATOM 2741 C CA . LEU A 1 354 ? -10.635 11.488 5.275 1.00 96.25 354 LEU A CA 1
ATOM 2742 C C . LEU A 1 354 ? -9.694 10.394 4.750 1.00 96.25 354 LEU A C 1
ATOM 2744 O O . LEU A 1 354 ? -9.234 9.572 5.538 1.00 96.25 354 LEU A O 1
ATOM 2748 N N . SER A 1 355 ? -9.352 10.412 3.458 1.00 96.62 355 SER A N 1
ATOM 2749 C CA . SER A 1 355 ? -8.427 9.428 2.883 1.00 96.62 355 SER A CA 1
ATOM 2750 C C . SER A 1 355 ? -7.025 9.525 3.480 1.00 96.62 355 SER A C 1
ATOM 2752 O O . SER A 1 355 ? -6.441 8.492 3.783 1.00 96.62 355 SER A O 1
ATOM 2754 N N . VAL A 1 356 ? -6.507 10.735 3.737 1.00 96.19 356 VAL A N 1
ATOM 2755 C CA . VAL A 1 356 ? -5.222 10.917 4.444 1.00 96.19 356 VAL A CA 1
ATOM 2756 C C . VAL A 1 356 ? -5.297 10.371 5.874 1.00 96.19 356 VAL A C 1
ATOM 2758 O O . VAL A 1 356 ? -4.391 9.668 6.307 1.00 96.19 356 VAL A O 1
ATOM 2761 N N . LYS A 1 357 ? -6.386 10.648 6.607 1.00 96.94 357 LYS A N 1
ATOM 2762 C CA . LYS A 1 357 ? -6.572 10.187 7.995 1.00 96.94 357 LYS A CA 1
ATOM 2763 C C . LYS A 1 357 ? -6.605 8.655 8.130 1.00 96.94 357 LYS A C 1
ATOM 2765 O O . LYS A 1 357 ? -6.285 8.143 9.199 1.00 96.94 357 LYS A O 1
ATOM 2770 N N . HIS A 1 358 ? -7.004 7.941 7.078 1.00 94.75 358 HIS A N 1
ATOM 2771 C CA . HIS A 1 358 ? -7.208 6.488 7.083 1.00 94.75 358 HIS A CA 1
ATOM 2772 C C . HIS A 1 358 ? -6.307 5.731 6.071 1.00 94.75 358 HIS A C 1
ATOM 2774 O O . HIS A 1 358 ? -6.605 4.588 5.748 1.00 94.75 358 HIS A O 1
ATOM 2780 N N . ASP A 1 359 ? -5.235 6.362 5.564 1.00 94.31 359 ASP A N 1
ATOM 2781 C CA . ASP A 1 359 ? -4.305 5.863 4.517 1.00 94.31 359 ASP A CA 1
ATOM 2782 C C . ASP A 1 359 ? -4.977 5.224 3.278 1.00 94.31 359 ASP A C 1
ATOM 2784 O O . ASP A 1 359 ? -4.501 4.253 2.684 1.00 94.31 359 ASP A O 1
ATOM 2788 N N . ILE A 1 360 ? -6.111 5.784 2.847 1.00 94.88 360 ILE A N 1
ATOM 2789 C CA . ILE A 1 360 ? -6.900 5.255 1.728 1.00 94.88 360 ILE A CA 1
ATOM 2790 C C . ILE A 1 360 ? -6.247 5.662 0.399 1.00 94.88 360 ILE A C 1
ATOM 2792 O O . ILE A 1 360 ? -6.646 6.627 -0.250 1.00 94.88 360 ILE A O 1
ATOM 2796 N N . LYS A 1 361 ? -5.229 4.900 -0.014 1.00 93.94 361 LYS A N 1
ATOM 2797 C CA . LYS A 1 361 ? -4.543 5.021 -1.317 1.00 93.94 361 LYS A CA 1
ATOM 2798 C C . LYS A 1 361 ? -5.385 4.468 -2.479 1.00 93.94 361 LYS A C 1
ATOM 2800 O O . LYS A 1 361 ? -5.335 4.987 -3.598 1.00 93.94 361 LYS A O 1
ATOM 2805 N N . TRP A 1 362 ? -6.156 3.411 -2.215 1.00 93.94 362 TRP A N 1
ATOM 2806 C CA . TRP A 1 362 ? -6.943 2.662 -3.198 1.00 93.94 362 TRP A CA 1
ATOM 2807 C C . TRP A 1 362 ? -8.260 2.150 -2.598 1.00 93.94 362 TRP A C 1
ATOM 2809 O O . TRP A 1 362 ? -8.317 1.781 -1.426 1.00 93.94 362 TRP A O 1
ATOM 2819 N N . TYR A 1 363 ? -9.304 2.056 -3.423 1.00 96.06 363 TYR A N 1
ATOM 2820 C CA . TYR A 1 363 ? -10.565 1.393 -3.069 1.00 96.06 363 TYR A CA 1
ATOM 2821 C C . TYR A 1 363 ? -11.210 0.695 -4.277 1.00 96.06 363 TYR A C 1
ATOM 2823 O O . TYR A 1 363 ? -10.848 0.951 -5.431 1.00 96.06 363 TYR A O 1
ATOM 2831 N N . LEU A 1 364 ? -12.155 -0.211 -4.009 1.00 95.69 364 LEU A N 1
ATOM 2832 C CA . LEU A 1 364 ? -12.885 -0.997 -5.005 1.00 95.69 364 LEU A CA 1
ATOM 2833 C C . LEU A 1 364 ? -14.374 -0.604 -5.041 1.00 95.69 364 LEU A C 1
ATOM 2835 O O . LEU A 1 364 ? -15.027 -0.597 -4.003 1.00 95.69 364 LEU A O 1
ATOM 2839 N N . CYS A 1 365 ? -14.925 -0.339 -6.230 1.00 95.38 365 CYS A N 1
ATOM 2840 C CA . CYS A 1 365 ? -16.354 -0.086 -6.475 1.00 95.38 365 CYS A CA 1
ATOM 2841 C C . CYS A 1 365 ? -16.905 -1.094 -7.496 1.00 95.38 365 CYS A C 1
ATOM 2843 O O . CYS A 1 365 ? -16.952 -0.827 -8.705 1.00 95.38 365 CYS A O 1
ATOM 2845 N N . LEU A 1 366 ? -17.298 -2.264 -6.992 1.00 94.38 366 LEU A N 1
ATOM 2846 C CA . LEU A 1 366 ? -17.647 -3.465 -7.756 1.00 94.38 366 LEU A CA 1
ATOM 2847 C C . LEU A 1 366 ? -19.170 -3.645 -7.797 1.00 94.38 366 LEU A C 1
ATOM 2849 O O . LEU A 1 366 ? -19.802 -3.483 -6.766 1.00 94.38 366 LEU A O 1
ATOM 2853 N N . THR A 1 367 ? -19.779 -3.996 -8.934 1.00 92.19 367 THR A N 1
ATOM 2854 C CA . THR A 1 367 ? -21.248 -4.180 -9.037 1.00 92.19 367 THR A CA 1
ATOM 2855 C C . THR A 1 367 ? -21.603 -5.663 -9.155 1.00 92.19 367 THR A C 1
ATOM 2857 O O . THR A 1 367 ? -21.035 -6.340 -10.013 1.00 92.19 367 THR A O 1
ATOM 2860 N N . VAL A 1 368 ? -22.565 -6.165 -8.367 1.00 89.56 368 VAL A N 1
ATOM 2861 C CA . VAL A 1 368 ? -22.959 -7.597 -8.368 1.00 89.56 368 VAL A CA 1
ATOM 2862 C C . VAL A 1 368 ? -23.419 -8.059 -9.756 1.00 89.56 368 VAL A C 1
ATOM 2864 O O . VAL A 1 368 ? -22.987 -9.100 -10.244 1.00 89.56 368 VAL A O 1
ATOM 2867 N N . SER A 1 369 ? -24.167 -7.212 -10.471 1.00 85.25 369 SER A N 1
ATOM 2868 C CA . SER A 1 369 ? -24.622 -7.436 -11.856 1.00 85.25 369 SER A CA 1
ATOM 2869 C C . SER A 1 369 ? -23.502 -7.618 -12.896 1.00 85.25 369 SER A C 1
ATOM 2871 O O . SER A 1 369 ? -23.774 -8.007 -14.028 1.00 85.25 369 SER A O 1
ATOM 2873 N N . LYS A 1 370 ? -22.241 -7.348 -12.531 1.00 84.62 370 LYS A N 1
ATOM 2874 C CA . LYS A 1 370 ? -21.039 -7.555 -13.362 1.00 84.62 370 LYS A CA 1
ATOM 2875 C C . LYS A 1 370 ? -20.120 -8.647 -12.797 1.00 84.62 370 LYS A C 1
ATOM 2877 O O . LYS A 1 370 ? -19.168 -9.041 -13.463 1.00 84.62 370 LYS A O 1
ATOM 2882 N N . LEU A 1 371 ? -20.361 -9.076 -11.557 1.00 87.50 371 LEU A N 1
ATOM 2883 C CA . LEU A 1 371 ? -19.465 -9.864 -10.712 1.00 87.50 371 LEU A CA 1
ATOM 2884 C C . LEU A 1 371 ? -20.297 -10.715 -9.730 1.00 87.50 371 LEU A C 1
ATOM 2886 O O . LEU A 1 371 ? -20.338 -10.442 -8.535 1.00 87.50 371 LEU A O 1
ATOM 2890 N N . GLY A 1 372 ? -20.953 -11.769 -10.221 1.00 85.56 372 GLY A N 1
ATOM 2891 C CA . GLY A 1 372 ? -21.870 -12.593 -9.412 1.00 85.56 372 GLY A CA 1
ATOM 2892 C C . GLY A 1 372 ? -21.238 -13.441 -8.292 1.00 85.56 372 GLY A C 1
ATOM 2893 O O . GLY A 1 372 ? -21.936 -14.242 -7.688 1.00 85.56 372 GLY A O 1
ATOM 2894 N N . TRP A 1 373 ? -19.933 -13.302 -8.023 1.00 92.00 373 TRP A N 1
ATOM 2895 C CA . TRP A 1 373 ? -19.195 -14.025 -6.969 1.00 92.00 373 TRP A CA 1
ATOM 2896 C C . TRP A 1 373 ? -18.622 -13.093 -5.879 1.00 92.00 373 TRP A C 1
ATOM 2898 O O . TRP A 1 373 ? -17.761 -13.503 -5.096 1.00 92.00 373 TRP A O 1
ATOM 2908 N N . LEU A 1 374 ? -19.077 -11.835 -5.824 1.00 93.62 374 LEU A N 1
ATOM 2909 C CA . LEU A 1 374 ? -18.763 -10.914 -4.724 1.00 93.62 374 LEU A CA 1
ATOM 2910 C C . LEU A 1 374 ? -19.277 -11.442 -3.368 1.00 93.62 374 LEU A C 1
ATOM 2912 O O . LEU A 1 374 ? -20.169 -12.292 -3.342 1.00 93.62 374 LEU A O 1
ATOM 2916 N N . PRO A 1 375 ? -18.758 -10.922 -2.238 1.00 95.06 375 PRO A N 1
ATOM 2917 C CA . PRO A 1 375 ? -19.381 -11.119 -0.933 1.00 95.06 375 PRO A CA 1
ATOM 2918 C C . PRO A 1 375 ? -20.888 -10.837 -0.960 1.00 95.06 375 PRO A C 1
ATOM 2920 O O . PRO A 1 375 ? -21.322 -9.849 -1.548 1.00 95.06 375 PRO A O 1
ATOM 2923 N N . SER A 1 376 ? -21.677 -11.663 -0.271 1.00 92.69 376 SER A N 1
ATOM 2924 C CA . SER A 1 376 ? -23.134 -11.486 -0.139 1.00 92.69 376 SER A CA 1
ATOM 2925 C C . SER A 1 376 ? -23.550 -10.473 0.938 1.00 92.69 376 SER A C 1
ATOM 2927 O O . SER A 1 376 ? -24.737 -10.221 1.130 1.00 92.69 376 SER A O 1
ATOM 2929 N N . GLY A 1 377 ? -22.583 -9.904 1.659 1.00 93.88 377 GLY A N 1
ATOM 2930 C CA . GLY A 1 377 ? -22.779 -8.884 2.684 1.00 93.88 377 GLY A CA 1
ATOM 2931 C C . GLY A 1 377 ? -21.451 -8.473 3.335 1.00 93.88 377 GLY A C 1
ATOM 2932 O O . GLY A 1 377 ? -20.416 -9.087 3.055 1.00 93.88 377 GLY A O 1
ATOM 2933 N N . PRO A 1 378 ? -21.453 -7.454 4.212 1.00 94.19 378 PRO A N 1
ATOM 2934 C CA . PRO A 1 378 ? -20.288 -7.080 5.012 1.00 94.19 378 PRO A CA 1
ATOM 2935 C C . PRO A 1 378 ? -19.699 -8.260 5.799 1.00 94.19 378 PRO A C 1
ATOM 2937 O O . PRO A 1 378 ? -20.439 -9.051 6.381 1.00 94.19 378 PRO A O 1
ATOM 2940 N N . GLY A 1 379 ? -18.369 -8.385 5.797 1.00 93.38 379 GLY A N 1
ATOM 2941 C CA . GLY A 1 379 ? -17.621 -9.456 6.468 1.00 93.38 379 GLY A CA 1
ATOM 2942 C C . GLY A 1 379 ? -17.877 -10.890 5.971 1.00 93.38 379 GLY A C 1
ATOM 2943 O O . GLY A 1 379 ? -17.408 -11.847 6.594 1.00 93.38 379 GLY A O 1
ATOM 2944 N N . LYS A 1 380 ? -18.590 -11.050 4.846 1.00 95.56 380 LYS A N 1
ATOM 2945 C CA . LYS A 1 380 ? -18.653 -12.292 4.060 1.00 95.56 380 LYS A CA 1
ATOM 2946 C C . LYS A 1 380 ? -17.489 -12.328 3.067 1.00 95.56 380 LYS A C 1
ATOM 2948 O O . LYS A 1 380 ? -17.005 -11.295 2.623 1.00 95.56 380 LYS A O 1
ATOM 2953 N N . HIS A 1 381 ? -17.085 -13.523 2.655 1.00 95.94 381 HIS A N 1
ATOM 2954 C CA . HIS A 1 381 ? -15.974 -13.727 1.715 1.00 95.94 381 HIS A CA 1
ATOM 2955 C C . HIS A 1 381 ? -16.456 -13.811 0.262 1.00 95.94 381 HIS A C 1
ATOM 2957 O O . HIS A 1 381 ? -17.636 -14.061 0.019 1.00 95.94 381 HIS A O 1
ATOM 2963 N N . GLY A 1 382 ? -15.556 -13.636 -0.713 1.00 95.06 382 GLY A N 1
ATOM 2964 C CA . GLY A 1 382 ? -15.918 -13.685 -2.137 1.00 95.06 382 GLY A CA 1
ATOM 2965 C C . GLY A 1 382 ? -14.755 -13.963 -3.093 1.00 95.06 382 GLY A C 1
ATOM 2966 O O . GLY A 1 382 ? -13.591 -14.036 -2.695 1.00 95.06 382 GLY A O 1
ATOM 2967 N N . PHE A 1 383 ? -15.071 -14.092 -4.383 1.00 93.06 383 PHE A N 1
ATOM 2968 C CA . PHE A 1 383 ? -14.103 -14.259 -5.469 1.00 93.06 383 PHE A CA 1
ATOM 2969 C C . PHE A 1 383 ? -14.293 -13.206 -6.566 1.00 93.06 383 PHE A C 1
ATOM 2971 O O . PHE A 1 383 ? -15.400 -12.902 -7.007 1.00 93.06 383 PHE A O 1
ATOM 2978 N N . LEU A 1 384 ? -13.171 -12.696 -7.063 1.00 90.25 384 LEU A N 1
ATOM 2979 C CA . LEU A 1 384 ? -13.083 -11.744 -8.156 1.00 90.25 384 LEU A CA 1
ATOM 2980 C C . LEU A 1 384 ? -12.424 -12.440 -9.354 1.00 90.25 384 LEU A C 1
ATOM 2982 O O . LEU A 1 384 ? -11.219 -12.673 -9.366 1.00 90.25 384 LEU A O 1
ATOM 2986 N N . HIS A 1 385 ? -13.201 -12.774 -10.387 1.00 84.62 385 HIS A N 1
ATOM 2987 C CA . HIS A 1 385 ? -12.711 -13.470 -11.592 1.00 84.62 385 HIS A CA 1
ATOM 2988 C C . HIS A 1 385 ? -11.900 -12.565 -12.552 1.00 84.62 385 HIS A C 1
ATOM 2990 O O . HIS A 1 385 ? -11.812 -12.830 -13.751 1.00 84.62 385 HIS A O 1
ATOM 2996 N N . MET A 1 386 ? -11.346 -11.458 -12.054 1.00 81.56 386 MET A N 1
ATOM 2997 C CA . MET A 1 386 ? -10.595 -10.480 -12.837 1.00 81.56 386 MET A CA 1
ATOM 2998 C C . MET A 1 386 ? -9.382 -9.962 -12.069 1.00 81.56 386 MET A C 1
ATOM 3000 O O . MET A 1 386 ? -9.460 -9.657 -10.882 1.00 81.56 386 MET A O 1
ATOM 3004 N N . GLU A 1 387 ? -8.279 -9.800 -12.791 1.00 79.31 387 GLU A N 1
ATOM 3005 C CA . GLU A 1 387 ? -7.068 -9.154 -12.294 1.00 79.31 387 GLU A CA 1
ATOM 3006 C C . GLU A 1 387 ? -7.316 -7.675 -11.975 1.00 79.31 387 GLU A C 1
ATOM 3008 O O . GLU A 1 387 ? -7.844 -6.925 -12.803 1.00 79.31 387 GLU A O 1
ATOM 3013 N N . LEU A 1 388 ? -6.850 -7.249 -10.802 1.00 81.88 388 LEU A N 1
ATOM 3014 C CA . LEU A 1 388 ? -6.600 -5.842 -10.497 1.00 81.88 388 LEU A CA 1
ATOM 3015 C C . LEU A 1 388 ? -5.333 -5.380 -11.243 1.00 81.88 388 LEU A C 1
ATOM 3017 O O . LEU A 1 388 ? -4.437 -6.184 -11.506 1.00 81.88 388 LEU A O 1
ATOM 3021 N N . ASP A 1 389 ? -5.216 -4.085 -11.568 1.00 78.69 389 ASP A N 1
ATOM 3022 C CA . ASP A 1 389 ? -3.972 -3.566 -12.163 1.00 78.69 389 ASP A CA 1
ATOM 3023 C C . ASP A 1 389 ? -2.779 -3.869 -11.243 1.00 78.69 389 ASP A C 1
ATOM 3025 O O . ASP A 1 389 ? -2.828 -3.578 -10.048 1.00 78.69 389 ASP A O 1
ATOM 3029 N N . GLN A 1 390 ? -1.646 -4.304 -11.808 1.00 72.94 390 GLN A N 1
ATOM 3030 C CA . GLN A 1 390 ? -0.405 -4.545 -11.047 1.00 72.94 390 GLN A CA 1
ATOM 3031 C C . GLN A 1 390 ? 0.115 -3.316 -10.272 1.00 72.94 390 GLN A C 1
ATOM 3033 O O . GLN A 1 390 ? 1.048 -3.435 -9.488 1.00 72.94 390 GLN A O 1
ATOM 3038 N N . LYS A 1 391 ? -0.439 -2.120 -10.507 1.00 73.69 391 LYS A N 1
ATOM 3039 C CA . LYS A 1 391 ? -0.137 -0.913 -9.727 1.00 73.69 391 LYS A CA 1
ATOM 3040 C C . LYS A 1 391 ? -0.817 -0.918 -8.354 1.00 73.69 391 LYS A C 1
ATOM 3042 O O . LYS A 1 391 ? -0.251 -0.361 -7.425 1.00 73.69 391 LYS A O 1
ATOM 3047 N N . VAL A 1 392 ? -1.969 -1.581 -8.217 1.00 68.81 392 VAL A N 1
ATOM 3048 C CA . VAL A 1 392 ? -2.673 -1.775 -6.937 1.00 68.81 392 VAL A CA 1
ATOM 3049 C C . VAL A 1 392 ? -1.855 -2.694 -6.028 1.00 68.81 392 VAL A C 1
ATOM 3051 O O . VAL A 1 392 ? -1.614 -2.377 -4.872 1.00 68.81 392 VAL A O 1
ATOM 3054 N N . THR A 1 393 ? -1.337 -3.794 -6.578 1.00 63.22 393 THR A N 1
ATOM 3055 C CA . THR A 1 393 ? -0.665 -4.866 -5.821 1.00 63.22 393 THR A CA 1
ATOM 3056 C C . THR A 1 393 ? 0.842 -4.658 -5.609 1.00 63.22 393 THR A C 1
ATOM 3058 O O . THR A 1 393 ? 1.523 -5.539 -5.095 1.00 63.22 393 THR A O 1
ATOM 3061 N N . LYS A 1 394 ? 1.387 -3.498 -6.005 1.00 64.50 394 LYS A N 1
ATOM 3062 C CA . LYS A 1 394 ? 2.813 -3.130 -5.861 1.00 64.50 394 LYS A CA 1
ATOM 3063 C C . LYS A 1 394 ? 3.027 -1.810 -5.099 1.00 64.50 394 LYS A C 1
ATOM 3065 O O . LYS A 1 394 ? 4.088 -1.206 -5.220 1.00 64.50 394 LYS A O 1
ATOM 3070 N N . THR A 1 395 ? 2.013 -1.309 -4.385 1.00 53.38 395 THR A N 1
ATOM 3071 C CA . THR A 1 395 ? 2.000 0.100 -3.933 1.00 53.38 395 THR A CA 1
ATOM 3072 C C . THR A 1 395 ? 3.020 0.416 -2.831 1.00 53.38 395 THR A C 1
ATOM 3074 O O . THR A 1 395 ? 3.608 1.492 -2.866 1.00 53.38 395 THR A O 1
ATOM 3077 N N . ASP A 1 396 ? 3.292 -0.503 -1.900 1.00 54.59 396 ASP A N 1
ATOM 3078 C CA . ASP A 1 396 ? 4.083 -0.203 -0.690 1.00 54.59 396 ASP A CA 1
ATOM 3079 C C . ASP A 1 396 ? 5.585 -0.551 -0.797 1.00 54.59 396 ASP A C 1
ATOM 3081 O O . ASP A 1 396 ? 6.242 -0.839 0.200 1.00 54.59 396 ASP A O 1
ATOM 3085 N N . GLY A 1 397 ? 6.152 -0.552 -2.011 1.00 52.53 397 GLY A N 1
ATOM 3086 C CA . GLY A 1 397 ? 7.605 -0.624 -2.264 1.00 52.53 397 GLY A CA 1
ATOM 3087 C C . GLY A 1 397 ? 8.313 -1.949 -1.931 1.00 52.53 397 GLY A C 1
ATOM 3088 O O . GLY A 1 397 ? 9.433 -2.166 -2.390 1.00 52.53 397 GLY A O 1
ATOM 3089 N N . SER A 1 398 ? 7.668 -2.846 -1.183 1.00 49.59 398 SER A N 1
ATOM 3090 C CA . SER A 1 398 ? 8.163 -4.195 -0.898 1.00 49.59 398 SER A CA 1
ATOM 3091 C C . SER A 1 398 ? 8.360 -4.996 -2.191 1.00 49.59 398 SER A C 1
ATOM 3093 O O . SER A 1 398 ? 7.535 -4.935 -3.107 1.00 49.59 398 SER A O 1
ATOM 3095 N N . SER A 1 399 ? 9.478 -5.721 -2.273 1.00 48.53 399 SER A N 1
ATOM 3096 C CA . SER A 1 399 ? 9.977 -6.371 -3.490 1.00 48.53 399 SER A CA 1
ATOM 3097 C C . SER A 1 399 ? 8.904 -7.178 -4.226 1.00 48.53 399 SER A C 1
ATOM 3099 O O . SER A 1 399 ? 8.248 -8.041 -3.645 1.00 48.53 399 SER A O 1
ATOM 3101 N N . ALA A 1 400 ? 8.749 -6.909 -5.526 1.00 47.97 400 ALA A N 1
ATOM 3102 C CA . ALA A 1 400 ? 7.664 -7.447 -6.341 1.00 47.97 400 ALA A CA 1
ATOM 3103 C C . ALA A 1 400 ? 7.603 -8.987 -6.310 1.00 47.97 400 ALA A C 1
ATOM 3105 O O . ALA A 1 400 ? 8.466 -9.655 -6.878 1.00 47.97 400 ALA A O 1
ATOM 3106 N N . GLY A 1 401 ? 6.550 -9.538 -5.698 1.00 55.50 401 GLY A N 1
ATOM 3107 C CA . GLY A 1 401 ? 6.345 -10.988 -5.660 1.00 55.50 401 GLY A CA 1
ATOM 3108 C C . GLY A 1 401 ? 5.182 -11.511 -4.814 1.00 55.50 401 GLY A C 1
ATOM 3109 O O . GLY A 1 401 ? 4.796 -12.653 -5.031 1.00 55.50 401 GLY A O 1
ATOM 3110 N N . ASN A 1 402 ? 4.612 -10.733 -3.884 1.00 59.59 402 ASN A N 1
ATOM 3111 C CA . ASN A 1 402 ? 3.545 -11.225 -3.005 1.00 59.59 402 ASN A CA 1
ATOM 3112 C C . ASN A 1 402 ? 2.353 -10.252 -2.919 1.00 59.59 402 ASN A C 1
ATOM 3114 O O . ASN A 1 402 ? 2.517 -9.107 -2.502 1.00 59.59 402 ASN A O 1
ATOM 3118 N N . ILE A 1 403 ? 1.168 -10.728 -3.314 1.00 65.50 403 ILE A N 1
ATOM 3119 C CA . ILE A 1 403 ? -0.098 -9.978 -3.330 1.00 65.50 403 ILE A CA 1
ATOM 3120 C C . ILE A 1 403 ? -0.873 -10.132 -2.004 1.00 65.50 403 ILE A C 1
ATOM 3122 O O . ILE A 1 403 ? -1.642 -9.234 -1.649 1.00 65.50 403 ILE A O 1
ATOM 3126 N N . ASP A 1 404 ? -0.612 -11.199 -1.234 1.00 68.50 404 ASP A N 1
ATOM 3127 C CA . ASP A 1 404 ? -1.480 -11.782 -0.188 1.00 68.50 404 ASP A CA 1
ATOM 3128 C C . ASP A 1 404 ? -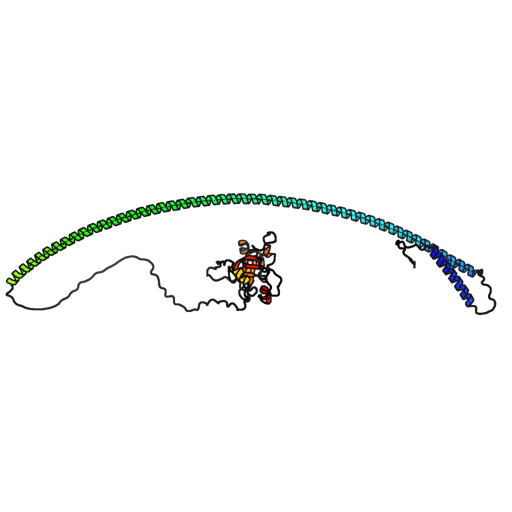1.772 -10.912 1.047 1.00 68.50 404 ASP A C 1
ATOM 3130 O O . ASP A 1 404 ? -2.478 -11.344 1.959 1.00 68.50 404 ASP A O 1
ATOM 3134 N N . ASN A 1 405 ? -1.238 -9.693 1.120 1.00 74.50 405 ASN A N 1
ATOM 3135 C CA . ASN A 1 405 ? -1.500 -8.748 2.208 1.00 74.50 405 ASN A CA 1
ATOM 3136 C C . ASN A 1 405 ? -2.030 -7.384 1.739 1.00 74.50 405 ASN A C 1
ATOM 3138 O O . ASN A 1 405 ? -2.135 -6.470 2.553 1.00 74.50 405 ASN A O 1
ATOM 3142 N N . THR A 1 406 ? -2.405 -7.236 0.464 1.00 87.25 406 THR A N 1
ATOM 3143 C CA . THR A 1 406 ? -2.989 -5.985 -0.050 1.00 87.25 406 THR A CA 1
ATOM 3144 C C . THR A 1 406 ? -4.365 -5.760 0.588 1.00 87.25 406 THR A C 1
ATOM 3146 O O . THR A 1 406 ? -5.290 -6.527 0.329 1.00 87.25 406 THR A O 1
ATOM 3149 N N . GLN A 1 407 ? -4.527 -4.729 1.422 1.00 91.94 407 GLN A N 1
ATOM 3150 C CA . GLN A 1 407 ? -5.815 -4.386 2.043 1.00 91.94 407 GLN A CA 1
ATOM 3151 C C . GLN A 1 407 ? -6.498 -3.254 1.268 1.00 91.94 407 GLN A C 1
ATOM 3153 O O . GLN A 1 407 ? -5.856 -2.259 0.944 1.00 91.94 407 GLN A O 1
ATOM 3158 N N . LEU A 1 408 ? -7.788 -3.406 0.949 1.00 94.12 408 LEU A N 1
ATOM 3159 C CA . LEU A 1 408 ? -8.570 -2.442 0.166 1.00 94.12 408 LEU A CA 1
ATOM 3160 C C . LEU A 1 408 ? -9.968 -2.235 0.756 1.00 94.12 408 LEU A C 1
ATOM 3162 O O . LEU A 1 408 ? -10.637 -3.185 1.159 1.00 94.12 408 LEU A O 1
ATOM 3166 N N . HIS A 1 409 ? -10.453 -0.995 0.722 1.00 95.88 409 HIS A N 1
ATOM 3167 C CA . HIS A 1 409 ? -11.849 -0.682 1.034 1.00 95.88 409 HIS A CA 1
ATOM 3168 C C . HIS A 1 409 ? -12.774 -1.157 -0.092 1.00 95.88 409 HIS A C 1
ATOM 3170 O O . HIS A 1 409 ? -12.546 -0.827 -1.259 1.00 95.88 409 HIS A O 1
ATOM 3176 N N . LEU A 1 410 ? -13.824 -1.908 0.253 1.00 96.31 410 LEU A N 1
ATOM 3177 C CA . LEU A 1 410 ? -14.772 -2.482 -0.701 1.00 96.31 410 LEU A CA 1
ATOM 3178 C C . LEU A 1 410 ? -16.147 -1.809 -0.615 1.00 96.31 410 LEU A C 1
ATOM 3180 O O . LEU A 1 410 ? -16.802 -1.807 0.428 1.00 96.31 410 LEU A O 1
ATOM 3184 N N . PHE A 1 411 ? -16.606 -1.307 -1.757 1.00 96.75 411 PHE A N 1
ATOM 3185 C CA . PHE A 1 411 ? -17.961 -0.828 -1.995 1.00 96.75 411 PHE A CA 1
ATOM 3186 C C . PHE A 1 411 ? -18.638 -1.745 -3.019 1.00 96.75 411 PHE A C 1
ATOM 3188 O O . PHE A 1 411 ? -18.138 -1.905 -4.139 1.00 96.75 411 PHE A O 1
ATOM 3195 N N . VAL A 1 412 ? -19.778 -2.331 -2.648 1.00 95.81 412 VAL A N 1
ATOM 3196 C CA . VAL A 1 412 ? -20.548 -3.251 -3.497 1.00 95.81 412 VAL A CA 1
ATOM 3197 C C . VAL A 1 412 ? -21.802 -2.556 -4.017 1.00 95.81 412 VAL A C 1
ATOM 3199 O O . VAL A 1 412 ? -22.627 -2.068 -3.249 1.00 95.81 412 VAL A O 1
ATOM 3202 N N . GLY A 1 413 ? -21.914 -2.489 -5.340 1.00 94.56 413 GLY A N 1
ATOM 3203 C CA . GLY A 1 413 ? -23.012 -1.896 -6.088 1.00 94.56 413 GLY A CA 1
ATOM 3204 C C . GLY A 1 413 ? -24.178 -2.868 -6.217 1.00 94.56 413 GLY A C 1
ATOM 3205 O O . GLY A 1 413 ? -24.019 -3.952 -6.788 1.00 94.56 413 GLY A O 1
ATOM 3206 N N . ILE A 1 414 ? -25.335 -2.464 -5.699 1.00 90.31 414 ILE A N 1
ATOM 3207 C CA . ILE A 1 414 ? -26.557 -3.263 -5.613 1.00 90.31 414 ILE A CA 1
ATOM 3208 C C . ILE A 1 414 ? -27.515 -2.838 -6.734 1.00 90.31 414 ILE A C 1
ATOM 3210 O O . ILE A 1 414 ? -27.794 -1.656 -6.933 1.00 90.31 414 ILE A O 1
ATOM 3214 N N . GLY A 1 415 ? -28.028 -3.826 -7.471 1.00 81.44 415 GLY A N 1
ATOM 3215 C CA . GLY A 1 415 ? -28.930 -3.623 -8.605 1.00 81.44 415 GLY A CA 1
ATOM 3216 C C . GLY A 1 415 ? -28.236 -3.305 -9.939 1.00 81.44 415 GLY A C 1
ATOM 3217 O O . GLY A 1 415 ? -27.015 -3.376 -10.091 1.00 81.44 415 GLY A O 1
ATOM 3218 N N . ALA A 1 416 ? -29.059 -2.989 -10.942 1.00 78.19 416 ALA A N 1
ATOM 3219 C CA . ALA A 1 416 ? -28.645 -2.662 -12.313 1.00 78.19 416 ALA A CA 1
ATOM 3220 C C . ALA A 1 416 ? -29.133 -1.268 -12.770 1.00 78.19 416 ALA A C 1
ATOM 3222 O O . ALA A 1 416 ? -29.164 -0.972 -13.963 1.00 78.19 416 ALA A O 1
ATOM 3223 N N . GLY A 1 417 ? -29.564 -0.429 -11.822 1.00 76.50 417 GLY A N 1
ATOM 3224 C CA . GLY A 1 417 ? -30.071 0.916 -12.089 1.00 76.50 417 GLY A CA 1
ATOM 3225 C C . GLY A 1 417 ? -28.973 1.937 -12.399 1.00 76.50 417 GLY A C 1
ATOM 3226 O O . GLY A 1 417 ? -27.791 1.715 -12.143 1.00 76.50 417 GLY A O 1
ATOM 3227 N N . SER A 1 418 ? -29.397 3.086 -12.927 1.00 84.00 418 SER A N 1
ATOM 3228 C CA . SER A 1 418 ? -28.586 4.300 -13.022 1.00 84.00 418 SER A CA 1
ATOM 3229 C C . SER A 1 418 ? -29.295 5.409 -12.230 1.00 84.00 418 SER A C 1
ATOM 3231 O O . SER A 1 418 ? -30.446 5.707 -12.561 1.00 84.00 418 SER A O 1
ATOM 3233 N N . PRO A 1 419 ? -28.669 6.010 -11.198 1.00 86.06 419 PRO A N 1
ATOM 3234 C CA . PRO A 1 419 ? -27.307 5.751 -10.717 1.00 86.06 419 PRO A CA 1
ATOM 3235 C C . PRO A 1 419 ? -27.129 4.352 -10.098 1.00 86.06 419 PRO A C 1
ATOM 3237 O O . PRO A 1 419 ? -28.056 3.799 -9.511 1.00 86.06 419 PRO A O 1
ATOM 3240 N N . GLU A 1 420 ? -25.915 3.799 -10.200 1.00 90.94 420 GLU A N 1
ATOM 3241 C CA . GLU A 1 420 ? -25.515 2.626 -9.412 1.00 90.94 420 GLU A CA 1
ATOM 3242 C C . GLU A 1 420 ? -25.413 3.029 -7.928 1.00 90.94 420 GLU A C 1
ATOM 3244 O O . GLU A 1 420 ? -24.696 3.981 -7.598 1.00 90.94 420 GLU A O 1
ATOM 3249 N N . ILE A 1 421 ? -26.098 2.301 -7.040 1.00 94.38 421 ILE A N 1
ATOM 3250 C CA . ILE A 1 421 ? -26.079 2.531 -5.588 1.00 94.38 421 ILE A CA 1
ATOM 3251 C C . ILE A 1 421 ? -25.132 1.525 -4.932 1.00 94.38 421 ILE A C 1
ATOM 3253 O O . ILE A 1 421 ? -25.247 0.324 -5.163 1.00 94.38 421 ILE A O 1
ATOM 3257 N N . PHE A 1 422 ? -24.213 2.011 -4.101 1.00 95.50 422 PHE A N 1
ATOM 3258 C CA . PHE A 1 422 ? -23.183 1.227 -3.423 1.00 95.50 422 PHE A CA 1
ATOM 3259 C C . PHE A 1 422 ? -23.419 1.173 -1.921 1.00 95.50 422 PHE A C 1
ATOM 3261 O O . PHE A 1 422 ? -23.698 2.194 -1.303 1.00 95.50 422 PHE A O 1
ATOM 3268 N N . GLN A 1 423 ? -23.205 0.007 -1.325 1.00 95.38 423 GLN A N 1
ATOM 3269 C CA . GLN A 1 423 ? -23.071 -0.165 0.117 1.00 95.38 423 GLN A CA 1
ATOM 3270 C C . GLN A 1 423 ? -21.589 -0.395 0.451 1.00 95.38 423 GLN A C 1
ATOM 3272 O O . GLN A 1 423 ? -20.887 -1.118 -0.261 1.00 95.38 423 GLN A O 1
ATOM 3277 N N . TYR A 1 424 ? -21.095 0.216 1.528 1.00 95.38 424 TYR A N 1
ATOM 3278 C CA . TYR A 1 424 ? -19.751 -0.063 2.042 1.00 95.38 424 TYR A CA 1
ATOM 3279 C C . TYR A 1 424 ? -19.744 -1.397 2.799 1.00 95.38 424 TYR A C 1
ATOM 3281 O O . TYR A 1 424 ? -20.603 -1.631 3.646 1.00 95.38 424 TYR A O 1
ATOM 3289 N N . TYR A 1 425 ? -18.802 -2.284 2.474 1.00 95.00 425 TYR A N 1
ATOM 3290 C CA . TYR A 1 425 ? -18.735 -3.645 3.027 1.00 95.00 425 TYR A CA 1
ATOM 3291 C C . TYR A 1 425 ? -17.594 -3.842 4.036 1.00 95.00 425 TYR A C 1
ATOM 3293 O O . TYR A 1 425 ? -17.528 -4.898 4.666 1.00 95.00 425 TYR A O 1
ATOM 3301 N N . GLY A 1 426 ? -16.701 -2.858 4.184 1.00 94.69 426 GLY A N 1
ATOM 3302 C CA . GLY A 1 426 ? -15.524 -2.925 5.052 1.00 94.69 426 GLY A CA 1
ATOM 3303 C C . GLY A 1 426 ? -14.196 -2.819 4.296 1.00 94.69 426 GLY A C 1
ATOM 3304 O O . GLY A 1 426 ? -14.148 -2.499 3.104 1.00 94.69 426 GLY A O 1
ATOM 3305 N N . MET A 1 427 ? -13.108 -3.094 5.014 1.00 94.81 427 MET A N 1
ATOM 3306 C CA . MET A 1 427 ? -11.760 -3.233 4.464 1.00 94.81 427 MET A CA 1
ATOM 3307 C C . MET A 1 427 ? -11.422 -4.722 4.366 1.00 94.81 427 MET A C 1
ATOM 3309 O O . MET A 1 427 ? -11.500 -5.430 5.366 1.00 94.81 427 MET A O 1
ATOM 3313 N N . TYR A 1 428 ? -11.058 -5.175 3.169 1.00 95.12 428 TYR A N 1
ATOM 3314 C CA . TYR A 1 428 ? -10.809 -6.579 2.843 1.00 95.12 428 TYR A CA 1
ATOM 3315 C C . TYR A 1 428 ? -9.352 -6.814 2.474 1.00 95.12 428 TYR A C 1
ATOM 3317 O O . TYR A 1 428 ? -8.720 -5.973 1.831 1.00 95.12 428 TYR A O 1
ATOM 3325 N N . ARG A 1 429 ? -8.838 -7.994 2.814 1.00 93.06 429 ARG A N 1
ATOM 3326 C CA . ARG A 1 429 ? -7.565 -8.508 2.322 1.00 93.06 429 ARG A CA 1
ATOM 3327 C C . ARG A 1 429 ? -7.777 -9.177 0.970 1.00 93.06 429 ARG A C 1
ATOM 3329 O O . ARG A 1 429 ? -8.576 -10.097 0.813 1.00 93.06 429 ARG A O 1
ATOM 3336 N N . ILE A 1 430 ? -7.014 -8.724 -0.006 1.00 91.12 430 ILE A N 1
ATOM 3337 C CA . ILE A 1 430 ? -6.932 -9.323 -1.327 1.00 91.12 430 ILE A CA 1
ATOM 3338 C C . ILE A 1 430 ? -5.829 -10.384 -1.299 1.00 91.12 430 ILE A C 1
ATOM 3340 O O . ILE A 1 430 ? -4.714 -10.113 -0.856 1.00 91.12 430 ILE A O 1
ATOM 3344 N N . THR A 1 431 ? -6.156 -11.595 -1.746 1.00 90.31 431 THR A N 1
ATOM 3345 C CA . THR A 1 431 ? -5.242 -12.750 -1.812 1.00 90.31 431 THR A CA 1
ATOM 3346 C C . THR A 1 431 ? -5.331 -13.411 -3.181 1.00 90.31 431 THR A C 1
ATOM 3348 O O . THR A 1 431 ? -6.387 -13.357 -3.822 1.00 90.31 431 THR A O 1
ATOM 3351 N N . ASP A 1 432 ? -4.248 -14.030 -3.649 1.00 86.88 432 ASP A N 1
ATOM 3352 C CA . ASP A 1 432 ? -4.277 -14.714 -4.943 1.00 86.88 432 ASP A CA 1
ATOM 3353 C C . ASP A 1 432 ? -5.126 -15.994 -4.865 1.00 86.88 432 ASP A C 1
ATOM 3355 O O . ASP A 1 432 ? -5.066 -16.759 -3.898 1.00 86.88 432 ASP A O 1
ATOM 3359 N N . ALA A 1 433 ? -5.949 -16.243 -5.889 1.00 87.06 433 ALA A N 1
ATOM 3360 C CA . ALA A 1 433 ? -6.748 -17.461 -5.975 1.00 87.06 433 ALA A CA 1
ATOM 3361 C C . ALA A 1 433 ? -6.151 -18.439 -7.003 1.00 87.06 433 ALA A C 1
ATOM 3363 O O . ALA A 1 433 ? -5.674 -18.016 -8.057 1.00 87.06 433 ALA A O 1
ATOM 3364 N N . PRO A 1 434 ? -6.242 -19.766 -6.775 1.00 87.12 434 PRO A N 1
ATOM 3365 C CA . PRO A 1 434 ? -5.895 -20.748 -7.797 1.00 87.12 434 PRO A CA 1
ATOM 3366 C C . PRO A 1 434 ? -6.681 -20.494 -9.086 1.00 87.12 434 PRO A C 1
ATOM 3368 O O . PRO A 1 434 ? -7.888 -20.239 -9.019 1.00 87.12 434 PRO A O 1
ATOM 3371 N N . VAL A 1 435 ? -6.011 -20.596 -10.239 1.00 87.88 435 VAL A N 1
ATOM 3372 C CA . VAL A 1 435 ? -6.593 -20.384 -11.580 1.00 87.88 435 VAL A CA 1
ATOM 3373 C C . VAL A 1 435 ? -7.928 -21.122 -11.725 1.00 87.88 435 VAL A C 1
ATOM 3375 O O . VAL A 1 435 ? -8.074 -22.235 -11.215 1.00 87.88 435 VAL A O 1
ATOM 3378 N N . LEU A 1 436 ? -8.911 -20.497 -12.380 1.00 86.44 436 LEU A N 1
ATOM 3379 C CA . LEU A 1 436 ? -10.204 -21.135 -12.639 1.00 86.44 436 LEU A CA 1
ATOM 3380 C C . LEU A 1 436 ? -10.016 -22.352 -13.555 1.00 86.44 436 LEU A C 1
ATOM 3382 O O . LEU A 1 436 ? -9.323 -22.259 -14.574 1.00 86.44 436 LEU A O 1
ATOM 3386 N N . SER A 1 437 ? -10.622 -23.483 -13.195 1.00 89.31 437 SER A N 1
ATOM 3387 C CA . SER A 1 437 ? -10.639 -24.676 -14.048 1.00 89.31 437 SER A CA 1
ATOM 3388 C C . SER A 1 437 ? -11.557 -24.474 -15.269 1.00 89.31 437 SER A C 1
ATOM 3390 O O . SER A 1 437 ? -12.360 -23.537 -15.276 1.00 89.31 437 SER A O 1
ATOM 3392 N N . PRO A 1 438 ? -11.466 -25.308 -16.324 1.00 88.06 438 PRO A N 1
ATOM 3393 C CA . PRO A 1 438 ? -12.330 -25.181 -17.502 1.00 88.06 438 PRO A CA 1
ATOM 3394 C C . PRO A 1 438 ? -13.826 -25.176 -17.154 1.00 88.06 438 PRO A C 1
ATOM 3396 O O . PRO A 1 438 ? -14.581 -24.367 -17.682 1.00 88.06 438 PRO A O 1
ATOM 3399 N N . GLU A 1 439 ? -14.230 -26.004 -16.192 1.00 87.81 439 GLU A N 1
ATOM 3400 C CA . GLU A 1 439 ? -15.608 -26.118 -15.710 1.00 87.81 439 GLU A CA 1
ATOM 3401 C C . GLU A 1 439 ? -16.041 -24.863 -14.928 1.00 87.81 439 GLU A C 1
ATOM 3403 O O . GLU A 1 439 ? -17.179 -24.412 -15.036 1.00 87.81 439 GLU A O 1
ATOM 3408 N N . GLU A 1 440 ? -15.122 -24.246 -14.174 1.00 87.38 440 GLU A N 1
ATOM 3409 C CA . GLU A 1 440 ? -15.360 -22.968 -13.488 1.00 87.38 440 GLU A CA 1
ATOM 3410 C C . GLU A 1 440 ? -15.443 -21.784 -14.472 1.00 87.38 440 GLU A C 1
ATOM 3412 O O . GLU A 1 440 ? -16.140 -20.811 -14.190 1.00 87.38 440 GLU A O 1
ATOM 3417 N N . TRP A 1 441 ? -14.781 -21.865 -15.635 1.00 84.75 441 TRP A N 1
ATOM 3418 C CA . TRP A 1 441 ? -14.937 -20.900 -16.733 1.00 84.75 441 TRP A CA 1
ATOM 3419 C C . TRP A 1 441 ? -16.260 -21.062 -17.492 1.00 84.75 441 TRP A C 1
ATOM 3421 O O . TRP A 1 441 ? -16.810 -20.064 -17.955 1.00 84.75 441 TRP A O 1
ATOM 3431 N N . GLU A 1 442 ? -16.771 -22.288 -17.633 1.00 83.81 442 GLU A N 1
ATOM 3432 C CA . GLU A 1 442 ? -18.064 -22.568 -18.277 1.00 83.81 442 GLU A CA 1
ATOM 3433 C C . GLU A 1 442 ? -19.266 -22.229 -17.378 1.00 83.81 442 GLU A C 1
ATOM 3435 O O . GLU A 1 442 ? -20.339 -21.916 -17.887 1.00 83.81 442 GLU A O 1
ATOM 3440 N N . ALA A 1 443 ? -19.078 -22.206 -16.054 1.00 81.88 443 ALA A N 1
ATOM 3441 C CA . ALA A 1 443 ? -20.083 -21.767 -15.081 1.00 81.88 443 ALA A CA 1
ATOM 3442 C C . ALA A 1 443 ? -20.247 -20.231 -14.968 1.00 81.88 443 ALA A C 1
ATOM 3444 O O . ALA A 1 443 ? -21.126 -19.756 -14.245 1.00 81.88 443 ALA A O 1
ATOM 3445 N N . LEU A 1 444 ? -19.408 -19.435 -15.642 1.00 80.50 444 LEU A N 1
ATOM 3446 C CA . LEU A 1 444 ? -19.504 -17.970 -15.642 1.00 80.50 444 LEU A CA 1
ATOM 3447 C C . LEU A 1 444 ? -20.524 -17.454 -16.679 1.00 80.50 444 LEU A C 1
ATOM 3449 O O . LEU A 1 444 ? -20.679 -18.063 -17.739 1.00 80.50 444 LEU A O 1
ATOM 3453 N N . PRO A 1 445 ? -21.171 -16.291 -16.443 1.00 78.31 445 PRO A N 1
ATOM 3454 C CA . PRO A 1 445 ? -22.054 -15.660 -17.425 1.00 78.31 445 PRO A CA 1
ATOM 3455 C C . PRO A 1 445 ? -21.376 -15.432 -18.782 1.00 78.31 445 PRO A C 1
ATOM 3457 O O . PRO A 1 445 ? -20.170 -15.163 -18.864 1.00 78.31 445 PRO A O 1
ATOM 3460 N N . ALA A 1 446 ? -22.162 -15.492 -19.858 1.00 77.62 446 ALA A N 1
ATOM 3461 C CA . ALA A 1 446 ? -21.660 -15.408 -21.228 1.00 77.62 446 ALA A CA 1
ATOM 3462 C C . ALA A 1 446 ? -20.857 -14.117 -21.490 1.00 77.62 446 ALA A C 1
ATOM 3464 O O . ALA A 1 446 ? -19.829 -14.158 -22.167 1.00 77.62 446 ALA A O 1
ATOM 3465 N N . GLU A 1 447 ? -21.253 -12.999 -20.878 1.00 73.69 447 GLU A N 1
ATOM 3466 C CA . GLU A 1 447 ? -20.582 -11.695 -20.940 1.00 73.69 447 GLU A CA 1
ATOM 3467 C C . GLU A 1 447 ? -19.149 -11.726 -20.376 1.00 73.69 447 GLU A C 1
ATOM 3469 O O . GLU A 1 447 ? -18.283 -10.960 -20.809 1.00 73.69 447 GLU A O 1
ATOM 3474 N N . VAL A 1 448 ? -18.883 -12.621 -19.419 1.00 69.75 448 VAL A N 1
ATOM 3475 C CA . VAL A 1 448 ? -17.570 -12.815 -18.783 1.00 69.75 448 VAL A CA 1
ATOM 3476 C C . VAL A 1 448 ? -16.711 -13.803 -19.581 1.00 69.75 448 VAL A C 1
ATOM 3478 O O . VAL A 1 448 ? -15.494 -13.622 -19.694 1.00 69.75 448 VAL A O 1
ATOM 3481 N N . SER A 1 449 ? -17.346 -14.816 -20.182 1.00 68.12 449 SER A N 1
ATOM 3482 C CA . SER A 1 449 ? -16.712 -15.986 -20.817 1.00 68.12 449 SER A CA 1
ATOM 3483 C C . SER A 1 449 ? -15.660 -15.676 -21.897 1.00 68.12 449 SER A C 1
ATOM 3485 O O . SER A 1 449 ? -14.794 -16.506 -22.180 1.00 68.12 449 SER A O 1
ATOM 3487 N N . HIS A 1 450 ? -15.687 -14.473 -22.481 1.00 66.62 450 HIS A N 1
ATOM 3488 C CA . HIS A 1 450 ? -14.743 -14.021 -23.506 1.00 66.62 450 HIS A CA 1
ATOM 3489 C C . HIS A 1 450 ? -13.355 -13.608 -22.965 1.00 66.62 450 HIS A C 1
ATOM 3491 O O . HIS A 1 450 ? -12.462 -13.313 -23.758 1.00 66.62 450 HIS A O 1
ATOM 3497 N N . ARG A 1 451 ? -13.128 -13.584 -21.641 1.00 63.34 451 ARG A N 1
ATOM 3498 C CA . ARG A 1 451 ? -11.882 -13.081 -21.008 1.00 63.34 451 ARG A CA 1
ATOM 3499 C C . ARG A 1 451 ? -10.927 -14.181 -20.492 1.00 63.34 451 ARG A C 1
ATOM 3501 O O . ARG A 1 451 ? -10.219 -13.959 -19.515 1.00 63.34 451 ARG A O 1
ATOM 3508 N N . ARG A 1 452 ? -10.884 -15.336 -21.173 1.00 54.50 452 ARG A N 1
ATOM 3509 C CA . ARG A 1 452 ? -10.327 -16.660 -20.764 1.00 54.50 452 ARG A CA 1
ATOM 3510 C C . ARG A 1 452 ? -8.875 -16.778 -20.239 1.00 54.50 452 ARG A C 1
ATOM 3512 O O . ARG A 1 452 ? -8.425 -17.895 -20.013 1.00 54.50 452 ARG A O 1
ATOM 3519 N N . TYR A 1 453 ? -8.118 -15.696 -20.057 1.00 53.28 453 TYR A N 1
ATOM 3520 C CA . TYR A 1 453 ? -6.676 -15.753 -19.756 1.00 53.28 453 TYR A CA 1
ATOM 3521 C C . TYR A 1 453 ? -6.259 -14.773 -18.655 1.00 53.28 453 TYR A C 1
ATOM 3523 O O . TYR A 1 453 ? -5.407 -13.916 -18.886 1.00 53.28 453 TYR A O 1
ATOM 3531 N N . ARG A 1 454 ? -6.890 -14.858 -17.477 1.00 62.34 454 ARG A N 1
ATOM 3532 C CA . ARG A 1 454 ? -6.565 -14.013 -16.316 1.00 62.34 454 ARG A CA 1
ATOM 3533 C C . ARG A 1 454 ? -6.603 -14.779 -15.001 1.00 62.34 454 ARG A C 1
ATOM 3535 O O . ARG A 1 454 ? -7.391 -15.713 -14.851 1.00 62.34 454 ARG A O 1
ATOM 3542 N N . LEU A 1 455 ? -5.754 -14.371 -14.061 1.00 63.28 455 LEU A N 1
ATOM 3543 C CA . LEU A 1 455 ? -5.704 -14.939 -12.715 1.00 63.28 455 LEU A CA 1
ATOM 3544 C C . LEU A 1 455 ? -6.910 -14.460 -11.877 1.00 63.28 455 LEU A C 1
ATOM 3546 O O . LEU A 1 455 ? -7.186 -13.258 -11.842 1.00 63.28 455 LEU A O 1
ATOM 3550 N N . PRO A 1 456 ? -7.648 -15.366 -11.210 1.00 71.25 456 PRO A N 1
ATOM 3551 C CA . PRO A 1 456 ? -8.683 -14.989 -10.260 1.00 71.25 456 PRO A CA 1
ATOM 3552 C C . PRO A 1 456 ? -8.065 -14.536 -8.932 1.00 71.25 456 PRO A C 1
ATOM 3554 O O . PRO A 1 456 ? -6.961 -14.928 -8.559 1.00 71.25 456 PRO A O 1
ATOM 3557 N N . ILE A 1 457 ? -8.829 -13.750 -8.186 1.00 76.19 457 ILE A N 1
ATOM 3558 C CA . ILE A 1 457 ? -8.437 -13.136 -6.918 1.00 76.19 457 ILE A CA 1
ATOM 3559 C C . ILE A 1 457 ? -9.491 -13.486 -5.854 1.00 76.19 457 ILE A C 1
ATOM 3561 O O . ILE A 1 457 ? -10.678 -13.595 -6.168 1.00 76.19 457 ILE A O 1
ATOM 3565 N N . ARG A 1 458 ? -9.089 -13.675 -4.592 1.00 79.06 458 ARG A N 1
ATOM 3566 C CA . ARG A 1 458 ? -9.993 -13.945 -3.460 1.00 79.06 458 ARG A CA 1
ATOM 3567 C C . ARG A 1 458 ? -10.062 -12.742 -2.517 1.00 79.06 458 ARG A C 1
ATOM 3569 O O . ARG A 1 458 ? -9.041 -12.141 -2.185 1.00 79.06 458 ARG A O 1
ATOM 3576 N N . ILE A 1 459 ? -11.281 -12.414 -2.100 1.00 78.75 459 ILE A N 1
ATOM 3577 C CA . ILE A 1 459 ? -11.635 -11.310 -1.200 1.00 78.75 459 ILE A CA 1
ATOM 3578 C C . ILE A 1 459 ? -11.887 -11.910 0.193 1.00 78.75 459 ILE A C 1
ATOM 3580 O O . ILE A 1 459 ? -12.731 -12.806 0.313 1.00 78.75 459 ILE A O 1
ATOM 3584 N N . CYS A 1 460 ? -11.126 -11.462 1.202 1.00 80.25 460 CYS A N 1
ATOM 3585 C CA . CYS A 1 460 ? -11.023 -12.058 2.547 1.00 80.25 460 CYS A CA 1
ATOM 3586 C C . CYS A 1 460 ? -11.055 -11.045 3.698 1.00 80.25 460 CYS A C 1
ATOM 3588 O O . CYS A 1 460 ? -10.686 -9.877 3.454 1.00 80.25 460 CYS A O 1
#

InterPro domains:
  IPR046520 Domain of unkn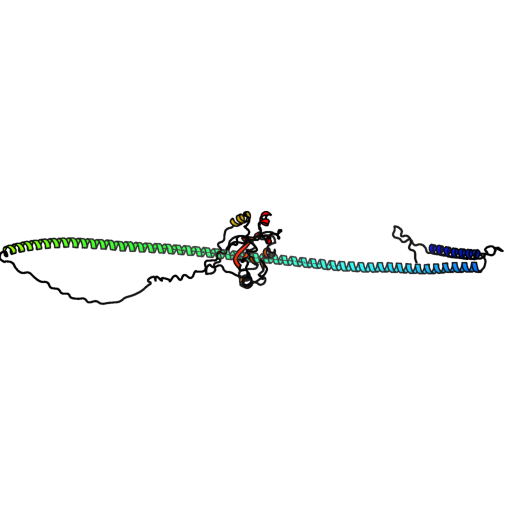own function DUF6697 [PF20411] (327-449)

Foldseek 3Di:
DDDQDDQDPVSDRDDPDLVNVLVVQLVVLVVVLVVVLVVVVVPPPDPDDPDPPPCVPPVSVVSNVVSNVVSVVVSVVVVVVVVVVVVVVVVVVVVVVVVVVVVVVVVVVVVVVVVVVVVVVVVVVVVVVVVVVVVVVVVVVVVVVVVVVVVVVVVVVVVVVVVVVVVVVVVVVVVVVVVVVVVVVVVVVVVVVVVVVVVVVVVVVVVVVVVVVVVVVVVVVVVVVVVVVVVVVVVVVVVPPPDDDDDDDDDDDDDDDDDDDDDDDDDDDDDDDPDPDDPPPPPPPDPPPVPPPPPLLDQPPVVVVVQVVDDQDPDPPDDPPRDFDKDFLVRCCVQANFRSPPDQKTARPPGDPVCVVVVQRIAGEEECVVASFCAPAARGKGKALADDPVCQQCPPVPPPDASQARKHWYWYFYDDDPRTMTTTRGIWGKHWDDAQDPVSLVSDDPVCNVVRDHTMIITD